Protein AF-A0A5K1K7L3-F1 (afdb_monomer)

Organism: NCBI:txid34458

Foldseek 3Di:
DDDPPDPFPPDDDDDPQQDWAALVRLVVLLVQVLVCLVVLPLVSQLVRDQLQLVQQCVVVVQDDPDPDDDSSRSSVSSSVVSVPDPDSVPRDGDHGDNGTDSGDDDPPDPVVLVVVLVCLVPDDDPPVQDGADSCPPDPPDDDDDPSNVPPDDDPPDDPLSVLVVVLVVLVVQLVVLQADPWADPVSLVSNLVSLVSNLVSCCVNRVDDDDVVSVVSNCVSVVCVVPNHCVRPPCVLVVLLVVVLVPDDDPPPPVCSVVSSVVVVVVLVLVVLLLQQDDDDPDPVNVVVVVVNCQQCVVSCPPPPPPPGPPDDDDDYDHDDDDPVPDDDPDVVVVVVVLVSSVVSDPPDDDDDDDPQPPDDPVPDHDDDDD

Sequence (371 aa):
MQVFGLSGVGETRAPKALTPHTPEQQEVQLKSISTALTRLSSSGLKKIRKDYLLAFVHFNWLPIDQEEPSKADLVSALLEWVEPMMDRSAIQIPPSLLETTVLYQLPDDFDDLNEVHYDIENTIVPRWIEKPPSNFGSAGHGKLRADQWRLWGSRRATQEQQRVLSNFVHLVVAIDAATWRSMSESRVRLFDKHIVRYVKGLHALFNHSLVPNHHMSLHLVHCFELFGPVHGWWSYPFEHYNGMLQHLNTNYKSAEMPSTFMRYWYIGANLRQLLSSMEWLDLKVYQDWFQAFREAFQDATRGMRFTDIVSFLSATDDSFRYDGKRQSLLLRQVYNQLYQLACQTSPGRKTTPLQSAYVRSKSKQPHLPQD

pLDDT: mean 71.28, std 17.8, range [25.52, 98.06]

Structure (mmCIF, N/CA/C/O backbone):
data_AF-A0A5K1K7L3-F1
#
_entry.id   AF-A0A5K1K7L3-F1
#
loop_
_atom_site.group_PDB
_atom_site.id
_atom_site.type_symbol
_atom_site.label_atom_id
_atom_site.label_alt_id
_atom_site.label_comp_id
_atom_site.label_asym_id
_atom_site.label_entity_id
_atom_site.label_seq_id
_atom_site.pdbx_PDB_ins_code
_atom_site.Cartn_x
_atom_site.Cartn_y
_atom_site.Cartn_z
_atom_site.occupancy
_atom_site.B_iso_or_equiv
_atom_site.auth_seq_id
_atom_site.auth_comp_id
_atom_site.auth_asym_id
_atom_site.auth_atom_id
_atom_site.pdbx_PDB_model_num
ATOM 1 N N . MET A 1 1 ? -7.141 11.703 15.118 1.00 28.08 1 MET A N 1
ATOM 2 C CA . MET A 1 1 ? -5.887 11.351 14.412 1.00 28.08 1 MET A CA 1
ATOM 3 C C . MET A 1 1 ? -6.277 10.601 13.139 1.00 28.08 1 MET A C 1
ATOM 5 O O . MET A 1 1 ? -6.895 9.556 13.254 1.00 28.08 1 MET A O 1
ATOM 9 N N . GLN A 1 2 ? -6.027 11.142 11.940 1.00 25.52 2 GLN A N 1
ATOM 10 C CA . GLN A 1 2 ? -6.296 10.419 10.685 1.00 25.52 2 GLN A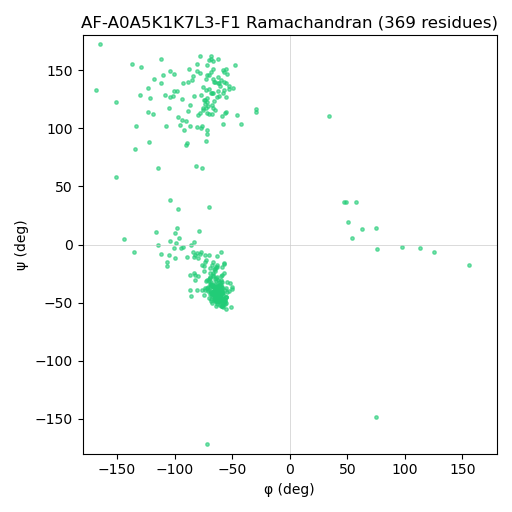 CA 1
ATOM 11 C C . GLN A 1 2 ? -5.192 9.385 10.459 1.00 25.52 2 GLN A C 1
ATOM 13 O O . GLN A 1 2 ? -4.098 9.725 10.006 1.00 25.52 2 GLN A O 1
ATOM 18 N N . VAL A 1 3 ? -5.474 8.129 10.782 1.00 26.27 3 VAL A N 1
ATOM 19 C CA . VAL A 1 3 ? -4.642 6.995 10.377 1.00 26.27 3 VAL A CA 1
ATOM 20 C C . VAL A 1 3 ? -5.349 6.341 9.181 1.00 26.27 3 VAL A C 1
ATOM 22 O O . VAL A 1 3 ? -6.546 6.083 9.235 1.00 26.27 3 VAL A O 1
ATOM 25 N N . PHE A 1 4 ? -4.625 6.141 8.075 1.00 33.31 4 PHE A N 1
ATOM 26 C CA . PHE A 1 4 ? -5.072 5.486 6.826 1.00 33.31 4 PHE A CA 1
ATOM 27 C C . PHE A 1 4 ? -6.011 6.233 5.862 1.00 33.31 4 PHE A C 1
ATOM 29 O O . PHE A 1 4 ? -6.533 5.608 4.944 1.00 33.31 4 PHE A O 1
ATOM 36 N N . GLY A 1 5 ? -6.210 7.550 5.982 1.00 31.23 5 GLY A N 1
ATOM 37 C CA . GLY A 1 5 ? -6.985 8.303 4.974 1.00 31.23 5 GLY A CA 1
ATOM 38 C C . GLY A 1 5 ? -8.456 7.873 4.844 1.00 31.23 5 GLY A C 1
ATOM 39 O O . GLY A 1 5 ? -9.135 8.261 3.897 1.00 31.23 5 GLY A O 1
ATOM 40 N N . LEU A 1 6 ? -8.953 7.092 5.805 1.00 32.06 6 LEU A N 1
ATOM 41 C CA . LEU A 1 6 ? -10.357 6.766 5.993 1.00 32.06 6 LEU A CA 1
ATOM 42 C C . LEU A 1 6 ? -10.901 7.725 7.054 1.00 32.06 6 LEU A C 1
ATOM 44 O O . LEU A 1 6 ? -10.543 7.641 8.227 1.00 32.06 6 LEU A O 1
ATOM 48 N N . SER A 1 7 ? -11.748 8.664 6.642 1.00 30.95 7 SER A N 1
ATOM 49 C CA . SER A 1 7 ? -12.602 9.409 7.569 1.00 30.95 7 SER A CA 1
ATOM 50 C C . SER A 1 7 ? -13.567 8.424 8.239 1.00 30.95 7 SER A C 1
ATOM 52 O O . SER A 1 7 ? -14.252 7.694 7.519 1.00 30.95 7 SER A O 1
ATOM 54 N N . GLY A 1 8 ? -13.636 8.392 9.572 1.00 40.41 8 GLY A N 1
ATOM 55 C CA . GLY A 1 8 ? -14.694 7.664 10.285 1.00 40.41 8 GLY A CA 1
ATOM 56 C C . GLY A 1 8 ? -14.276 6.436 11.098 1.00 40.41 8 GLY A C 1
ATOM 57 O O . GLY A 1 8 ? -15.122 5.863 11.779 1.00 40.41 8 GLY A O 1
ATOM 58 N N . VAL A 1 9 ? -13.006 6.015 11.092 1.00 36.03 9 VAL A N 1
ATOM 59 C CA . VAL A 1 9 ? -12.564 4.938 12.000 1.00 36.03 9 VAL A CA 1
ATOM 60 C C . VAL A 1 9 ? -12.409 5.519 13.409 1.00 36.03 9 VAL A C 1
ATOM 62 O O . VAL A 1 9 ? -11.442 6.223 13.688 1.00 36.03 9 VAL A O 1
ATOM 65 N N . GLY A 1 10 ? -13.395 5.254 14.271 1.00 37.31 10 GLY A N 1
ATOM 66 C CA . GLY A 1 10 ? -13.478 5.764 15.647 1.00 37.31 10 GLY A CA 1
ATOM 67 C C . GLY A 1 10 ? -14.363 7.003 15.830 1.00 37.31 10 GLY A C 1
ATOM 68 O O . GLY A 1 10 ? -14.544 7.458 16.956 1.00 37.31 10 GLY A O 1
ATOM 69 N N . GLU A 1 11 ? -14.952 7.544 14.760 1.00 36.78 11 GLU A N 1
ATOM 70 C CA . GLU A 1 11 ? -15.913 8.647 14.869 1.00 36.78 11 GLU A CA 1
ATOM 71 C C . GLU A 1 11 ? -17.317 8.061 15.035 1.00 36.78 11 GLU A C 1
ATOM 73 O O . GLU A 1 11 ? -18.055 7.835 14.074 1.00 36.78 11 GLU A O 1
ATOM 78 N N . THR A 1 12 ? -17.696 7.792 16.285 1.00 34.41 12 THR A N 1
ATOM 79 C CA . THR A 1 12 ? -19.106 7.608 16.629 1.00 34.41 12 THR A CA 1
ATOM 80 C C . THR A 1 12 ? -19.893 8.817 16.123 1.00 34.41 12 THR A C 1
ATOM 82 O O . THR A 1 12 ? -19.448 9.960 16.240 1.00 34.41 12 THR A O 1
ATOM 85 N N . ARG A 1 13 ? -21.057 8.545 15.512 1.00 36.12 13 ARG A N 1
ATOM 86 C CA . ARG A 1 13 ? -22.062 9.523 15.057 1.00 36.12 13 ARG A CA 1
ATOM 87 C C . ARG A 1 13 ? -22.008 10.758 15.953 1.00 36.12 13 ARG A C 1
ATOM 89 O O . ARG A 1 13 ? -22.308 10.618 17.136 1.00 36.12 13 ARG A O 1
ATOM 96 N N . ALA A 1 14 ? -21.604 11.910 15.405 1.00 35.62 14 ALA A N 1
ATOM 97 C CA . ALA A 1 14 ? -21.367 13.113 16.197 1.00 35.62 14 ALA A CA 1
ATOM 98 C C . ALA A 1 14 ? -22.537 13.324 17.178 1.00 35.62 14 ALA A C 1
ATOM 100 O O . ALA A 1 14 ? -23.659 13.615 16.739 1.00 35.62 14 ALA A O 1
ATOM 101 N N . PRO A 1 15 ? -22.314 13.164 18.498 1.00 42.91 15 PRO A N 1
ATOM 102 C CA . PRO A 1 15 ? -23.236 13.707 19.478 1.00 42.91 15 PRO A CA 1
ATOM 103 C C . PRO A 1 15 ? -23.348 15.202 19.167 1.00 42.91 15 PRO A C 1
ATOM 105 O O . PRO A 1 15 ? -22.392 15.772 18.635 1.00 42.91 15 PRO A O 1
ATOM 108 N N . LYS A 1 16 ? -24.493 15.838 19.461 1.00 49.06 16 LYS A N 1
ATOM 109 C CA . LYS A 1 16 ? -24.651 17.308 19.392 1.00 49.06 16 LYS A CA 1
ATOM 110 C C . LYS A 1 16 ? -23.309 17.979 19.676 1.00 49.06 16 LYS A C 1
ATOM 112 O O . LYS A 1 16 ? -22.799 17.747 20.768 1.00 49.06 16 LYS A O 1
ATOM 117 N N . ALA A 1 17 ? -22.759 18.709 18.698 1.00 52.81 17 ALA A N 1
ATOM 118 C CA . ALA A 1 17 ? -21.402 19.250 18.747 1.00 52.81 17 ALA A CA 1
ATOM 119 C C . ALA A 1 17 ? -21.120 19.808 20.148 1.00 52.81 17 ALA A C 1
ATOM 121 O O . ALA A 1 17 ? -21.691 20.824 20.546 1.00 52.81 17 ALA A O 1
ATOM 122 N N . LEU A 1 18 ? -20.342 19.058 20.933 1.00 64.50 18 LEU A N 1
ATOM 123 C CA . LEU A 1 18 ? -20.030 19.426 22.304 1.00 64.50 18 LEU A CA 1
ATOM 124 C C . LEU A 1 18 ? -19.134 20.655 22.232 1.00 64.50 18 LEU A C 1
ATOM 126 O O . LEU A 1 18 ? -18.162 20.675 21.478 1.00 64.50 18 LEU A O 1
ATOM 130 N N . THR A 1 19 ? -19.470 21.688 22.999 1.00 75.25 19 THR A N 1
ATOM 131 C CA . THR A 1 19 ? -18.656 22.899 23.045 1.00 75.25 19 THR A CA 1
ATOM 132 C C . THR A 1 19 ? -17.255 22.535 23.557 1.00 75.25 19 THR A C 1
ATOM 134 O O . THR A 1 19 ? -17.157 21.888 24.607 1.00 75.25 19 THR A O 1
ATOM 137 N N . PRO A 1 20 ? -16.177 22.907 22.845 1.00 81.88 20 PRO A N 1
ATOM 138 C CA . PRO A 1 20 ? -14.818 22.690 23.326 1.00 81.88 20 PRO A CA 1
ATOM 139 C C . PRO A 1 20 ? -14.597 23.470 24.623 1.00 81.88 20 PRO A C 1
ATOM 141 O O . PRO A 1 20 ? -15.047 24.612 24.728 1.00 81.88 20 PRO A O 1
ATOM 144 N N . HIS A 1 21 ? -13.916 22.870 25.600 1.00 82.69 21 HIS A N 1
ATOM 145 C CA . HIS A 1 21 ? -13.567 23.543 26.853 1.00 82.69 21 HIS A CA 1
ATOM 146 C C . HIS A 1 21 ? -12.065 23.843 26.906 1.00 82.69 21 HIS A C 1
ATOM 148 O O . HIS A 1 21 ? -11.243 22.940 26.722 1.00 82.69 21 HIS A O 1
ATOM 154 N N . THR A 1 22 ? -11.707 25.098 27.190 1.00 86.06 22 THR A N 1
ATOM 155 C CA . THR A 1 22 ? -10.315 25.511 27.455 1.00 86.06 22 THR A CA 1
ATOM 156 C C . THR A 1 22 ? -9.803 24.919 28.779 1.00 86.06 22 THR A C 1
ATOM 158 O O . THR A 1 22 ? -10.624 24.527 29.613 1.00 86.06 22 THR A O 1
ATOM 161 N N . PRO A 1 23 ? -8.479 24.871 29.031 1.00 83.50 23 PRO A N 1
ATOM 162 C CA . PRO A 1 23 ? -7.924 24.350 30.289 1.00 83.50 23 PRO A CA 1
ATOM 163 C C . PRO A 1 23 ? -8.530 24.997 31.547 1.00 83.50 23 PRO A C 1
ATOM 165 O O . PRO A 1 23 ? -8.879 24.308 32.504 1.00 83.50 23 PRO A O 1
ATOM 168 N N . GLU A 1 24 ? -8.761 26.311 31.509 1.00 83.56 24 GLU A N 1
ATOM 169 C CA . GLU A 1 24 ? -9.418 27.062 32.588 1.00 83.56 24 GLU A CA 1
ATOM 170 C C . GLU A 1 24 ? -10.873 26.607 32.799 1.00 83.56 24 GLU A C 1
ATOM 172 O O . GLU A 1 24 ? -11.330 26.409 33.925 1.00 83.56 24 GLU A O 1
ATOM 177 N N . GLN A 1 25 ? -11.615 26.382 31.711 1.00 84.88 25 GLN A N 1
ATOM 178 C CA . GLN A 1 25 ? -12.995 25.892 31.771 1.00 84.88 25 GLN A CA 1
ATOM 179 C C . GLN A 1 25 ? -13.069 24.437 32.251 1.00 84.88 25 GLN A C 1
ATOM 181 O O . GLN A 1 25 ? -14.014 24.075 32.956 1.00 84.88 25 GLN A O 1
ATOM 186 N N . GLN A 1 26 ? -12.081 23.607 31.904 1.00 84.50 26 GLN A N 1
ATOM 187 C CA . GLN A 1 26 ? -11.950 22.241 32.417 1.00 84.50 26 GLN A CA 1
ATOM 188 C C . GLN A 1 26 ? -11.746 22.256 33.935 1.00 84.50 26 GLN A C 1
ATOM 190 O O . GLN A 1 26 ? -12.446 21.542 34.652 1.00 84.50 26 GLN A O 1
ATOM 195 N N . GLU A 1 27 ? -10.861 23.118 34.437 1.00 85.88 27 GLU A N 1
ATOM 196 C CA . GLU A 1 27 ? -10.606 23.261 35.872 1.00 85.88 27 GLU A CA 1
ATOM 197 C C . GLU A 1 27 ? -11.865 23.706 36.638 1.00 85.88 27 GLU A C 1
ATOM 199 O O . GLU A 1 27 ? -12.174 23.165 37.702 1.00 85.88 27 GLU A O 1
ATOM 204 N N . VAL A 1 28 ? -12.649 24.633 36.075 1.00 87.38 28 VAL A N 1
ATOM 205 C CA . VAL A 1 28 ? -13.937 25.055 36.656 1.00 87.38 28 VAL A CA 1
ATOM 206 C C . VAL A 1 28 ? -14.923 23.886 36.747 1.00 87.38 28 VAL A C 1
ATOM 208 O O . VAL A 1 28 ? -15.584 23.725 37.776 1.00 87.38 28 VAL A O 1
ATOM 211 N N . GLN A 1 29 ? -15.018 23.049 35.708 1.00 86.75 29 GLN A N 1
ATOM 212 C CA . GLN A 1 29 ? -15.888 21.865 35.718 1.00 86.75 29 GLN A CA 1
ATOM 213 C C . GLN A 1 29 ? -15.441 20.848 36.779 1.00 86.75 29 GLN A C 1
ATOM 215 O O . GLN A 1 29 ? -16.267 20.387 37.566 1.00 86.75 29 GLN A O 1
ATOM 220 N N . LEU A 1 30 ? -14.141 20.560 36.866 1.00 86.38 30 LEU A N 1
ATOM 221 C CA . LEU A 1 30 ? -13.568 19.622 37.839 1.00 86.38 30 LEU A CA 1
ATOM 222 C C . LEU A 1 30 ? -13.759 20.103 39.289 1.00 86.38 30 LEU A C 1
ATOM 224 O O . LEU A 1 30 ? -14.201 19.340 40.153 1.00 86.38 30 LEU A O 1
ATOM 228 N N . LYS A 1 31 ? -13.546 21.399 39.556 1.00 86.00 31 LYS A N 1
ATOM 229 C CA . LYS A 1 31 ? -13.842 22.016 40.863 1.00 86.00 31 LYS A CA 1
ATOM 230 C C . LYS A 1 31 ? -15.338 22.007 41.184 1.00 86.00 31 LYS A C 1
ATOM 232 O O . LYS A 1 31 ? -15.720 21.847 42.347 1.00 86.00 31 LYS A O 1
ATOM 237 N N . SER A 1 32 ? -16.198 22.145 40.173 1.00 86.06 32 SER A N 1
ATOM 238 C CA . SER A 1 32 ? -17.651 22.043 40.342 1.00 86.06 32 SER A CA 1
ATOM 239 C C . SER A 1 32 ? -18.077 20.635 40.767 1.00 86.06 32 SER A C 1
ATOM 241 O O . SER A 1 32 ? -18.927 20.521 41.652 1.00 86.06 32 SER A O 1
ATOM 243 N N . ILE A 1 33 ? -17.439 19.579 40.236 1.00 86.00 33 ILE A N 1
ATOM 244 C CA . ILE A 1 33 ? -17.653 18.189 40.686 1.00 86.00 33 ILE A CA 1
ATOM 245 C C . ILE A 1 33 ? -17.291 18.054 42.167 1.00 86.00 33 ILE A C 1
ATOM 247 O O . ILE A 1 33 ? -18.136 17.647 42.961 1.00 86.00 33 ILE A O 1
ATOM 251 N N . SER A 1 34 ? -16.086 18.473 42.565 1.00 84.44 34 SER A N 1
ATOM 252 C CA . SER A 1 34 ? -15.645 18.415 43.969 1.00 84.44 34 SER A CA 1
ATOM 253 C C . SER A 1 34 ? -16.585 19.194 44.910 1.00 84.44 34 SER A C 1
ATOM 255 O O . SER A 1 34 ? -16.993 18.702 45.966 1.00 84.44 34 SER A O 1
ATOM 257 N N . THR A 1 35 ? -17.045 20.377 44.492 1.00 85.12 35 THR A N 1
ATOM 258 C CA . THR A 1 35 ? -18.014 21.185 45.258 1.00 85.12 35 THR A CA 1
ATOM 259 C C . THR A 1 35 ? -19.390 20.512 45.355 1.00 85.12 35 THR A C 1
ATOM 261 O O . THR A 1 35 ? -20.086 20.635 46.364 1.00 85.12 35 THR A O 1
ATOM 264 N N . ALA A 1 36 ? -19.820 19.804 44.311 1.00 85.38 36 ALA A N 1
ATOM 265 C CA . ALA A 1 36 ? -21.089 19.085 44.309 1.00 85.38 36 ALA A CA 1
ATOM 266 C C . ALA A 1 36 ? -21.032 17.813 45.172 1.00 85.38 36 ALA A C 1
ATOM 268 O O . ALA A 1 36 ? -21.996 17.542 45.890 1.00 85.38 36 ALA A O 1
ATOM 269 N N . LEU A 1 37 ? -19.903 17.094 45.168 1.00 84.06 37 LEU A N 1
ATOM 270 C CA . LEU A 1 37 ? -19.656 15.923 46.019 1.00 84.06 37 LEU A CA 1
ATOM 271 C C . LEU A 1 37 ? -19.557 16.305 47.497 1.00 84.06 37 LEU A C 1
ATOM 273 O O . LEU A 1 37 ? -20.204 15.690 48.341 1.00 84.06 37 LEU A O 1
ATOM 277 N N . THR A 1 38 ? -18.860 17.399 47.817 1.00 82.31 38 THR A N 1
ATOM 278 C CA . THR A 1 38 ? -18.797 17.917 49.196 1.00 82.31 38 THR A CA 1
ATOM 279 C C . THR A 1 38 ? -20.148 18.387 49.729 1.00 82.31 38 THR A C 1
ATOM 281 O O . THR A 1 38 ? -20.314 18.481 50.941 1.00 82.31 38 THR A O 1
ATOM 284 N N . ARG A 1 39 ? -21.127 18.661 48.862 1.00 84.12 39 ARG A N 1
ATOM 285 C CA . ARG A 1 39 ? -22.505 19.017 49.239 1.00 84.12 39 ARG A CA 1
ATOM 286 C C . ARG A 1 39 ? -23.504 17.871 49.050 1.00 84.12 39 ARG A C 1
ATOM 288 O O . ARG A 1 39 ? -24.692 18.105 49.250 1.00 84.12 39 ARG A O 1
ATOM 295 N N . LEU A 1 40 ? -23.048 16.684 48.633 1.00 82.62 40 LEU A N 1
ATOM 296 C CA . LEU A 1 40 ? -23.885 15.530 48.267 1.00 82.62 40 LEU A CA 1
ATOM 297 C C . LEU A 1 40 ? -25.047 15.908 47.321 1.00 82.62 40 LEU A C 1
ATOM 299 O O . LEU A 1 40 ? -26.168 15.409 47.417 1.00 82.62 40 LEU A O 1
ATOM 303 N N . SER A 1 41 ? -24.796 16.841 46.395 1.00 85.00 41 SER A N 1
ATOM 304 C CA . SER A 1 41 ? -25.833 17.392 45.521 1.00 85.00 41 SER A CA 1
ATOM 305 C C . SER A 1 41 ? -25.938 16.613 44.214 1.00 85.00 41 SER A C 1
ATOM 307 O O . SER A 1 41 ? -25.235 16.890 43.236 1.00 85.00 41 SER A O 1
ATOM 309 N N . SER A 1 42 ? -26.905 15.697 44.154 1.00 84.81 42 SER A N 1
ATOM 310 C CA . SER A 1 42 ? -27.233 14.952 42.929 1.00 84.81 42 SER A CA 1
ATOM 311 C C . SER A 1 42 ? -27.645 15.871 41.769 1.00 84.81 42 SER A C 1
ATOM 313 O O . SER A 1 42 ? -27.315 15.618 40.610 1.00 84.81 42 SER A O 1
ATOM 315 N N . SER A 1 43 ? -28.324 16.984 42.068 1.00 82.12 43 SER A N 1
ATOM 316 C CA . SER A 1 43 ? -28.736 17.976 41.065 1.00 82.12 43 SER A CA 1
ATOM 317 C C . SER A 1 43 ? -27.557 18.747 40.459 1.00 82.12 43 SER A C 1
ATOM 319 O O . SER A 1 43 ? -27.609 19.103 39.280 1.00 82.12 43 SER A O 1
ATOM 321 N N . GLY A 1 44 ? -26.492 18.977 41.237 1.00 81.12 44 GLY A N 1
ATOM 322 C CA . GLY A 1 44 ? -25.257 19.605 40.769 1.00 81.12 44 GLY A CA 1
ATOM 323 C C . GLY A 1 44 ? -24.503 18.700 39.798 1.00 81.12 44 GLY A C 1
ATOM 324 O O . GLY A 1 44 ? -24.191 19.116 38.685 1.00 81.12 44 GLY A O 1
ATOM 325 N N . LEU A 1 45 ? -24.318 17.430 40.168 1.00 83.62 45 LEU A N 1
ATOM 326 C CA . LEU A 1 45 ? -23.606 16.448 39.343 1.00 83.62 45 LEU A CA 1
ATOM 327 C C . LEU A 1 45 ? -24.340 16.140 38.029 1.00 83.62 45 LEU A C 1
ATOM 329 O O . LEU A 1 45 ? -23.720 16.033 36.972 1.00 83.62 45 LEU A O 1
ATOM 333 N N . LYS A 1 46 ? -25.681 16.110 38.042 1.00 86.69 46 LYS A N 1
ATOM 334 C CA . LYS A 1 46 ? -26.495 15.920 36.826 1.00 86.69 46 LYS A CA 1
ATOM 335 C C . LYS A 1 46 ? -26.341 17.040 35.790 1.00 86.69 46 LYS A C 1
ATOM 337 O O . LYS A 1 46 ? -26.669 16.807 34.625 1.00 86.69 46 LYS A O 1
ATOM 342 N N . LYS A 1 47 ? -25.849 18.229 36.156 1.00 85.25 47 LYS A N 1
ATOM 343 C CA . LYS A 1 47 ? -25.601 19.336 35.209 1.00 85.25 47 LYS A CA 1
ATOM 344 C C . LYS A 1 47 ? -24.255 19.217 34.490 1.00 85.25 47 LYS A C 1
ATOM 346 O O . LYS A 1 47 ? -24.122 19.723 33.381 1.00 85.25 47 LYS A O 1
ATOM 351 N N . ILE A 1 48 ? -23.296 18.513 35.082 1.00 85.94 48 ILE A N 1
ATOM 352 C CA . ILE A 1 48 ? -21.921 18.384 34.581 1.00 85.94 48 ILE A CA 1
ATOM 353 C C . ILE A 1 48 ? -21.882 17.377 33.429 1.00 85.94 48 ILE A C 1
ATOM 355 O O . ILE A 1 48 ? -22.710 16.471 33.374 1.00 85.94 48 ILE A O 1
ATOM 359 N N . ARG A 1 49 ? -20.999 17.545 32.444 1.00 84.75 49 ARG A N 1
ATOM 360 C CA . ARG A 1 49 ? -20.940 16.633 31.288 1.00 84.75 49 ARG A CA 1
ATOM 361 C C . ARG A 1 49 ? -20.477 15.224 31.709 1.00 84.75 49 ARG A C 1
ATOM 363 O O . ARG A 1 49 ? -19.766 15.064 32.695 1.00 84.75 49 ARG A O 1
ATOM 370 N N . LYS A 1 50 ? -20.924 14.198 30.970 1.00 84.81 50 LYS A N 1
ATOM 371 C CA . LYS A 1 50 ? -20.691 12.774 31.295 1.00 84.81 50 LYS A CA 1
ATOM 372 C C . LYS A 1 50 ? -19.199 12.405 31.284 1.00 84.81 50 LYS A C 1
ATOM 374 O O . LYS A 1 50 ? -18.780 11.606 32.107 1.00 84.81 50 LYS A O 1
ATOM 379 N N . ASP A 1 51 ? -18.424 12.995 30.382 1.00 81.12 51 ASP A N 1
ATOM 380 C CA . ASP A 1 51 ? -16.991 12.745 30.198 1.00 81.12 51 ASP A CA 1
ATOM 381 C C . ASP A 1 51 ? -16.156 13.127 31.429 1.00 81.12 51 ASP A C 1
ATOM 383 O O . ASP A 1 51 ? -15.363 12.319 31.899 1.00 81.12 51 ASP A O 1
ATOM 387 N N . TYR A 1 52 ? -16.417 14.285 32.043 1.00 86.00 52 TYR A N 1
ATOM 388 C CA . TYR A 1 52 ? -15.748 14.653 33.299 1.00 86.00 52 TYR A CA 1
ATOM 389 C C . TYR A 1 52 ? -16.126 13.740 34.468 1.00 86.00 52 TYR A C 1
ATOM 391 O O . TYR A 1 52 ? -15.277 13.453 35.304 1.00 86.00 52 TYR A O 1
ATOM 399 N N . LEU A 1 53 ? -17.383 13.284 34.542 1.00 85.50 53 LEU A N 1
ATOM 400 C CA . LEU A 1 53 ? -17.818 12.347 35.586 1.00 85.50 53 LEU A CA 1
ATOM 401 C C . LEU A 1 53 ? -17.129 10.987 35.427 1.00 85.50 53 LEU A C 1
ATOM 403 O O . LEU A 1 53 ? -16.657 10.435 36.414 1.00 85.50 53 LEU A O 1
ATOM 407 N N . LEU A 1 54 ? -17.026 10.486 34.191 1.00 82.81 54 LEU A N 1
ATOM 408 C CA . LEU A 1 54 ? -16.269 9.275 33.862 1.00 82.81 54 LEU A CA 1
ATOM 409 C C . LEU A 1 54 ? -14.803 9.408 34.270 1.00 82.81 54 LEU A C 1
ATOM 411 O O . LEU A 1 54 ? -14.303 8.571 35.012 1.00 82.81 54 LEU A O 1
ATOM 415 N N . ALA A 1 55 ? -14.136 10.486 33.856 1.00 81.62 55 ALA A N 1
ATOM 416 C CA . ALA A 1 55 ? -12.741 10.715 34.215 1.00 81.62 55 ALA A CA 1
ATOM 417 C C . ALA A 1 55 ? -12.535 10.774 35.739 1.00 81.62 55 ALA A C 1
ATOM 419 O O . ALA A 1 55 ? -11.555 10.247 36.249 1.00 81.62 55 ALA A O 1
ATOM 420 N N . PHE A 1 56 ? -13.480 11.361 36.479 1.00 84.44 56 PHE A N 1
ATOM 421 C CA . PHE A 1 56 ? -13.427 11.427 37.940 1.00 84.44 56 PHE A CA 1
ATOM 422 C C . PHE A 1 56 ? -13.561 10.051 38.605 1.00 84.44 56 PHE A C 1
ATOM 424 O O . PHE A 1 56 ? -12.857 9.768 39.574 1.00 84.44 56 PHE A O 1
ATOM 431 N N . VAL A 1 57 ? -14.453 9.204 38.078 1.00 82.75 57 VAL A N 1
ATOM 432 C CA . VAL A 1 57 ? -14.627 7.815 38.525 1.00 82.75 57 VAL A CA 1
ATOM 433 C C . VAL A 1 57 ? -13.352 7.015 38.280 1.00 82.75 57 VAL A C 1
ATOM 435 O O . VAL A 1 57 ? -12.851 6.395 39.216 1.00 82.75 57 VAL A O 1
ATOM 438 N N . HIS A 1 58 ? -12.818 7.055 37.056 1.00 78.88 58 HIS A N 1
ATOM 439 C CA . HIS A 1 58 ? -11.605 6.316 36.700 1.00 78.88 58 HIS A CA 1
ATOM 440 C C . HIS A 1 58 ? -10.406 6.767 37.541 1.00 78.88 58 HIS A C 1
ATOM 442 O O . HIS A 1 58 ? -9.698 5.932 38.092 1.00 78.88 58 HIS A O 1
ATOM 448 N N . PHE A 1 59 ? -10.238 8.078 37.739 1.00 81.50 59 PHE A N 1
ATOM 449 C CA . PHE A 1 59 ? -9.128 8.630 38.520 1.00 81.50 59 PHE A CA 1
ATOM 450 C C . PHE A 1 59 ? -9.164 8.245 40.006 1.00 81.50 59 PHE A C 1
ATOM 452 O O . PHE A 1 59 ? -8.121 8.130 40.642 1.00 81.50 59 PHE A O 1
ATOM 459 N N . ASN A 1 60 ? -10.360 8.033 40.566 1.00 81.88 60 ASN A N 1
ATOM 460 C CA . ASN A 1 60 ? -10.540 7.589 41.951 1.00 81.88 60 ASN A CA 1
ATOM 461 C C . ASN A 1 60 ? -10.780 6.069 42.064 1.00 81.88 60 ASN A C 1
ATOM 463 O O . ASN A 1 60 ? -11.172 5.601 43.132 1.00 81.88 60 ASN A O 1
ATOM 467 N N . TRP A 1 61 ? -10.524 5.301 40.996 1.00 75.31 61 TRP A N 1
ATOM 468 C CA . TRP A 1 61 ? -10.561 3.831 40.980 1.00 75.31 61 TRP A CA 1
ATOM 469 C C . TRP A 1 61 ? -11.905 3.217 41.402 1.00 75.31 61 TRP A C 1
ATOM 471 O O . TRP A 1 61 ? -11.955 2.177 42.060 1.00 75.31 61 TRP A O 1
ATOM 481 N N . LEU A 1 62 ? -13.012 3.861 41.031 1.00 78.62 62 LEU A N 1
ATOM 482 C CA . LEU A 1 62 ? -14.352 3.369 41.348 1.00 78.62 62 LEU A CA 1
ATOM 483 C C . LEU A 1 62 ? -14.754 2.212 40.415 1.00 78.62 62 LEU A C 1
ATOM 485 O O . LEU A 1 62 ? -14.681 2.373 39.194 1.00 78.62 62 LEU A O 1
ATOM 489 N N . PRO A 1 63 ? -15.205 1.061 40.950 1.00 71.31 63 PRO A N 1
ATOM 490 C CA . PRO A 1 63 ? -15.622 -0.066 40.127 1.00 71.31 63 PRO A CA 1
ATOM 491 C C . PRO A 1 63 ? -16.950 0.250 39.433 1.00 71.31 63 PRO A C 1
ATOM 493 O O . PRO A 1 63 ? -17.951 0.552 40.082 1.00 71.31 63 PRO A O 1
ATOM 496 N N . ILE A 1 64 ? -16.960 0.172 38.102 1.00 72.75 64 ILE A N 1
ATOM 497 C CA . ILE A 1 64 ? -18.175 0.243 37.289 1.00 72.75 64 ILE A CA 1
ATOM 498 C C . ILE A 1 64 ? -18.250 -1.025 36.447 1.00 72.75 64 ILE A C 1
ATOM 500 O O . ILE A 1 64 ? -17.444 -1.222 35.543 1.00 72.75 64 ILE A O 1
ATOM 504 N N . ASP A 1 65 ? -19.250 -1.860 36.719 1.00 61.31 65 ASP A N 1
ATOM 505 C CA . ASP A 1 65 ? -19.417 -3.160 36.053 1.00 61.31 65 ASP A CA 1
ATOM 506 C C . ASP A 1 65 ? -19.993 -3.055 34.624 1.00 61.31 65 ASP A C 1
ATOM 508 O O . ASP A 1 65 ? -20.097 -4.052 33.911 1.00 61.31 65 ASP A O 1
ATOM 512 N N . GLN A 1 66 ? -20.403 -1.859 34.191 1.00 68.06 66 GLN A N 1
ATOM 513 C CA . GLN A 1 66 ? -21.011 -1.613 32.880 1.00 68.06 66 GLN A CA 1
ATOM 514 C C . GLN A 1 66 ? -20.000 -1.028 31.883 1.00 68.06 66 GLN A C 1
ATOM 516 O O . GLN A 1 66 ? -19.349 -0.033 32.187 1.00 68.06 66 GLN A O 1
ATOM 521 N N . GLU A 1 67 ? -19.943 -1.579 30.661 1.00 57.12 67 GLU A N 1
ATOM 522 C CA . GLU A 1 67 ? -19.081 -1.080 29.566 1.00 57.12 67 GLU A CA 1
ATOM 523 C C . GLU A 1 67 ? -19.428 0.359 29.128 1.00 57.12 67 GLU A C 1
ATOM 525 O O . GLU A 1 67 ? -18.547 1.117 28.733 1.00 57.12 67 GLU A O 1
ATOM 530 N N . GLU A 1 68 ? -20.697 0.776 29.238 1.00 70.56 68 GLU A N 1
ATOM 531 C CA . GLU A 1 68 ? -21.136 2.153 28.976 1.00 70.56 68 GLU A CA 1
ATOM 532 C C . GLU A 1 68 ? -22.090 2.654 30.076 1.00 70.56 68 GLU A C 1
ATOM 534 O O . GLU A 1 68 ? -23.311 2.657 29.891 1.00 70.56 68 GLU A O 1
ATOM 539 N N . PRO A 1 69 ? -21.577 3.135 31.221 1.00 77.38 69 PRO A N 1
ATOM 540 C CA . PRO A 1 69 ? -22.432 3.549 32.328 1.00 77.38 69 PRO A CA 1
ATOM 541 C C . PRO A 1 69 ? -23.291 4.755 31.948 1.00 77.38 69 PRO A C 1
ATOM 543 O O . PRO A 1 69 ? -22.835 5.701 31.280 1.00 77.38 69 PRO A O 1
ATOM 546 N N . SER A 1 70 ? -24.552 4.767 32.380 1.00 84.62 70 SER A N 1
ATOM 547 C CA . SER A 1 70 ? -25.389 5.944 32.182 1.00 84.62 70 SER A CA 1
ATOM 548 C C . SER A 1 70 ? -24.906 7.092 33.075 1.00 84.62 70 SER A C 1
ATOM 550 O O . SER A 1 70 ? -24.237 6.911 34.092 1.00 84.62 70 SER A O 1
ATOM 552 N N . LYS A 1 71 ? -25.269 8.327 32.715 1.00 84.62 71 LYS A N 1
ATOM 553 C CA . LYS A 1 71 ? -24.952 9.494 33.548 1.00 84.62 71 LYS A CA 1
ATOM 554 C C . LYS A 1 71 ? -25.563 9.384 34.951 1.00 84.62 71 LYS A C 1
ATOM 556 O O . LYS A 1 71 ? -25.010 9.944 35.886 1.00 84.62 71 LYS A O 1
ATOM 561 N N . ALA A 1 72 ? -26.708 8.715 35.089 1.00 83.06 72 ALA A N 1
ATOM 562 C CA . ALA A 1 72 ? -27.337 8.513 36.388 1.00 83.06 72 ALA A CA 1
ATOM 563 C C . ALA A 1 72 ? -26.514 7.548 37.250 1.00 83.06 72 ALA A C 1
ATOM 565 O O . ALA A 1 72 ? -26.270 7.864 38.408 1.00 83.06 72 ALA A O 1
ATOM 566 N N . ASP A 1 73 ? -26.015 6.463 36.656 1.00 83.81 73 ASP A N 1
ATOM 567 C CA . ASP A 1 73 ? -25.224 5.444 37.357 1.00 83.81 73 ASP A CA 1
ATOM 568 C C . ASP A 1 73 ? -23.898 6.020 37.862 1.00 83.81 73 ASP A C 1
ATOM 570 O O . ASP A 1 73 ? -23.545 5.831 39.020 1.00 83.81 73 ASP A O 1
ATOM 574 N N . LEU A 1 74 ? -23.223 6.832 37.036 1.00 84.25 74 LEU A N 1
ATOM 575 C CA . LEU A 1 74 ? -22.005 7.553 37.433 1.00 84.25 74 LEU A CA 1
ATOM 576 C C . LEU A 1 74 ? -22.241 8.479 38.632 1.00 84.25 74 LEU A C 1
ATOM 578 O O . LEU A 1 74 ? -21.411 8.571 39.531 1.00 84.25 74 LEU A O 1
ATOM 582 N N . VAL A 1 75 ? -23.372 9.192 38.639 1.00 85.69 75 VAL A N 1
ATOM 583 C CA . VAL A 1 75 ? -23.722 10.104 39.735 1.00 85.69 75 VAL A CA 1
ATOM 584 C C . VAL A 1 75 ? -24.035 9.328 41.010 1.00 85.69 75 VAL A C 1
ATOM 586 O O . VAL A 1 75 ? -23.603 9.755 42.077 1.00 85.69 75 VAL A O 1
ATOM 589 N N . SER A 1 76 ? -24.762 8.214 40.910 1.00 85.25 76 SER A N 1
ATOM 590 C CA . SER A 1 76 ? -25.064 7.354 42.058 1.00 85.25 76 SER A CA 1
ATOM 591 C C . SER A 1 76 ? -23.789 6.758 42.650 1.00 85.25 76 SER A C 1
ATOM 593 O O . SER A 1 76 ? -23.552 6.940 43.839 1.00 85.25 76 SER A O 1
ATOM 595 N N . ALA A 1 77 ? -22.914 6.180 41.821 1.00 84.75 77 ALA A N 1
ATOM 596 C CA . ALA A 1 77 ? -21.651 5.585 42.263 1.00 84.75 77 ALA A CA 1
ATOM 597 C C . ALA A 1 77 ? -20.745 6.596 42.988 1.00 84.75 77 ALA A C 1
ATOM 599 O O . ALA A 1 77 ? -20.174 6.297 44.035 1.00 84.75 77 ALA A O 1
ATOM 600 N N . LEU A 1 78 ? -20.650 7.828 42.473 1.00 84.44 78 LEU A N 1
ATOM 601 C CA . LEU A 1 78 ? -19.874 8.889 43.118 1.00 84.44 78 LEU A CA 1
ATOM 602 C C . LEU A 1 78 ? -20.473 9.336 44.460 1.00 84.44 78 LEU A C 1
ATOM 604 O O . LEU A 1 78 ? -19.726 9.685 45.372 1.00 84.44 78 LEU A O 1
ATOM 608 N N . LEU A 1 79 ? -21.802 9.365 44.592 1.00 85.31 79 LEU A N 1
ATOM 609 C CA . LEU A 1 79 ? -22.455 9.740 45.849 1.00 85.31 79 LEU A CA 1
ATOM 610 C C . LEU A 1 79 ? -22.347 8.627 46.893 1.00 85.31 79 LEU A C 1
ATOM 612 O O . LEU A 1 79 ? -21.993 8.929 48.028 1.00 85.31 79 LEU A O 1
ATOM 616 N N . GLU A 1 80 ? -22.564 7.370 46.501 1.00 85.06 80 GLU A N 1
ATOM 617 C CA . GLU A 1 80 ? -22.401 6.193 47.369 1.00 85.06 80 GLU A CA 1
ATOM 618 C C . GLU A 1 80 ? -20.964 6.061 47.888 1.00 85.06 80 GLU A C 1
ATOM 620 O O . GLU A 1 80 ? -20.746 5.660 49.029 1.00 85.06 80 GLU A O 1
ATOM 625 N N . TRP A 1 81 ? -19.975 6.458 47.084 1.00 83.62 81 TRP A N 1
ATOM 626 C CA . TRP A 1 81 ? -18.574 6.489 47.497 1.00 83.62 81 TRP A CA 1
ATOM 627 C C . TRP A 1 81 ? -18.257 7.590 48.519 1.00 83.62 81 TRP A C 1
ATOM 629 O O . TRP A 1 81 ? -17.502 7.360 49.465 1.00 83.62 81 TRP A O 1
ATOM 639 N N . VAL A 1 82 ? -18.833 8.787 48.353 1.00 83.06 82 VAL A N 1
ATOM 640 C CA . VAL A 1 82 ? -18.531 9.956 49.203 1.00 83.06 82 VAL A CA 1
ATOM 641 C C . VAL A 1 82 ? -19.385 10.002 50.475 1.00 83.06 82 VAL A C 1
ATOM 643 O O . VAL A 1 82 ? -18.958 10.577 51.476 1.00 83.06 82 VAL A O 1
ATOM 646 N N . GLU A 1 83 ? -20.578 9.407 50.474 1.00 81.81 83 GLU A N 1
ATOM 647 C CA . GLU A 1 83 ? -21.492 9.374 51.624 1.00 81.81 83 GLU A CA 1
ATOM 648 C C . GLU A 1 83 ? -20.864 8.804 52.917 1.00 81.81 83 GLU A C 1
ATOM 650 O O . GLU A 1 83 ? -21.000 9.455 53.959 1.00 81.81 83 GLU A O 1
ATOM 655 N N . PRO A 1 84 ? -20.116 7.680 52.896 1.00 81.25 84 PRO A N 1
ATOM 656 C CA . PRO A 1 84 ? -19.464 7.139 54.090 1.00 81.25 84 PRO A CA 1
ATOM 657 C C . PRO A 1 84 ? -18.139 7.834 54.462 1.00 81.25 84 PRO A C 1
ATOM 659 O O . PRO A 1 84 ? -17.577 7.538 55.520 1.00 81.25 84 PRO A O 1
ATOM 662 N N . MET A 1 85 ? -17.604 8.746 53.638 1.00 78.81 85 MET A N 1
ATOM 663 C CA . MET A 1 85 ? -16.329 9.417 53.924 1.00 78.81 85 MET A CA 1
ATOM 664 C C . MET A 1 85 ? -16.482 10.493 55.011 1.00 78.81 85 MET A C 1
ATOM 666 O O . MET A 1 85 ? -17.125 11.526 54.810 1.00 78.81 85 MET A O 1
ATOM 670 N N . MET A 1 86 ? -15.816 10.281 56.155 1.00 62.75 86 MET A N 1
ATOM 671 C CA . MET A 1 86 ? -15.725 11.276 57.235 1.00 62.75 86 MET A CA 1
ATOM 672 C C . MET A 1 86 ? -14.822 12.465 56.876 1.00 62.75 86 MET A C 1
ATOM 674 O O . MET A 1 86 ? -15.081 13.581 57.321 1.00 62.75 86 MET A O 1
ATOM 678 N N . ASP A 1 87 ? -13.793 12.239 56.053 1.00 70.50 87 ASP A N 1
ATOM 679 C CA . ASP A 1 87 ? -12.894 13.278 55.555 1.00 70.50 87 ASP A CA 1
ATOM 680 C C . ASP A 1 87 ? -12.966 13.358 54.027 1.00 70.50 87 ASP A C 1
ATOM 682 O O . ASP A 1 87 ? -12.563 12.451 53.301 1.00 70.50 87 ASP A O 1
ATOM 686 N N . ARG A 1 88 ? -13.507 14.475 53.538 1.00 70.12 88 ARG A N 1
ATOM 687 C CA . ARG A 1 88 ? -13.735 14.729 52.109 1.00 70.12 88 ARG A CA 1
ATOM 688 C C . ARG A 1 88 ? -12.503 15.312 51.414 1.00 70.12 88 ARG A C 1
ATOM 690 O O . ARG A 1 88 ? -12.556 15.564 50.212 1.00 70.12 88 ARG A O 1
ATOM 697 N N . SER A 1 89 ? -11.405 15.525 52.144 1.00 64.12 89 SER A N 1
ATOM 698 C CA . SER A 1 89 ? -10.117 15.939 51.577 1.00 64.12 89 SER A CA 1
ATOM 699 C C . SER A 1 89 ? -9.390 14.808 50.833 1.00 64.12 89 SER A C 1
ATOM 701 O O . SER A 1 89 ? -8.505 15.085 50.029 1.00 64.12 89 SER A O 1
ATOM 703 N N . ALA A 1 90 ? -9.811 13.552 51.030 1.00 67.19 90 ALA A N 1
ATOM 704 C CA . ALA A 1 90 ? -9.286 12.378 50.329 1.00 67.19 90 ALA A CA 1
ATOM 705 C C . ALA A 1 90 ? -9.737 12.269 48.857 1.00 67.19 90 ALA A C 1
ATOM 707 O O . ALA A 1 90 ? -9.241 11.414 48.124 1.00 67.19 90 ALA A O 1
ATOM 708 N N . ILE A 1 91 ? -10.675 13.115 48.416 1.00 78.06 91 ILE A N 1
ATOM 709 C CA . ILE A 1 91 ? -11.169 13.125 47.038 1.00 78.06 91 ILE A CA 1
ATOM 710 C C . ILE A 1 91 ? -10.078 13.687 46.122 1.00 78.06 91 ILE A C 1
ATOM 712 O O . ILE A 1 91 ? -9.772 14.882 46.175 1.00 78.06 91 ILE A O 1
ATOM 716 N N . GLN A 1 92 ? -9.528 12.851 45.241 1.00 78.38 92 GLN A N 1
ATOM 717 C CA . GLN A 1 92 ? -8.523 13.299 44.285 1.00 78.38 92 GLN A CA 1
ATOM 718 C C . GLN A 1 92 ? -9.195 13.931 43.065 1.00 78.38 92 GLN A C 1
ATOM 720 O O . GLN A 1 92 ? -10.089 13.350 42.444 1.00 78.38 92 GLN A O 1
ATOM 725 N N . ILE A 1 93 ? -8.772 15.150 42.728 1.00 81.56 93 ILE A N 1
ATOM 726 C CA . ILE A 1 93 ? -9.283 15.884 41.569 1.00 81.56 93 ILE A CA 1
ATOM 727 C C . ILE A 1 93 ? -8.358 15.597 40.378 1.00 81.56 93 ILE A C 1
ATOM 729 O O . ILE A 1 93 ? -7.157 15.851 40.488 1.00 81.56 93 ILE A O 1
ATOM 733 N N . PRO A 1 94 ? -8.892 15.116 39.242 1.00 81.31 94 PRO A N 1
ATOM 734 C CA . PRO A 1 94 ? -8.125 14.976 38.008 1.00 81.31 94 PRO A CA 1
ATOM 735 C C . PRO A 1 94 ? -7.447 16.288 37.565 1.00 81.31 94 PRO A C 1
ATOM 737 O O . PRO A 1 94 ? -8.026 17.360 37.759 1.00 81.31 94 PRO A O 1
ATOM 740 N N . PRO A 1 95 ? -6.260 16.248 36.932 1.00 81.12 95 PRO A N 1
ATOM 741 C CA . PRO A 1 95 ? -5.618 17.445 36.386 1.00 81.12 95 PRO A CA 1
ATOM 742 C C . PRO A 1 95 ? -6.340 17.961 35.129 1.00 81.12 95 PRO A C 1
ATOM 744 O O . PRO A 1 95 ? -6.843 17.180 34.321 1.00 81.12 95 PRO A O 1
ATOM 747 N N . SER A 1 96 ? -6.376 19.278 34.908 1.00 82.31 96 SER A N 1
ATOM 748 C CA . SER A 1 96 ? -6.818 19.829 33.618 1.00 82.31 96 SER A CA 1
ATOM 749 C C . SER A 1 96 ? -5.810 19.499 32.509 1.00 82.31 96 SER A C 1
ATOM 751 O O . SER A 1 96 ? -4.608 19.383 32.751 1.00 82.31 96 SER A O 1
ATOM 753 N N . LEU A 1 97 ? -6.297 19.328 31.278 1.00 76.94 97 LEU A N 1
ATOM 754 C CA . LEU A 1 97 ? -5.446 19.086 30.113 1.00 76.94 97 LEU A CA 1
ATOM 755 C C . LEU A 1 97 ? -4.871 20.419 29.614 1.00 76.94 97 LEU A C 1
ATOM 757 O O . LEU A 1 97 ? -5.515 21.460 29.723 1.00 76.94 97 LEU A O 1
ATOM 761 N N . LEU A 1 98 ? -3.666 20.388 29.036 1.00 72.31 98 LEU A N 1
ATOM 762 C CA . LEU A 1 98 ? -2.984 21.585 28.515 1.00 72.31 98 LEU A CA 1
ATOM 763 C C . LEU A 1 98 ? -3.669 22.175 27.271 1.00 72.31 98 LEU A C 1
ATOM 765 O O . LEU A 1 98 ? -3.474 23.345 26.946 1.00 72.31 98 LEU A O 1
ATOM 769 N N . GLU A 1 99 ? -4.479 21.376 26.580 1.00 73.62 99 GLU A N 1
ATOM 770 C CA . GLU A 1 99 ? -5.122 21.742 25.323 1.00 73.62 99 GLU A CA 1
ATOM 771 C C . GLU A 1 9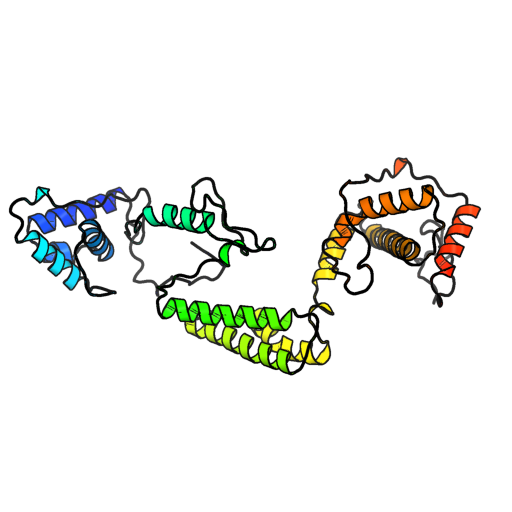9 ? -6.640 21.887 25.471 1.00 73.62 99 GLU A C 1
ATOM 773 O O . GLU A 1 99 ? -7.274 21.365 26.392 1.00 73.62 99 GLU A O 1
ATOM 778 N N . THR A 1 100 ? -7.245 22.609 24.526 1.00 77.31 100 THR A N 1
ATOM 779 C CA . THR A 1 100 ? -8.704 22.719 24.431 1.00 77.31 100 THR A CA 1
ATOM 780 C C . THR A 1 100 ? -9.270 21.406 23.904 1.00 77.31 100 THR A C 1
ATOM 782 O O . THR A 1 100 ? -8.940 20.998 22.791 1.00 77.31 100 THR A O 1
ATOM 785 N N . THR A 1 101 ? -10.149 20.758 24.669 1.00 72.94 101 THR A N 1
ATOM 786 C CA . THR A 1 101 ? -10.682 19.436 24.317 1.00 72.94 101 THR A CA 1
ATOM 787 C C . THR A 1 101 ? -12.192 19.452 24.105 1.00 72.94 101 THR A C 1
ATOM 789 O O . THR A 1 101 ? -12.948 20.157 24.779 1.00 72.94 101 THR A O 1
ATOM 792 N N . VAL A 1 102 ? -12.639 18.669 23.118 1.00 76.00 102 VAL A N 1
ATOM 793 C CA . VAL A 1 102 ? -14.067 18.435 22.840 1.00 76.00 102 VAL A CA 1
ATOM 794 C C . VAL A 1 102 ? -14.626 17.348 23.753 1.00 76.00 102 VAL A C 1
ATOM 796 O O . VAL A 1 102 ? -15.795 17.422 24.110 1.00 76.00 102 VAL A O 1
ATOM 799 N N . LEU A 1 103 ? -13.804 16.380 24.161 1.00 76.44 103 LEU A N 1
ATOM 800 C CA . LEU A 1 103 ? -14.103 15.334 25.138 1.00 76.44 103 LEU A CA 1
ATOM 801 C C . LEU A 1 103 ? -12.973 15.308 26.166 1.00 76.44 103 LEU A C 1
ATOM 803 O O . LEU A 1 103 ? -11.803 15.266 25.787 1.00 76.44 103 LEU A O 1
ATOM 807 N N . TYR A 1 104 ? -13.320 15.356 27.449 1.00 74.81 104 TYR A N 1
ATOM 808 C CA . TYR A 1 104 ? -12.349 15.240 28.529 1.00 74.81 104 TYR A CA 1
ATOM 809 C C . TYR A 1 104 ? -12.128 13.760 28.855 1.00 74.81 104 TYR A C 1
ATOM 811 O O . TYR A 1 104 ? -12.966 13.125 29.494 1.00 74.81 104 TYR A O 1
ATOM 819 N N . GLN A 1 105 ? -11.013 13.218 28.376 1.00 70.06 105 GLN A N 1
ATOM 820 C CA . GLN A 1 105 ? -10.530 11.879 28.696 1.00 70.06 105 GLN A CA 1
ATOM 821 C C . GLN A 1 105 ? -9.141 12.031 29.299 1.00 70.06 105 GLN A C 1
ATOM 823 O O . GLN A 1 105 ? -8.278 12.692 28.715 1.00 70.06 105 GLN A O 1
ATOM 828 N N . LEU A 1 106 ? -8.948 11.462 30.485 1.00 65.88 106 LEU A N 1
ATOM 829 C CA . LEU A 1 106 ? -7.602 11.274 31.002 1.00 65.88 106 LEU A CA 1
ATOM 830 C C . LEU A 1 106 ? -6.910 10.249 30.095 1.00 65.88 106 LEU A C 1
ATOM 832 O O . LEU A 1 106 ? -7.589 9.342 29.616 1.00 65.88 106 LEU A O 1
ATOM 836 N N . PRO A 1 107 ? -5.608 10.400 29.808 1.00 57.91 107 PRO A N 1
ATOM 837 C CA . PRO A 1 107 ? -4.853 9.329 29.182 1.00 57.91 107 PRO A CA 1
ATOM 838 C C . PRO A 1 107 ? -5.010 8.088 30.062 1.00 57.91 107 PRO A C 1
ATOM 840 O O . PRO A 1 107 ? -4.591 8.124 31.219 1.00 57.91 107 PRO A O 1
ATOM 843 N N . ASP A 1 108 ? -5.666 7.050 29.543 1.00 50.62 108 ASP A N 1
ATOM 844 C CA . ASP A 1 108 ? -5.586 5.719 30.134 1.00 50.62 108 ASP A CA 1
ATOM 845 C C . ASP A 1 108 ? -4.092 5.365 30.109 1.00 50.62 108 ASP A C 1
ATOM 847 O O . ASP A 1 108 ? -3.487 5.328 29.042 1.00 50.62 108 ASP A O 1
ATOM 851 N N . ASP A 1 109 ? -3.495 5.324 31.298 1.00 47.12 109 ASP A N 1
ATOM 852 C CA . ASP A 1 109 ? -2.130 4.929 31.633 1.00 47.12 109 ASP A CA 1
ATOM 853 C C . ASP A 1 109 ? -1.016 5.249 30.608 1.00 47.12 109 ASP A C 1
ATOM 855 O O . ASP A 1 109 ? -0.799 4.580 29.603 1.00 47.12 109 ASP A O 1
ATOM 859 N N . PHE A 1 110 ? -0.141 6.199 30.964 1.00 43.41 110 PHE A N 1
ATOM 860 C CA . PHE A 1 110 ? 1.187 6.335 30.338 1.00 43.41 110 PHE A CA 1
ATOM 861 C C . PHE A 1 110 ? 2.069 5.074 30.490 1.00 43.41 110 PHE A C 1
ATOM 863 O O . PHE A 1 110 ? 3.152 5.025 29.902 1.00 43.41 110 PHE A O 1
ATOM 870 N N . ASP A 1 111 ? 1.628 4.072 31.257 1.00 46.62 111 ASP A N 1
ATOM 871 C CA . ASP A 1 111 ? 2.300 2.777 31.396 1.00 46.62 111 ASP A CA 1
ATOM 872 C C . ASP A 1 111 ? 2.225 1.928 30.111 1.00 46.62 111 ASP A C 1
ATOM 874 O O . ASP A 1 111 ? 3.149 1.163 29.829 1.00 46.62 111 ASP A O 1
ATOM 878 N N . ASP A 1 112 ? 1.228 2.158 29.247 1.00 57.28 112 ASP A N 1
ATOM 879 C CA . ASP A 1 112 ? 1.066 1.420 27.986 1.00 57.28 112 ASP A CA 1
ATOM 880 C C . ASP A 1 112 ? 2.227 1.656 27.002 1.00 57.28 112 ASP A C 1
ATOM 882 O O . ASP A 1 112 ? 2.585 0.771 26.227 1.00 57.28 112 ASP A O 1
ATOM 886 N N . LEU A 1 113 ? 2.861 2.837 27.001 1.00 64.69 113 LEU A N 1
ATOM 887 C CA . LEU A 1 113 ? 3.974 3.110 26.078 1.00 64.69 113 LEU A CA 1
ATOM 888 C C . LEU A 1 113 ? 5.236 2.336 26.454 1.00 64.69 113 LEU A C 1
ATOM 890 O O . LEU A 1 113 ? 5.943 1.877 25.557 1.00 64.69 113 LEU A O 1
ATOM 894 N N . ASN A 1 114 ? 5.502 2.171 27.751 1.00 68.75 114 ASN A N 1
ATOM 895 C CA . ASN A 1 114 ? 6.636 1.380 28.222 1.00 68.75 114 ASN A CA 1
ATOM 896 C C . ASN A 1 114 ? 6.420 -0.105 27.921 1.00 68.75 114 ASN A C 1
ATOM 898 O O . ASN A 1 114 ? 7.354 -0.772 27.477 1.00 68.75 114 ASN A O 1
ATOM 902 N N . GLU A 1 115 ? 5.193 -0.607 28.091 1.00 69.69 115 GLU A N 1
ATOM 903 C CA . GLU A 1 115 ? 4.831 -1.967 27.680 1.00 69.69 115 GLU A CA 1
ATOM 904 C C . GLU A 1 115 ? 4.950 -2.149 26.165 1.00 69.69 115 GLU A C 1
ATOM 906 O O . GLU A 1 115 ? 5.547 -3.120 25.703 1.00 69.69 115 GLU A O 1
ATOM 911 N N . VAL A 1 116 ? 4.488 -1.182 25.368 1.00 72.12 116 VAL A N 1
ATOM 912 C CA . VAL A 1 116 ? 4.647 -1.216 23.908 1.00 72.12 116 VAL A CA 1
ATOM 913 C C . VAL A 1 116 ? 6.125 -1.173 23.508 1.00 72.12 116 VAL A C 1
ATOM 915 O O . VAL A 1 116 ? 6.524 -1.890 22.591 1.00 72.12 116 VAL A O 1
ATOM 918 N N . HIS A 1 117 ? 6.965 -0.372 24.171 1.00 77.69 117 HIS A N 1
ATOM 919 C CA . HIS A 1 117 ? 8.414 -0.352 23.916 1.00 77.69 117 HIS A CA 1
ATOM 920 C C . HIS A 1 117 ? 9.059 -1.682 24.284 1.00 77.69 117 HIS A C 1
ATOM 922 O O . HIS A 1 117 ? 9.839 -2.212 23.492 1.00 77.69 117 HIS A O 1
ATOM 928 N N . TYR A 1 118 ? 8.683 -2.252 25.428 1.00 78.81 118 TYR A N 1
ATOM 929 C CA . TYR A 1 118 ? 9.129 -3.569 25.867 1.00 78.81 118 TYR A CA 1
ATOM 930 C C . TYR A 1 118 ? 8.734 -4.660 24.864 1.00 78.81 118 TYR A C 1
ATOM 932 O O . TYR A 1 118 ? 9.575 -5.463 24.451 1.00 78.81 118 TYR A O 1
ATOM 940 N N . ASP A 1 119 ? 7.485 -4.670 24.406 1.00 77.81 119 ASP A N 1
ATOM 941 C CA . ASP A 1 119 ? 6.996 -5.624 23.415 1.00 77.81 119 ASP A CA 1
ATOM 942 C C . ASP A 1 119 ? 7.704 -5.444 22.074 1.00 77.81 119 ASP A C 1
ATOM 944 O O . ASP A 1 119 ? 8.121 -6.431 21.460 1.00 77.81 119 ASP A O 1
ATOM 948 N N . ILE A 1 120 ? 7.912 -4.200 21.625 1.00 77.81 120 ILE A N 1
ATOM 949 C CA . ILE A 1 120 ? 8.701 -3.919 20.424 1.00 77.81 120 ILE A CA 1
ATOM 950 C C . ILE A 1 120 ? 10.096 -4.505 20.605 1.00 77.81 120 ILE A C 1
ATOM 952 O O . ILE A 1 120 ? 10.502 -5.311 19.772 1.00 77.81 120 ILE A O 1
ATOM 956 N N . GLU A 1 121 ? 10.821 -4.193 21.678 1.00 80.06 121 GLU A N 1
ATOM 957 C CA . GLU A 1 121 ? 12.171 -4.715 21.918 1.00 80.06 121 GLU A CA 1
ATOM 958 C C . GLU A 1 121 ? 12.222 -6.247 21.895 1.00 80.06 121 GLU A C 1
ATOM 960 O O . GLU A 1 121 ? 13.057 -6.811 21.176 1.00 80.06 121 GLU A O 1
ATOM 965 N N . ASN A 1 122 ? 11.271 -6.916 22.546 1.00 79.31 122 ASN A N 1
ATOM 966 C CA . ASN A 1 122 ? 11.231 -8.375 22.663 1.00 79.31 122 ASN A CA 1
ATOM 967 C C . ASN A 1 122 ? 10.616 -9.097 21.453 1.00 79.31 122 ASN A C 1
ATOM 969 O O . ASN A 1 122 ? 10.730 -10.320 21.334 1.00 79.31 122 ASN A O 1
ATOM 973 N N . THR A 1 123 ? 10.008 -8.376 20.509 1.00 78.56 123 THR A N 1
ATOM 974 C CA . THR A 1 123 ? 9.426 -9.007 19.324 1.00 78.56 123 THR A CA 1
ATOM 975 C C . THR A 1 123 ? 10.506 -9.475 18.346 1.00 78.56 123 THR A C 1
ATOM 977 O O . THR A 1 123 ? 11.330 -8.693 17.852 1.00 78.56 123 THR A O 1
ATOM 980 N N . ILE A 1 124 ? 10.461 -10.767 18.013 1.00 74.56 124 ILE A N 1
ATOM 981 C CA . ILE A 1 124 ? 11.296 -11.387 16.983 1.00 74.56 124 ILE A CA 1
ATOM 982 C C . ILE A 1 124 ? 10.578 -11.262 15.638 1.00 74.56 124 ILE A C 1
ATOM 984 O O . ILE A 1 124 ? 9.531 -11.871 15.423 1.00 74.56 124 ILE A O 1
ATOM 988 N N . VAL A 1 125 ? 11.165 -10.499 14.716 1.00 74.00 125 VAL A N 1
ATOM 989 C CA . VAL A 1 125 ? 10.674 -10.369 13.338 1.00 74.00 125 VAL A CA 1
ATOM 990 C C . VAL A 1 125 ? 11.635 -11.046 12.352 1.00 74.00 125 VAL A C 1
ATOM 992 O O . VAL A 1 125 ? 12.851 -11.029 12.563 1.00 74.00 125 VAL A O 1
ATOM 995 N N . PRO A 1 126 ? 11.138 -11.655 11.259 1.00 74.25 126 PRO A N 1
ATOM 996 C CA . PRO A 1 126 ? 11.987 -12.121 10.167 1.00 74.25 126 PRO A CA 1
ATOM 997 C C . PRO A 1 126 ? 12.810 -10.974 9.565 1.00 74.25 126 PRO A C 1
ATOM 999 O O . PRO A 1 126 ? 12.331 -9.849 9.480 1.00 74.25 126 PRO A O 1
ATOM 1002 N N . ARG A 1 127 ? 14.009 -11.265 9.041 1.00 69.62 127 ARG A N 1
ATOM 1003 C CA . ARG A 1 127 ? 14.944 -10.251 8.493 1.00 69.62 127 ARG A CA 1
ATOM 1004 C C . ARG A 1 127 ? 14.386 -9.371 7.364 1.00 69.62 127 ARG A C 1
ATOM 1006 O O . ARG A 1 127 ? 14.997 -8.368 7.027 1.00 69.62 127 ARG A O 1
ATOM 1013 N N . TRP A 1 128 ? 13.284 -9.775 6.740 1.00 68.38 128 TRP A N 1
ATOM 1014 C CA . TRP A 1 128 ? 12.638 -9.056 5.641 1.00 68.38 128 TRP A CA 1
ATOM 1015 C C . TRP A 1 128 ? 11.500 -8.126 6.098 1.00 68.38 128 TRP A C 1
ATOM 1017 O O . TRP A 1 128 ? 10.929 -7.437 5.257 1.00 68.38 128 TRP A O 1
ATOM 1027 N N . ILE A 1 129 ? 11.165 -8.104 7.395 1.00 68.50 129 ILE A N 1
ATOM 1028 C CA . ILE A 1 129 ? 10.198 -7.176 7.997 1.00 68.50 129 ILE A CA 1
ATOM 1029 C C . ILE A 1 129 ? 10.964 -6.102 8.766 1.00 68.50 129 ILE A C 1
ATOM 1031 O O . ILE A 1 129 ? 11.787 -6.417 9.625 1.00 68.50 129 ILE A O 1
ATOM 1035 N N . GLU A 1 130 ? 10.672 -4.836 8.476 1.00 68.94 130 GLU A N 1
ATOM 1036 C CA . GLU A 1 130 ? 11.205 -3.714 9.243 1.00 68.94 130 GLU A CA 1
ATOM 1037 C C . GLU A 1 130 ? 10.521 -3.658 10.615 1.00 68.94 130 GLU A C 1
ATOM 1039 O O . GLU A 1 130 ? 9.292 -3.680 10.727 1.00 68.94 130 GLU A O 1
ATOM 1044 N N . LYS A 1 131 ? 11.329 -3.642 11.675 1.00 70.19 131 LYS A N 1
ATOM 1045 C CA . LYS A 1 131 ? 10.837 -3.610 13.051 1.00 70.19 131 LYS A CA 1
ATOM 1046 C C . LYS A 1 131 ? 10.271 -2.215 13.362 1.00 70.19 131 LYS A C 1
ATOM 1048 O O . LYS A 1 131 ? 10.849 -1.226 12.905 1.00 70.19 131 LYS A O 1
ATOM 1053 N N . PRO A 1 132 ? 9.174 -2.102 14.133 1.00 72.81 132 PRO A N 1
ATOM 1054 C CA . PRO A 1 132 ? 8.718 -0.806 14.607 1.00 72.81 132 PRO A CA 1
ATOM 1055 C C . PRO A 1 132 ? 9.822 -0.098 15.415 1.00 72.81 132 PRO A C 1
ATOM 1057 O O . PRO A 1 132 ? 10.632 -0.767 16.064 1.00 72.81 132 PRO A O 1
ATOM 1060 N N . PRO A 1 133 ? 9.872 1.240 15.381 1.00 75.25 133 PRO A N 1
ATOM 1061 C CA . PRO A 1 133 ? 10.840 2.027 16.134 1.00 75.25 133 PRO A CA 1
ATOM 1062 C C . PRO A 1 133 ? 10.656 1.816 17.641 1.00 75.25 133 PRO A C 1
ATOM 1064 O O . PRO A 1 133 ? 9.543 1.917 18.151 1.00 75.25 133 PRO A O 1
ATOM 1067 N N . SER A 1 134 ? 11.752 1.561 18.359 1.00 74.00 134 SER A N 1
ATOM 1068 C CA . SER A 1 134 ? 11.728 1.319 19.810 1.00 74.00 134 SER A CA 1
ATOM 1069 C C . SER A 1 134 ? 11.279 2.535 20.619 1.00 74.00 134 SER A C 1
ATOM 1071 O O . SER A 1 134 ? 10.762 2.378 21.710 1.00 74.00 134 SER A O 1
ATOM 1073 N N . ASN A 1 135 ? 11.413 3.746 20.073 1.00 71.69 135 ASN A N 1
ATOM 1074 C CA . ASN A 1 135 ? 10.969 4.996 20.690 1.00 71.69 135 ASN A CA 1
ATOM 1075 C C . ASN A 1 135 ? 9.588 5.458 20.191 1.00 71.69 135 ASN A C 1
ATOM 1077 O O . ASN A 1 135 ? 9.323 6.664 20.093 1.00 71.69 135 ASN A O 1
ATOM 1081 N N . PHE A 1 136 ? 8.725 4.509 19.828 1.00 71.19 136 PHE A N 1
ATOM 1082 C CA . PHE A 1 136 ? 7.365 4.765 19.364 1.00 71.19 136 PHE A CA 1
ATOM 1083 C C . PHE A 1 136 ? 6.604 5.727 20.304 1.00 71.19 136 PHE A C 1
ATOM 1085 O O . PHE A 1 136 ? 6.667 5.605 21.517 1.00 71.19 136 PHE A O 1
ATOM 1092 N N . GLY A 1 137 ? 5.901 6.727 19.767 1.00 65.62 137 GLY A N 1
ATOM 1093 C CA . GLY A 1 137 ? 5.126 7.674 20.587 1.00 65.62 137 GLY A CA 1
ATOM 1094 C C . GLY A 1 137 ? 5.941 8.746 21.327 1.00 65.62 137 GLY A C 1
ATOM 1095 O O . GLY A 1 137 ? 5.349 9.645 21.919 1.00 65.62 137 GLY A O 1
ATOM 1096 N N . SER A 1 138 ? 7.279 8.726 21.257 1.00 72.12 138 SER A N 1
ATOM 1097 C CA . SER A 1 138 ? 8.103 9.834 21.762 1.00 72.12 138 SER A CA 1
ATOM 1098 C C . SER A 1 138 ? 7.966 11.084 20.882 1.00 72.12 138 SER A C 1
ATOM 1100 O O . SER A 1 138 ? 7.864 10.986 19.659 1.00 72.12 138 SER A O 1
ATOM 1102 N N . ALA A 1 139 ? 8.028 12.279 21.483 1.00 57.72 139 ALA A N 1
ATOM 1103 C CA . ALA A 1 139 ? 7.872 13.559 20.776 1.00 57.72 139 ALA A CA 1
ATOM 1104 C C . ALA A 1 139 ? 8.896 13.792 19.640 1.00 57.72 139 ALA A C 1
ATOM 1106 O O . ALA A 1 139 ? 8.670 14.622 18.763 1.00 57.72 139 ALA A O 1
ATOM 1107 N N . GLY A 1 140 ? 10.019 13.064 19.648 1.00 58.25 140 GLY A N 1
ATOM 1108 C CA . GLY A 1 140 ? 11.042 13.114 18.602 1.00 58.25 140 GLY A CA 1
ATOM 1109 C C . GLY A 1 140 ? 10.829 12.130 17.448 1.00 58.25 140 GLY A C 1
ATOM 1110 O O . GLY A 1 140 ? 11.537 12.229 16.445 1.00 58.25 140 GLY A O 1
ATOM 1111 N N . HIS A 1 141 ? 9.894 11.181 17.560 1.00 57.56 141 HIS A N 1
ATOM 1112 C CA . HIS A 1 141 ? 9.659 10.192 16.514 1.00 57.56 141 HIS A CA 1
ATOM 1113 C C . HIS A 1 141 ? 8.484 10.589 15.613 1.00 57.56 141 HIS A C 1
ATOM 1115 O O . HIS A 1 141 ? 7.417 10.990 16.071 1.00 57.56 141 HIS A O 1
ATOM 1121 N N . GLY A 1 142 ? 8.701 10.501 14.299 1.00 62.31 142 GLY A N 1
ATOM 1122 C CA . GLY A 1 142 ? 7.690 10.813 13.292 1.00 62.31 142 GLY A CA 1
ATOM 1123 C C . GLY A 1 142 ? 6.571 9.767 13.214 1.00 62.31 142 GLY A C 1
ATOM 1124 O O . GLY A 1 142 ? 6.476 8.838 14.012 1.00 62.31 142 GLY A O 1
ATOM 1125 N N . LYS A 1 143 ? 5.705 9.905 12.205 1.00 61.88 143 LYS A N 1
ATOM 1126 C CA . LYS A 1 143 ? 4.621 8.944 11.950 1.00 61.88 143 LYS A CA 1
ATOM 1127 C C . LYS A 1 143 ? 5.186 7.582 11.532 1.00 61.88 143 LYS A C 1
ATOM 1129 O O . LYS A 1 143 ? 6.098 7.524 10.709 1.00 61.88 143 LYS A O 1
ATOM 1134 N N . LEU A 1 144 ? 4.575 6.507 12.029 1.00 65.00 144 LEU A N 1
ATOM 1135 C CA . LEU A 1 144 ? 4.860 5.144 11.580 1.00 65.00 144 LEU A CA 1
ATOM 1136 C C . LEU A 1 144 ? 4.574 4.973 10.085 1.00 65.00 144 LEU A C 1
ATOM 1138 O O . LEU A 1 144 ? 3.573 5.481 9.562 1.00 65.00 144 LEU A O 1
ATOM 1142 N N . ARG A 1 145 ? 5.433 4.207 9.413 1.00 57.84 145 ARG A N 1
ATOM 1143 C CA . ARG A 1 145 ? 5.246 3.787 8.020 1.00 57.84 145 ARG A CA 1
ATOM 1144 C C . ARG A 1 145 ? 4.281 2.599 7.939 1.00 57.84 145 ARG A C 1
ATOM 1146 O O . ARG A 1 145 ? 4.091 1.865 8.903 1.00 57.84 145 ARG A O 1
ATOM 1153 N N . ALA A 1 146 ? 3.624 2.423 6.791 1.00 54.19 146 ALA A N 1
ATOM 1154 C CA . ALA A 1 146 ? 2.539 1.447 6.606 1.00 54.19 146 ALA A CA 1
ATOM 1155 C C . ALA A 1 146 ? 2.947 -0.022 6.861 1.00 54.19 146 ALA A C 1
ATOM 1157 O O . ALA A 1 146 ? 2.117 -0.854 7.217 1.00 54.19 146 ALA A O 1
ATOM 1158 N N . ASP A 1 147 ? 4.217 -0.348 6.668 1.00 56.16 147 ASP A N 1
ATOM 1159 C CA . ASP A 1 147 ? 4.847 -1.633 6.966 1.00 56.16 147 ASP A CA 1
ATOM 1160 C C . ASP A 1 147 ? 5.055 -1.880 8.469 1.00 56.16 147 ASP A C 1
ATOM 1162 O O . ASP A 1 147 ? 4.905 -3.019 8.909 1.00 56.16 147 ASP A O 1
ATOM 1166 N N . GLN A 1 148 ? 5.276 -0.829 9.261 1.00 64.31 148 GLN A N 1
ATOM 1167 C CA . GLN A 1 148 ? 5.444 -0.909 10.720 1.00 64.31 148 GLN A CA 1
ATOM 1168 C C . GLN A 1 148 ? 4.120 -1.164 11.465 1.00 64.31 148 GLN A C 1
ATOM 1170 O O . GLN A 1 148 ? 4.122 -1.731 12.554 1.00 64.31 148 GLN A O 1
ATOM 1175 N N . TRP A 1 149 ? 2.972 -0.828 10.864 1.00 59.34 149 TRP A N 1
ATOM 1176 C CA . TRP A 1 149 ? 1.639 -1.075 11.442 1.00 59.34 149 TRP A CA 1
ATOM 1177 C C . TRP A 1 149 ? 1.202 -2.547 11.425 1.00 59.34 149 TRP A C 1
ATOM 1179 O O . TRP A 1 149 ? 0.218 -2.910 12.065 1.00 59.34 149 TRP A O 1
ATOM 1189 N N . ARG A 1 150 ? 1.899 -3.414 10.682 1.00 54.69 150 ARG A N 1
ATOM 1190 C CA . ARG A 1 150 ? 1.461 -4.799 10.419 1.00 54.69 150 ARG A CA 1
ATOM 1191 C C . ARG A 1 150 ? 1.515 -5.725 11.638 1.00 54.69 150 ARG A C 1
ATOM 1193 O O . ARG A 1 150 ? 1.045 -6.854 11.547 1.00 54.69 150 ARG A O 1
ATOM 1200 N N . LEU A 1 151 ? 2.106 -5.270 12.740 1.00 55.25 151 LEU A N 1
ATOM 1201 C CA . LEU A 1 151 ? 2.461 -6.094 13.894 1.00 55.25 151 LEU A CA 1
ATOM 1202 C C . LEU A 1 151 ? 1.495 -5.998 15.077 1.00 55.25 151 LEU A C 1
ATOM 1204 O O . LEU A 1 151 ? 1.686 -6.702 16.063 1.00 55.25 151 LEU A O 1
ATOM 1208 N N . TRP A 1 152 ? 0.468 -5.153 15.004 1.00 59.00 152 TRP A N 1
ATOM 1209 C CA . TRP A 1 152 ? -0.373 -4.864 16.163 1.00 59.00 152 TRP A CA 1
ATOM 1210 C C . TRP A 1 152 ? -1.730 -5.560 16.087 1.00 59.00 152 TRP A C 1
ATOM 1212 O O . TRP A 1 152 ? -2.549 -5.285 15.211 1.00 59.00 152 TRP A O 1
ATOM 1222 N N . GLY A 1 153 ? -1.974 -6.452 17.047 1.00 54.19 153 GLY A N 1
ATOM 1223 C CA . GLY A 1 153 ? -3.273 -7.061 17.310 1.00 54.19 153 GLY A CA 1
ATOM 1224 C C . GLY A 1 153 ? -3.383 -7.425 18.789 1.00 54.19 153 GLY A C 1
ATOM 1225 O O . GLY A 1 153 ? -2.551 -8.164 19.303 1.00 54.19 153 GLY A O 1
ATOM 1226 N N . SER A 1 154 ? -4.397 -6.901 19.481 1.00 56.47 154 SER A N 1
ATOM 1227 C CA . SER A 1 154 ? -4.629 -7.197 20.901 1.00 56.47 154 SER A CA 1
ATOM 1228 C C . SER A 1 154 ? -5.437 -8.486 21.080 1.00 56.47 154 SER A C 1
ATOM 1230 O O . SER A 1 154 ? -6.390 -8.744 20.341 1.00 56.47 154 SER A O 1
ATOM 1232 N N . ARG A 1 155 ? -5.101 -9.282 22.106 1.00 56.12 155 ARG A N 1
ATOM 1233 C CA . ARG A 1 155 ? -5.880 -10.471 22.514 1.00 56.12 155 ARG A CA 1
ATOM 1234 C C . ARG A 1 155 ? -7.255 -10.116 23.099 1.00 56.12 155 ARG A C 1
ATOM 1236 O O . ARG A 1 155 ? -8.121 -10.985 23.142 1.00 56.12 155 ARG A O 1
ATOM 1243 N N . ARG A 1 156 ? -7.469 -8.863 23.520 1.00 64.56 156 ARG A N 1
ATOM 1244 C CA . ARG A 1 156 ? -8.738 -8.343 24.069 1.00 64.56 156 ARG A CA 1
ATOM 1245 C C . ARG A 1 156 ? -9.495 -7.465 23.062 1.00 64.56 156 ARG A C 1
ATOM 1247 O O . ARG A 1 156 ? -10.059 -6.442 23.428 1.00 64.56 156 ARG A O 1
ATOM 1254 N N . ALA A 1 157 ? -9.482 -7.827 21.781 1.00 67.06 157 ALA A N 1
ATOM 1255 C CA . ALA A 1 157 ? -10.187 -7.052 20.763 1.00 67.06 157 ALA A CA 1
ATOM 1256 C C . ALA A 1 157 ? -11.711 -7.121 20.960 1.00 67.06 157 ALA A C 1
ATOM 1258 O O . ALA A 1 157 ? -12.274 -8.220 21.049 1.00 67.06 157 ALA A O 1
ATOM 1259 N N . THR A 1 158 ? -12.379 -5.964 20.958 1.00 78.12 158 THR A N 1
ATOM 1260 C CA . THR A 1 158 ? -13.848 -5.882 20.979 1.00 78.12 158 THR A CA 1
ATOM 1261 C C . THR A 1 158 ? -14.442 -6.533 19.729 1.00 78.12 158 THR A C 1
ATOM 1263 O O . THR A 1 158 ? -13.778 -6.685 18.698 1.00 78.12 158 THR A O 1
ATOM 1266 N N . GLN A 1 159 ? -15.723 -6.911 19.774 1.00 77.81 159 GLN A N 1
ATOM 1267 C CA . GLN A 1 159 ? -16.372 -7.547 18.623 1.00 77.81 159 GLN A CA 1
ATOM 1268 C C . GLN A 1 159 ? -16.361 -6.642 17.374 1.00 77.81 159 GLN A C 1
ATOM 1270 O O . GLN A 1 159 ? -16.252 -7.133 16.250 1.00 77.81 159 GLN A O 1
ATOM 1275 N N . GLU A 1 160 ? -16.428 -5.323 17.552 1.00 77.94 160 GLU A N 1
ATOM 1276 C CA . GLU A 1 160 ? -16.320 -4.354 16.460 1.00 77.94 160 GLU A CA 1
ATOM 1277 C C . GLU A 1 160 ? -14.910 -4.331 15.854 1.00 77.94 160 GLU A C 1
ATOM 1279 O O . GLU A 1 160 ? -14.760 -4.461 14.636 1.00 77.94 160 GLU A O 1
ATOM 1284 N N . GLN A 1 161 ? -13.868 -4.286 16.690 1.00 75.31 161 GLN A N 1
ATOM 1285 C CA . GLN A 1 161 ? -12.472 -4.357 16.246 1.00 75.31 161 GLN A CA 1
ATOM 1286 C C . GLN A 1 161 ? -12.177 -5.665 15.498 1.00 75.31 161 GLN A C 1
ATOM 1288 O O . GLN A 1 161 ? -11.504 -5.655 14.465 1.00 75.31 161 GLN A O 1
ATOM 1293 N N . GLN A 1 162 ? -12.738 -6.789 15.954 1.00 79.50 162 GLN A N 1
ATOM 1294 C CA . GLN A 1 162 ? -12.622 -8.075 15.261 1.00 79.50 162 GLN A CA 1
ATOM 1295 C C . GLN A 1 162 ? -13.276 -8.048 13.872 1.00 79.50 162 GLN A C 1
ATOM 1297 O O . GLN A 1 162 ? -12.715 -8.589 12.917 1.00 79.50 162 GLN A O 1
ATOM 1302 N N . ARG A 1 163 ? -14.438 -7.397 13.722 1.00 83.31 163 ARG A N 1
ATOM 1303 C CA . ARG A 1 163 ? -15.104 -7.243 12.416 1.00 83.31 163 ARG A CA 1
ATOM 1304 C C . ARG A 1 163 ? -14.291 -6.364 11.468 1.00 83.31 163 ARG A C 1
ATOM 1306 O O . ARG A 1 163 ? -14.160 -6.709 10.293 1.00 83.31 163 ARG A O 1
ATOM 1313 N N . VAL A 1 164 ? -13.707 -5.278 11.975 1.00 84.75 164 VAL A N 1
ATOM 1314 C CA . VAL A 1 164 ? -12.805 -4.408 11.203 1.00 84.75 164 VAL A CA 1
ATOM 1315 C C . VAL A 1 164 ? -11.575 -5.181 10.734 1.00 84.75 164 VAL A C 1
ATOM 1317 O O . VAL A 1 164 ? -11.264 -5.168 9.540 1.00 84.75 164 VAL A O 1
ATOM 1320 N N . LEU A 1 165 ? -10.923 -5.917 11.638 1.00 85.12 165 LEU A N 1
ATOM 1321 C CA . LEU A 1 165 ? -9.777 -6.758 11.302 1.00 85.12 165 LEU A CA 1
ATOM 1322 C C . LEU A 1 165 ? -10.157 -7.827 10.273 1.00 85.12 165 LEU A C 1
ATOM 1324 O O . LEU A 1 165 ? -9.454 -7.999 9.282 1.00 85.12 165 LEU A O 1
ATOM 1328 N N . SER A 1 166 ? -11.294 -8.503 10.450 1.00 89.56 166 SER A N 1
ATOM 1329 C CA . SER A 1 166 ? -11.784 -9.496 9.488 1.00 89.56 166 SER A CA 1
ATOM 1330 C C . SER A 1 166 ? -12.002 -8.889 8.100 1.00 89.56 166 SER A C 1
ATOM 1332 O O . SER A 1 166 ? -11.681 -9.525 7.093 1.00 89.56 166 SER A O 1
ATOM 1334 N N . ASN A 1 167 ? -12.534 -7.667 8.026 1.00 93.12 167 ASN A N 1
ATOM 1335 C CA . ASN A 1 167 ? -12.705 -6.969 6.757 1.00 93.12 167 ASN A CA 1
ATOM 1336 C C . ASN A 1 167 ? -11.353 -6.626 6.116 1.00 93.12 167 ASN A C 1
ATOM 1338 O O . ASN A 1 167 ? -11.161 -6.837 4.920 1.00 93.12 167 ASN A O 1
ATOM 1342 N N . PHE A 1 168 ? -10.388 -6.163 6.913 1.00 90.38 168 PHE A N 1
ATOM 1343 C CA . PHE A 1 168 ? -9.026 -5.907 6.446 1.00 90.38 168 PHE A CA 1
ATOM 1344 C C . PHE A 1 168 ? -8.335 -7.183 5.943 1.00 90.38 168 PHE A C 1
ATOM 1346 O O . PHE A 1 168 ? -7.723 -7.178 4.878 1.00 90.38 168 PHE A O 1
ATOM 1353 N N . VAL A 1 169 ? -8.498 -8.307 6.642 1.00 92.00 169 VAL A N 1
ATOM 1354 C CA . VAL A 1 169 ? -7.962 -9.607 6.213 1.00 92.00 169 VAL A CA 1
ATOM 1355 C C . VAL A 1 169 ? -8.532 -10.019 4.854 1.00 92.00 169 VAL A C 1
ATOM 1357 O O . VAL A 1 169 ? -7.797 -10.557 4.029 1.00 92.00 169 VAL A O 1
ATOM 1360 N N . HIS A 1 170 ? -9.805 -9.730 4.561 1.00 96.12 170 HIS A N 1
ATOM 1361 C CA . HIS A 1 170 ? -10.349 -9.958 3.219 1.00 96.12 170 HIS A CA 1
ATOM 1362 C C . HIS A 1 170 ? -9.613 -9.155 2.139 1.00 96.12 170 HIS A C 1
ATOM 1364 O O . HIS A 1 170 ? -9.297 -9.722 1.095 1.00 96.12 170 HIS A O 1
ATOM 1370 N N . LEU A 1 171 ? -9.271 -7.891 2.395 1.00 95.38 171 LEU A N 1
ATOM 1371 C CA . LEU A 1 171 ? -8.444 -7.111 1.471 1.00 95.38 171 LEU A CA 1
ATOM 1372 C C . LEU A 1 171 ? -7.054 -7.729 1.293 1.00 95.38 171 LEU A C 1
ATOM 1374 O O . LEU A 1 171 ? -6.599 -7.883 0.164 1.00 95.38 171 LEU A O 1
ATOM 1378 N N . VAL A 1 172 ? -6.391 -8.098 2.391 1.00 92.94 172 VAL A N 1
ATOM 1379 C CA . VAL A 1 172 ? -5.038 -8.676 2.350 1.00 92.94 172 VAL A CA 1
ATOM 1380 C C . VAL A 1 172 ? -5.019 -9.963 1.529 1.00 92.94 172 VAL A C 1
ATOM 1382 O O . VAL A 1 172 ? -4.171 -10.104 0.653 1.00 92.94 172 VAL A O 1
ATOM 1385 N N . VAL A 1 173 ? -5.978 -10.866 1.753 1.00 94.50 173 VAL A N 1
ATOM 1386 C CA . VAL A 1 173 ? -6.085 -12.121 0.990 1.00 94.50 173 VAL A CA 1
ATOM 1387 C C . VAL A 1 173 ? -6.370 -11.852 -0.488 1.00 94.50 173 VAL A C 1
ATOM 1389 O O . VAL A 1 173 ? -5.792 -12.517 -1.344 1.00 94.50 173 VAL A O 1
ATOM 1392 N N . ALA A 1 174 ? -7.224 -10.875 -0.809 1.00 95.69 174 ALA A N 1
ATOM 1393 C CA . ALA A 1 174 ? -7.474 -10.496 -2.197 1.00 95.69 174 ALA A CA 1
ATOM 1394 C C . ALA A 1 174 ? -6.196 -9.963 -2.870 1.00 95.69 174 ALA A C 1
ATOM 1396 O O . ALA A 1 174 ? -5.826 -10.430 -3.943 1.00 95.69 174 ALA A O 1
ATOM 1397 N N . ILE A 1 175 ? -5.477 -9.034 -2.234 1.00 92.69 175 ILE A N 1
ATOM 1398 C CA . ILE A 1 175 ? -4.229 -8.483 -2.784 1.00 92.69 175 ILE A CA 1
ATOM 1399 C C . ILE A 1 175 ? -3.173 -9.578 -2.944 1.00 92.69 175 ILE A C 1
ATOM 1401 O O . ILE A 1 175 ? -2.509 -9.632 -3.979 1.00 92.69 175 ILE A O 1
ATOM 1405 N N . ASP A 1 176 ? -3.026 -10.463 -1.960 1.00 91.75 176 ASP A N 1
ATOM 1406 C CA . ASP A 1 176 ? -2.097 -11.587 -2.056 1.00 91.75 176 ASP A CA 1
ATOM 1407 C C . ASP A 1 176 ? -2.446 -12.468 -3.265 1.00 91.75 176 ASP A C 1
ATOM 1409 O O . ASP A 1 176 ? -1.629 -12.613 -4.170 1.00 91.75 176 ASP A O 1
ATOM 1413 N N . ALA A 1 177 ? -3.697 -12.923 -3.382 1.00 92.31 177 ALA A N 1
ATOM 1414 C CA . ALA A 1 177 ? -4.145 -13.730 -4.519 1.00 92.31 177 ALA A CA 1
ATOM 1415 C C . ALA A 1 177 ? -3.921 -13.041 -5.883 1.00 92.31 177 ALA A C 1
ATOM 1417 O O . ALA A 1 177 ? -3.522 -13.699 -6.845 1.00 92.31 177 ALA A O 1
ATOM 1418 N N . ALA A 1 178 ? -4.136 -11.724 -5.961 1.00 90.12 178 ALA A N 1
ATOM 1419 C CA . ALA A 1 178 ? -3.941 -10.925 -7.173 1.00 90.12 178 ALA A CA 1
ATOM 1420 C C . ALA A 1 178 ? -2.467 -10.753 -7.573 1.00 90.12 178 ALA A C 1
ATOM 1422 O O . ALA A 1 178 ? -2.156 -10.607 -8.756 1.00 90.12 178 ALA A O 1
ATOM 1423 N N . THR A 1 179 ? -1.563 -10.731 -6.592 1.00 86.94 179 THR A N 1
ATOM 1424 C CA . THR A 1 179 ? -0.146 -10.384 -6.781 1.00 86.94 179 THR A CA 1
ATOM 1425 C C . THR A 1 179 ? 0.768 -11.603 -6.874 1.00 86.94 179 THR A C 1
ATOM 1427 O O . THR A 1 179 ? 1.993 -11.463 -6.899 1.00 86.94 179 THR A O 1
ATOM 1430 N N . TRP A 1 180 ? 0.223 -12.814 -6.980 1.00 83.44 180 TRP A N 1
ATOM 1431 C CA . TRP A 1 180 ? 1.041 -13.988 -7.272 1.00 83.44 180 TRP A CA 1
ATOM 1432 C C . TRP A 1 180 ? 1.540 -13.981 -8.720 1.00 83.44 180 TRP A C 1
ATOM 1434 O O . TRP A 1 180 ? 0.934 -13.410 -9.622 1.00 83.44 180 TRP A O 1
ATOM 1444 N N . ARG A 1 181 ? 2.673 -14.654 -8.955 1.00 81.50 181 ARG A N 1
ATOM 1445 C CA . ARG A 1 181 ? 3.307 -14.752 -10.285 1.00 81.50 181 ARG A CA 1
ATOM 1446 C C . ARG A 1 181 ? 2.645 -15.749 -11.232 1.00 81.50 181 ARG A C 1
ATOM 1448 O O . ARG A 1 181 ? 3.017 -15.827 -12.393 1.00 81.50 181 ARG A O 1
ATOM 1455 N N . SER A 1 182 ? 1.696 -16.531 -10.742 1.00 85.12 182 SER A N 1
ATOM 1456 C CA . SER A 1 182 ? 0.889 -17.428 -11.561 1.00 85.12 182 SER A CA 1
ATOM 1457 C C . SER A 1 182 ? -0.582 -17.199 -11.253 1.00 85.12 182 SER A C 1
ATOM 1459 O O . SER A 1 182 ? -0.936 -16.766 -10.155 1.00 85.12 182 SER A O 1
ATOM 1461 N N . MET A 1 183 ? -1.440 -17.472 -12.229 1.00 88.75 183 MET A N 1
ATOM 1462 C CA . MET A 1 183 ? -2.880 -17.307 -12.093 1.00 88.75 183 MET A CA 1
ATOM 1463 C C . MET A 1 183 ? -3.550 -18.640 -12.395 1.00 88.75 183 MET A C 1
ATOM 1465 O O . MET A 1 183 ? -3.172 -19.333 -13.336 1.00 88.75 183 MET A O 1
ATOM 1469 N N . SER A 1 184 ? -4.507 -19.017 -11.558 1.00 93.25 184 SER A N 1
ATOM 1470 C CA . SER A 1 184 ? -5.319 -20.218 -11.725 1.00 93.25 184 SER A CA 1
ATOM 1471 C C . SER A 1 184 ? -6.762 -19.873 -11.410 1.00 93.25 184 SER A C 1
ATOM 1473 O O . SER A 1 184 ? -7.030 -18.974 -10.614 1.00 93.25 184 SER A O 1
ATOM 1475 N N . GLU A 1 185 ? -7.698 -20.632 -11.964 1.00 94.69 185 GLU A N 1
ATOM 1476 C CA . GLU A 1 185 ? -9.130 -20.422 -11.741 1.00 94.69 185 GLU A CA 1
ATOM 1477 C C . GLU A 1 185 ? -9.493 -20.425 -10.240 1.00 94.69 185 GLU A C 1
ATOM 1479 O O . GLU A 1 185 ? -10.275 -19.609 -9.757 1.00 94.69 185 GLU A O 1
ATOM 1484 N N . SER A 1 186 ? -8.843 -21.289 -9.451 1.00 95.50 186 SER A N 1
ATOM 1485 C CA . SER A 1 186 ? -8.996 -21.317 -7.992 1.00 95.50 186 SER A CA 1
ATOM 1486 C C . SER A 1 186 ? -8.573 -20.015 -7.304 1.00 95.50 186 SER A C 1
ATOM 1488 O O . SER A 1 186 ? -9.213 -19.614 -6.333 1.00 95.50 186 SER A O 1
ATOM 1490 N N . ARG A 1 187 ? -7.529 -19.342 -7.800 1.00 94.12 187 ARG A N 1
ATOM 1491 C CA . ARG A 1 187 ? -7.061 -18.052 -7.271 1.00 94.12 187 ARG A CA 1
ATOM 1492 C C . ARG A 1 187 ? -7.957 -16.909 -7.701 1.00 94.12 187 ARG A C 1
ATOM 1494 O O . ARG A 1 187 ? -8.254 -16.060 -6.872 1.00 94.12 187 ARG A O 1
ATOM 1501 N N . VAL A 1 188 ? -8.436 -16.931 -8.943 1.00 96.19 188 VAL A N 1
ATOM 1502 C CA . VAL A 1 188 ? -9.424 -15.961 -9.432 1.00 96.19 188 VAL A CA 1
ATOM 1503 C C . VAL A 1 188 ? -10.675 -16.003 -8.550 1.00 96.19 188 VAL A C 1
ATOM 1505 O O . VAL A 1 188 ? -11.097 -14.973 -8.030 1.00 96.19 188 VAL A O 1
ATOM 1508 N N . ARG A 1 189 ? -11.195 -17.203 -8.254 1.00 96.94 189 ARG A N 1
ATOM 1509 C CA . ARG A 1 189 ? -12.325 -17.377 -7.322 1.00 96.94 189 ARG A CA 1
ATOM 1510 C C . ARG A 1 189 ? -12.012 -16.920 -5.897 1.00 96.94 189 ARG A C 1
ATOM 1512 O O . ARG A 1 189 ? -12.886 -16.380 -5.219 1.00 96.94 189 ARG A O 1
ATOM 1519 N N . LEU A 1 190 ? -10.787 -17.156 -5.418 1.00 97.00 190 LEU A N 1
ATOM 1520 C CA . LEU A 1 190 ? -10.356 -16.691 -4.099 1.00 97.00 190 LEU A CA 1
ATOM 1521 C C . LEU A 1 190 ? -10.351 -15.158 -4.045 1.00 97.00 190 LEU A C 1
ATOM 1523 O O . LEU A 1 190 ? -10.937 -14.585 -3.127 1.00 97.00 190 LEU A O 1
ATOM 1527 N N . PHE A 1 191 ? -9.751 -14.510 -5.044 1.00 97.25 191 PHE A N 1
ATOM 1528 C CA . PHE A 1 191 ? -9.757 -13.060 -5.189 1.00 97.25 191 PHE A CA 1
ATOM 1529 C C . PHE A 1 191 ? -11.186 -12.513 -5.200 1.00 97.25 191 PHE A C 1
ATOM 1531 O O . PHE A 1 191 ? -11.509 -11.687 -4.349 1.00 97.25 191 PHE A O 1
ATOM 1538 N N . ASP A 1 192 ? -12.041 -13.013 -6.098 1.00 97.56 192 ASP A N 1
ATOM 1539 C CA . ASP A 1 192 ? -13.416 -12.531 -6.286 1.00 97.56 192 ASP A CA 1
ATOM 1540 C C . ASP A 1 192 ? -14.217 -12.585 -4.976 1.00 97.56 192 ASP A C 1
ATOM 1542 O O . ASP A 1 192 ? -14.754 -11.585 -4.486 1.00 97.56 192 ASP A O 1
ATOM 1546 N N . LYS A 1 193 ? -14.180 -13.742 -4.305 1.00 97.88 193 LYS A N 1
ATOM 1547 C CA . LYS A 1 193 ? -14.826 -13.932 -3.003 1.00 97.88 193 LYS A CA 1
ATOM 1548 C C . LYS A 1 193 ? -14.365 -12.898 -1.976 1.00 97.88 193 LYS A C 1
ATOM 1550 O O . LYS A 1 193 ? -15.185 -12.389 -1.207 1.00 97.88 193 LYS A O 1
ATOM 1555 N N . HIS A 1 194 ? -13.063 -12.640 -1.900 1.00 98.06 194 HIS A N 1
ATOM 1556 C CA . HIS A 1 194 ? -12.487 -11.791 -0.865 1.00 98.06 194 HIS A CA 1
ATOM 1557 C C . HIS A 1 194 ? -12.632 -10.297 -1.171 1.00 98.06 194 HIS A C 1
ATOM 1559 O O . HIS A 1 194 ? -12.988 -9.544 -0.261 1.00 98.06 194 HIS A O 1
ATOM 1565 N N . ILE A 1 195 ? -12.475 -9.869 -2.426 1.00 97.31 195 ILE A N 1
ATOM 1566 C CA . ILE A 1 195 ? -12.656 -8.465 -2.806 1.00 97.31 195 ILE A CA 1
ATOM 1567 C C . ILE A 1 195 ? -14.119 -8.032 -2.643 1.00 97.31 195 ILE A C 1
ATOM 1569 O O . ILE A 1 195 ? -14.384 -6.969 -2.080 1.00 97.31 195 ILE A O 1
ATOM 1573 N N . VAL A 1 196 ? -15.082 -8.890 -3.006 1.00 97.31 196 VAL A N 1
ATOM 1574 C CA . VAL A 1 196 ? -16.515 -8.611 -2.814 1.00 97.31 196 VAL A CA 1
ATOM 1575 C C . VAL A 1 196 ? -16.854 -8.495 -1.329 1.00 97.31 196 VAL A C 1
ATOM 1577 O O . VAL A 1 196 ? -17.595 -7.593 -0.930 1.00 97.31 196 VAL A O 1
ATOM 1580 N N . ARG A 1 197 ? -16.317 -9.389 -0.486 1.00 97.31 197 ARG A N 1
ATOM 1581 C CA . ARG A 1 197 ? -16.523 -9.323 0.970 1.00 97.31 197 ARG A CA 1
ATOM 1582 C C . ARG A 1 197 ? -15.921 -8.059 1.572 1.00 97.31 197 ARG A C 1
ATOM 1584 O O . ARG A 1 197 ? -16.585 -7.437 2.394 1.00 97.31 197 ARG A O 1
ATOM 1591 N N . TYR A 1 198 ? -14.728 -7.667 1.131 1.00 97.12 198 TYR A N 1
ATOM 1592 C CA . TYR A 1 198 ? -14.083 -6.433 1.567 1.00 97.12 198 TYR A CA 1
ATOM 1593 C C . TYR A 1 198 ? -14.914 -5.189 1.219 1.00 97.12 198 TYR A C 1
ATOM 1595 O O . TYR A 1 198 ? -15.196 -4.366 2.088 1.00 97.12 198 TYR A O 1
ATOM 1603 N N . VAL A 1 199 ? -15.365 -5.072 -0.035 1.00 95.69 199 VAL A N 1
ATOM 1604 C CA . VAL A 1 199 ? -16.165 -3.923 -0.494 1.00 95.69 199 VAL A CA 1
ATOM 1605 C C . VAL A 1 199 ? -17.511 -3.855 0.237 1.00 95.69 199 VAL A C 1
ATOM 1607 O O . VAL A 1 199 ? -17.924 -2.782 0.678 1.00 95.69 199 VAL A O 1
ATOM 1610 N N . LYS A 1 200 ? -18.181 -4.997 0.443 1.00 95.38 200 LYS A N 1
ATOM 1611 C CA . LYS A 1 200 ? -19.416 -5.056 1.247 1.00 95.38 200 LYS A CA 1
ATOM 1612 C C . LYS A 1 200 ? -19.167 -4.678 2.709 1.00 95.38 200 LYS A C 1
ATOM 1614 O O . LYS A 1 200 ? -19.970 -3.952 3.291 1.00 95.38 200 LYS A O 1
ATOM 1619 N N . GLY A 1 201 ? -18.066 -5.146 3.294 1.00 93.69 201 GLY A N 1
ATOM 1620 C CA . GLY A 1 201 ? -17.697 -4.829 4.669 1.00 93.69 201 GLY A CA 1
ATOM 1621 C C . GLY A 1 201 ? -17.308 -3.364 4.860 1.00 93.69 201 GLY A C 1
ATOM 1622 O O . GLY A 1 201 ? -17.665 -2.789 5.882 1.00 93.69 201 GLY A O 1
ATOM 1623 N N . LEU A 1 202 ? -16.687 -2.717 3.865 1.00 92.19 202 LEU A N 1
ATOM 1624 C CA . LEU A 1 202 ? -16.437 -1.270 3.889 1.00 92.19 202 LEU A CA 1
ATOM 1625 C C . LEU A 1 202 ? -17.734 -0.469 4.043 1.00 92.19 202 LEU A C 1
ATOM 1627 O O . LEU A 1 202 ? -17.815 0.432 4.878 1.00 92.19 202 LEU A O 1
ATOM 1631 N N . HIS A 1 203 ? -18.756 -0.816 3.260 1.00 89.56 203 HIS A N 1
ATOM 1632 C CA . HIS A 1 203 ? -20.058 -0.163 3.352 1.00 89.56 203 HIS A CA 1
ATOM 1633 C C . HIS A 1 203 ? -20.760 -0.490 4.678 1.00 89.56 203 HIS A C 1
ATOM 1635 O O . HIS A 1 203 ? -21.297 0.400 5.325 1.00 89.56 203 HIS A O 1
ATOM 1641 N N . ALA A 1 204 ? -20.745 -1.751 5.116 1.00 90.88 204 ALA A N 1
ATOM 1642 C CA . ALA A 1 204 ? -21.454 -2.167 6.326 1.00 90.88 204 ALA A CA 1
ATOM 1643 C C . ALA A 1 204 ? -20.827 -1.638 7.629 1.00 90.88 204 ALA A C 1
ATOM 1645 O O . ALA A 1 204 ? -21.560 -1.288 8.548 1.00 90.88 204 ALA A O 1
ATOM 1646 N N . LEU A 1 205 ? -19.493 -1.602 7.720 1.00 89.12 205 LEU A N 1
ATOM 1647 C CA . LEU A 1 205 ? -18.779 -1.212 8.941 1.00 89.12 205 LEU A CA 1
ATOM 1648 C C . LEU A 1 205 ? -18.580 0.298 9.042 1.00 89.12 205 LEU A C 1
ATOM 1650 O O . LEU A 1 205 ? -18.704 0.853 10.125 1.00 89.12 205 LEU A O 1
ATOM 1654 N N . PHE A 1 206 ? -18.281 0.960 7.924 1.00 85.25 206 PHE A N 1
ATOM 1655 C CA . PHE A 1 206 ? -17.887 2.372 7.934 1.00 85.25 206 PHE A CA 1
ATOM 1656 C C . PHE A 1 206 ? -18.885 3.289 7.231 1.00 85.25 206 PHE A C 1
ATOM 1658 O O . PHE A 1 206 ? -18.638 4.489 7.144 1.00 85.25 206 PHE A O 1
ATOM 1665 N N . ASN A 1 207 ? -19.978 2.745 6.676 1.00 88.62 207 ASN A N 1
ATOM 1666 C CA . ASN A 1 207 ? -20.884 3.484 5.792 1.00 88.62 207 ASN A CA 1
ATOM 1667 C C . ASN A 1 207 ? -20.113 4.233 4.683 1.00 88.62 207 ASN A C 1
ATOM 1669 O O . ASN A 1 207 ? -20.417 5.376 4.341 1.00 88.62 207 ASN A O 1
ATOM 1673 N N . HIS A 1 208 ? -19.042 3.603 4.182 1.00 87.06 208 HIS A N 1
ATOM 1674 C CA . HIS A 1 208 ? -18.093 4.240 3.279 1.00 87.06 208 HIS A CA 1
ATOM 1675 C C . HIS A 1 208 ? -18.698 4.438 1.887 1.00 87.06 208 HIS A C 1
ATOM 1677 O O . HIS A 1 208 ? -19.254 3.508 1.297 1.00 87.06 208 HIS A O 1
ATOM 1683 N N . SER A 1 209 ? -18.529 5.640 1.334 1.00 90.25 209 SER A N 1
ATOM 1684 C CA . SER A 1 209 ? -18.926 5.936 -0.041 1.00 90.25 209 SER A CA 1
ATOM 1685 C C . SER A 1 209 ? -17.968 5.264 -1.022 1.00 90.25 209 SER A C 1
ATOM 1687 O O . SER A 1 209 ? -16.771 5.551 -1.043 1.00 90.25 209 SER A O 1
ATOM 1689 N N . LEU A 1 210 ? -18.486 4.351 -1.840 1.00 90.19 210 LEU A N 1
ATOM 1690 C CA . LEU A 1 210 ? -17.666 3.592 -2.777 1.00 90.19 210 LEU A CA 1
ATOM 1691 C C . LEU A 1 210 ? -17.147 4.494 -3.906 1.00 90.19 210 LEU A C 1
ATOM 1693 O O . LEU A 1 210 ? -17.901 4.944 -4.762 1.00 90.19 210 LEU A O 1
ATOM 1697 N N . VAL A 1 211 ? -15.832 4.716 -3.930 1.00 90.75 211 VAL A N 1
ATOM 1698 C CA . VAL A 1 211 ? -15.143 5.392 -5.044 1.00 90.75 211 VAL A CA 1
ATOM 1699 C C . VAL A 1 211 ? -14.917 4.473 -6.261 1.00 90.75 211 VAL A C 1
ATOM 1701 O O . VAL A 1 211 ? -14.915 3.248 -6.097 1.00 90.75 211 VAL A O 1
ATOM 1704 N N . PRO A 1 212 ? -14.645 5.022 -7.467 1.00 95.44 212 PRO A N 1
ATOM 1705 C CA . PRO A 1 212 ? -14.456 4.236 -8.692 1.00 95.44 212 PRO A CA 1
ATOM 1706 C C . PRO A 1 212 ? -13.429 3.105 -8.583 1.00 95.44 212 PRO A C 1
ATOM 1708 O O . PRO A 1 212 ? -13.638 2.043 -9.156 1.00 95.44 212 PRO A O 1
ATOM 1711 N N . ASN A 1 213 ? -12.364 3.270 -7.794 1.00 92.12 213 ASN A N 1
ATOM 1712 C CA . ASN A 1 213 ? -11.360 2.218 -7.598 1.00 92.12 213 ASN A CA 1
ATOM 1713 C C . ASN A 1 213 ? -11.942 0.942 -6.967 1.00 92.12 213 ASN A C 1
ATOM 1715 O O . ASN A 1 213 ? -11.506 -0.152 -7.314 1.00 92.12 213 ASN A O 1
ATOM 1719 N N . HIS A 1 214 ? -12.953 1.059 -6.097 1.00 93.69 214 HIS A N 1
ATOM 1720 C CA . HIS A 1 214 ? -13.657 -0.108 -5.554 1.00 93.69 214 HIS A CA 1
ATOM 1721 C C . HIS A 1 214 ? -14.480 -0.821 -6.621 1.00 93.69 214 HIS A C 1
ATOM 1723 O O . HIS A 1 214 ? -14.604 -2.035 -6.582 1.00 93.69 214 HIS A O 1
ATOM 1729 N N . HIS A 1 215 ? -15.052 -0.081 -7.571 1.00 92.06 215 HIS A N 1
ATOM 1730 C CA . HIS A 1 215 ? -15.754 -0.680 -8.700 1.00 92.06 215 HIS A CA 1
ATOM 1731 C C . HIS A 1 215 ? -14.767 -1.360 -9.656 1.00 92.06 215 HIS A C 1
ATOM 1733 O O . HIS A 1 215 ? -14.969 -2.507 -10.044 1.00 92.06 215 HIS A O 1
ATOM 1739 N N . MET A 1 216 ? -13.664 -0.683 -9.984 1.00 93.00 216 MET A N 1
ATOM 1740 C CA . MET A 1 216 ? -12.632 -1.216 -10.873 1.00 93.00 216 MET A CA 1
ATOM 1741 C C . MET A 1 216 ? -11.965 -2.474 -10.316 1.00 93.00 216 MET A C 1
ATOM 1743 O O . MET A 1 216 ? -11.653 -3.378 -11.088 1.00 93.00 216 MET A O 1
ATOM 1747 N N . SER A 1 217 ? -11.787 -2.581 -8.995 1.00 94.06 217 SER A N 1
ATOM 1748 C CA . SER A 1 217 ? -11.203 -3.783 -8.392 1.00 94.06 217 SER A CA 1
ATOM 1749 C C . SER A 1 217 ? -12.068 -5.034 -8.583 1.00 94.06 217 SER A C 1
ATOM 1751 O O . SER A 1 217 ? -11.518 -6.127 -8.689 1.00 94.06 217 SER A O 1
ATOM 1753 N N . LEU A 1 218 ? -13.394 -4.890 -8.700 1.00 94.56 218 LEU A N 1
ATOM 1754 C CA . LEU A 1 218 ? -14.307 -6.006 -8.985 1.00 94.56 218 LEU A CA 1
ATOM 1755 C C . LEU A 1 218 ? -14.141 -6.537 -10.416 1.00 94.56 218 LEU A C 1
ATOM 1757 O O . LEU A 1 218 ? -14.349 -7.720 -10.666 1.00 94.56 218 LEU A O 1
ATOM 1761 N N . HIS A 1 219 ? -13.711 -5.688 -11.353 1.00 94.00 219 HIS A N 1
ATOM 1762 C CA . HIS A 1 219 ? -13.469 -6.088 -12.743 1.00 94.00 219 HIS A CA 1
ATOM 1763 C C . HIS A 1 219 ? -12.134 -6.801 -12.955 1.00 94.00 219 HIS A C 1
ATOM 1765 O O . HIS A 1 219 ? -11.941 -7.410 -14.006 1.00 94.00 219 HIS A O 1
ATOM 1771 N N . LEU A 1 220 ? -11.233 -6.790 -11.964 1.00 93.88 220 LEU A N 1
ATOM 1772 C CA . LEU A 1 220 ? -9.935 -7.468 -12.066 1.00 93.88 220 LEU A CA 1
ATOM 1773 C C . LEU A 1 220 ? -10.075 -8.972 -12.330 1.00 93.88 220 LEU A C 1
ATOM 1775 O O . LEU A 1 220 ? -9.197 -9.540 -12.966 1.00 93.88 220 LEU A O 1
ATOM 1779 N N . VAL A 1 221 ? -11.189 -9.589 -11.921 1.00 94.81 221 VAL A N 1
ATOM 1780 C CA . VAL A 1 221 ? -11.536 -10.989 -12.222 1.00 94.81 221 VAL A CA 1
ATOM 1781 C C . VAL A 1 221 ? -11.424 -11.285 -13.719 1.00 94.81 221 VAL A C 1
ATOM 1783 O O . VAL A 1 221 ? -10.659 -12.161 -14.112 1.00 94.81 221 VAL A O 1
ATOM 1786 N N . HIS A 1 222 ? -12.089 -10.485 -14.556 1.00 93.56 222 HIS A N 1
ATOM 1787 C CA . HIS A 1 222 ? -12.043 -10.642 -16.011 1.00 93.56 222 HIS A CA 1
ATOM 1788 C C . HIS A 1 222 ? -10.629 -10.408 -16.558 1.00 93.56 222 HIS A C 1
ATOM 1790 O O . HIS A 1 222 ? -10.182 -11.104 -17.467 1.00 93.56 222 HIS A O 1
ATOM 1796 N N . CYS A 1 223 ? -9.888 -9.454 -15.985 1.00 93.38 223 CYS A N 1
ATOM 1797 C CA . CYS A 1 223 ? -8.501 -9.215 -16.378 1.00 93.38 223 CYS A CA 1
ATOM 1798 C C . CYS A 1 223 ? -7.598 -10.412 -16.049 1.00 93.38 223 CYS A C 1
ATOM 1800 O O . CYS A 1 223 ? -6.731 -10.750 -16.850 1.00 93.38 223 CYS A O 1
ATOM 1802 N N . PHE A 1 224 ? -7.798 -11.073 -14.907 1.00 93.81 224 PHE A N 1
ATOM 1803 C CA . PHE A 1 224 ? -7.034 -12.266 -14.542 1.00 93.81 224 PHE A CA 1
ATOM 1804 C C . PHE A 1 224 ? -7.304 -13.438 -15.482 1.00 93.81 224 PHE A C 1
ATOM 1806 O O . PHE A 1 224 ? -6.376 -14.171 -15.820 1.00 93.81 224 PHE A O 1
ATOM 1813 N N . GLU A 1 225 ? -8.554 -13.614 -15.902 1.00 91.50 225 GLU A N 1
ATOM 1814 C CA . GLU A 1 225 ? -8.953 -14.682 -16.823 1.00 91.50 225 GLU A CA 1
ATOM 1815 C C . GLU A 1 225 ? -8.399 -14.462 -18.235 1.00 91.50 225 GLU A C 1
ATOM 1817 O O . GLU A 1 225 ? -7.990 -15.421 -18.887 1.00 91.50 225 GLU A O 1
ATOM 1822 N N . LEU A 1 226 ? -8.339 -13.207 -18.692 1.00 91.94 226 LEU A N 1
ATOM 1823 C CA . LEU A 1 226 ? -7.872 -12.858 -20.037 1.00 91.94 226 LEU A CA 1
ATOM 1824 C C . LEU A 1 226 ? -6.349 -12.707 -20.137 1.00 91.94 226 LEU A C 1
ATOM 1826 O O . LEU A 1 226 ? -5.742 -13.174 -21.099 1.00 91.94 226 LEU A O 1
ATOM 1830 N N . PHE A 1 227 ? -5.732 -12.030 -19.169 1.00 88.38 227 PHE A N 1
ATOM 1831 C CA . PHE A 1 227 ? -4.328 -11.605 -19.234 1.00 88.38 227 PHE A CA 1
ATOM 1832 C C . PHE A 1 227 ? -3.426 -12.338 -18.237 1.00 88.38 227 PHE A C 1
ATOM 1834 O O . PHE A 1 227 ? -2.205 -12.184 -18.279 1.00 88.38 227 PHE A O 1
ATOM 1841 N N . GLY A 1 228 ? -4.000 -13.136 -17.332 1.00 88.31 228 GLY A N 1
ATOM 1842 C CA . GLY A 1 228 ? -3.246 -13.845 -16.308 1.00 88.31 228 GLY A CA 1
ATOM 1843 C C . GLY A 1 228 ? -2.762 -12.926 -15.171 1.00 88.31 228 GLY A C 1
ATOM 1844 O O . GLY A 1 228 ? -3.450 -11.974 -14.793 1.00 88.31 228 GLY A O 1
ATOM 1845 N N . PRO A 1 229 ? -1.598 -13.220 -14.561 1.00 86.44 229 PRO A N 1
ATOM 1846 C CA . PRO A 1 229 ? -1.071 -12.485 -13.406 1.00 86.44 229 PRO A CA 1
ATOM 1847 C C . PRO A 1 229 ? -0.922 -10.974 -13.633 1.00 86.44 229 PRO A C 1
ATOM 1849 O O . PRO A 1 229 ? -0.391 -10.558 -14.660 1.00 86.44 229 PRO A O 1
ATOM 1852 N N . VAL A 1 230 ? -1.269 -10.157 -12.626 1.00 85.25 230 VAL A N 1
ATOM 1853 C CA . VAL A 1 230 ? -1.149 -8.677 -12.675 1.00 85.25 230 VAL A CA 1
ATOM 1854 C C . VAL A 1 230 ? 0.254 -8.199 -13.032 1.00 85.25 230 VAL A C 1
ATOM 1856 O O . VAL A 1 230 ? 0.400 -7.192 -13.716 1.00 85.25 230 VAL A O 1
ATOM 1859 N N . HIS A 1 231 ? 1.295 -8.936 -12.640 1.00 81.06 231 HIS A N 1
ATOM 1860 C CA . HIS A 1 231 ? 2.685 -8.596 -12.973 1.00 81.06 231 HIS A CA 1
ATOM 1861 C C . HIS A 1 231 ? 2.954 -8.477 -14.478 1.00 81.06 231 HIS A C 1
ATOM 1863 O O . HIS A 1 231 ? 3.880 -7.767 -14.861 1.00 81.06 231 HIS A O 1
ATOM 1869 N N . GLY A 1 232 ? 2.161 -9.140 -15.326 1.00 77.25 232 GLY A N 1
ATOM 1870 C CA . GLY A 1 232 ? 2.308 -9.062 -16.781 1.00 77.25 232 GLY A CA 1
ATOM 1871 C C . GLY A 1 232 ? 1.776 -7.766 -17.399 1.00 77.25 232 GLY A C 1
ATOM 1872 O O . GLY A 1 232 ? 2.125 -7.450 -18.532 1.00 77.25 232 GLY A O 1
ATOM 1873 N N . TRP A 1 233 ? 0.937 -7.016 -16.681 1.00 83.25 233 TRP A N 1
ATOM 1874 C CA . TRP A 1 233 ? 0.199 -5.880 -17.247 1.00 83.25 233 TRP A CA 1
ATOM 1875 C C . TRP A 1 233 ? 0.022 -4.689 -16.292 1.00 83.25 233 TRP A C 1
ATOM 1877 O O . TRP A 1 233 ? -0.623 -3.702 -16.643 1.00 83.25 233 TRP A O 1
ATOM 1887 N N . TRP A 1 234 ? 0.609 -4.731 -15.094 1.00 83.06 234 TRP A N 1
ATOM 1888 C CA . TRP A 1 234 ? 0.645 -3.589 -14.180 1.00 83.06 234 TRP A CA 1
ATOM 1889 C C . TRP A 1 234 ? 1.494 -2.427 -14.713 1.00 83.06 234 TRP A C 1
ATOM 1891 O O . TRP A 1 234 ? 2.396 -2.601 -15.531 1.00 83.06 234 TRP A O 1
ATOM 1901 N N . SER A 1 235 ? 1.229 -1.222 -14.208 1.00 77.62 235 SER A N 1
ATOM 1902 C CA . SER A 1 235 ? 1.886 0.001 -14.678 1.00 77.62 235 SER A CA 1
ATOM 1903 C C . SER A 1 235 ? 3.261 0.274 -14.058 1.00 77.62 235 SER A C 1
ATOM 1905 O O . SER A 1 235 ? 3.990 1.137 -14.543 1.00 77.62 235 SER A O 1
ATOM 1907 N N . TYR A 1 236 ? 3.641 -0.462 -13.009 1.00 74.06 236 TYR A N 1
ATOM 1908 C CA . TYR A 1 236 ? 4.876 -0.228 -12.255 1.00 74.06 236 TYR A CA 1
ATOM 1909 C C . TYR A 1 236 ? 6.156 -0.201 -13.120 1.00 74.06 236 TYR A C 1
ATOM 1911 O O . TYR A 1 236 ? 6.982 0.691 -12.920 1.00 74.06 236 TYR A O 1
ATOM 1919 N N . PRO A 1 237 ? 6.333 -1.086 -14.126 1.00 68.25 237 PRO A N 1
ATOM 1920 C CA . PRO A 1 237 ? 7.497 -1.033 -15.007 1.00 68.25 237 PRO A CA 1
ATOM 1921 C C . PRO A 1 237 ? 7.590 0.279 -15.796 1.00 68.25 237 PRO A C 1
ATOM 1923 O O . PRO A 1 237 ? 8.688 0.795 -15.990 1.00 68.25 237 PRO A O 1
ATOM 1926 N N . PHE A 1 238 ? 6.455 0.851 -16.211 1.00 71.88 238 PHE A N 1
ATOM 1927 C CA . PHE A 1 238 ? 6.433 2.116 -16.948 1.00 71.88 238 PHE A CA 1
ATOM 1928 C C . PHE A 1 238 ? 6.771 3.308 -16.050 1.00 71.88 238 PHE A C 1
ATOM 1930 O O . PHE A 1 238 ? 7.496 4.196 -16.487 1.00 71.88 238 PHE A O 1
ATOM 1937 N N . GLU A 1 239 ? 6.323 3.315 -14.792 1.00 74.62 239 GLU A N 1
ATOM 1938 C CA . GLU A 1 239 ? 6.717 4.355 -13.828 1.00 74.62 239 GLU A CA 1
ATOM 1939 C C . GLU A 1 239 ? 8.224 4.347 -13.569 1.00 74.62 239 GLU A C 1
ATOM 1941 O O . 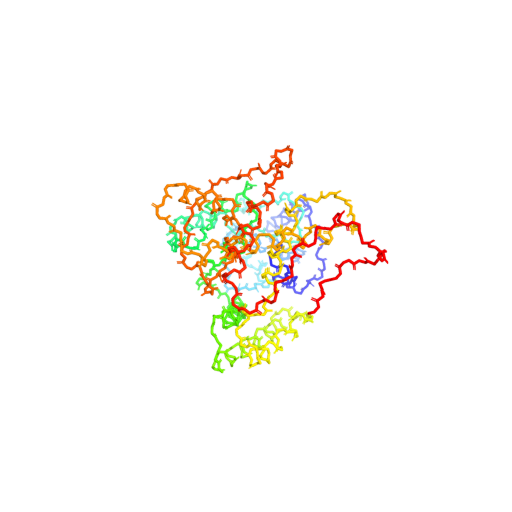GLU A 1 239 ? 8.871 5.395 -13.513 1.00 74.62 239 GLU A O 1
ATOM 1946 N N . HIS A 1 240 ? 8.818 3.157 -13.502 1.00 67.00 240 HIS A N 1
ATOM 1947 C CA . HIS A 1 240 ? 10.268 3.031 -13.403 1.00 67.00 240 HIS A CA 1
ATOM 1948 C C . HIS A 1 240 ? 10.974 3.558 -14.659 1.00 67.00 240 HIS A C 1
ATOM 1950 O O . HIS A 1 240 ? 11.973 4.270 -14.554 1.00 67.00 240 HIS A O 1
ATOM 1956 N N . TYR A 1 241 ? 10.435 3.286 -15.854 1.00 72.31 241 TYR A N 1
ATOM 1957 C CA . TYR A 1 241 ? 10.955 3.857 -17.102 1.00 72.31 241 TYR A CA 1
ATOM 1958 C C . TYR A 1 241 ? 10.850 5.380 -17.132 1.00 72.31 241 TYR A C 1
ATOM 1960 O O . TYR A 1 241 ? 11.807 6.039 -17.538 1.00 72.31 241 TYR A O 1
ATOM 1968 N N . ASN A 1 242 ? 9.746 5.949 -16.648 1.00 74.75 242 ASN A N 1
ATOM 1969 C CA . ASN A 1 242 ? 9.602 7.395 -16.497 1.00 74.75 242 ASN A CA 1
ATOM 1970 C C . ASN A 1 242 ? 10.703 7.953 -15.591 1.00 74.75 242 ASN A C 1
ATOM 1972 O O . ASN A 1 242 ? 11.365 8.921 -15.965 1.00 74.75 242 ASN A O 1
ATOM 1976 N N . GLY A 1 243 ? 10.957 7.299 -14.454 1.00 71.88 243 GLY A N 1
ATOM 1977 C CA . GLY A 1 243 ? 12.067 7.635 -13.567 1.00 71.88 243 GLY A CA 1
ATOM 1978 C C . GLY A 1 243 ? 13.412 7.603 -14.295 1.00 71.88 243 GLY A C 1
ATOM 1979 O O . GLY A 1 243 ? 14.142 8.589 -14.278 1.00 71.88 243 GLY A O 1
ATOM 1980 N N . MET A 1 244 ? 13.732 6.524 -15.013 1.00 72.31 244 MET A N 1
ATOM 1981 C CA . MET A 1 244 ? 14.979 6.432 -15.787 1.00 72.31 244 MET A CA 1
ATOM 1982 C C . MET A 1 244 ? 15.118 7.560 -16.819 1.00 72.31 244 MET A C 1
ATOM 1984 O O . MET A 1 244 ? 16.192 8.145 -16.954 1.00 72.31 244 MET A O 1
ATOM 1988 N N . LEU A 1 245 ? 14.040 7.880 -17.539 1.00 72.56 245 LEU A N 1
ATOM 1989 C CA . LEU A 1 245 ? 14.036 8.940 -18.546 1.00 72.56 245 LEU A CA 1
ATOM 1990 C C . LEU A 1 245 ? 14.234 10.328 -17.925 1.00 72.56 245 LEU A C 1
ATOM 1992 O O . LEU A 1 245 ? 14.928 11.153 -18.515 1.00 72.56 245 LEU A O 1
ATOM 1996 N N . GLN A 1 246 ? 13.696 10.574 -16.727 1.00 67.94 246 GLN A N 1
ATOM 1997 C CA . GLN A 1 246 ? 13.896 11.833 -15.997 1.00 67.94 246 GLN A CA 1
ATOM 1998 C C . GLN A 1 246 ? 15.362 12.080 -15.608 1.00 67.94 246 GLN A C 1
ATOM 2000 O O . GLN A 1 246 ? 15.776 13.232 -15.514 1.00 67.94 246 GLN A O 1
ATOM 2005 N N . HIS A 1 247 ? 16.159 11.023 -15.420 1.00 70.94 247 HIS A N 1
ATOM 2006 C CA . HIS A 1 247 ? 17.583 11.137 -15.084 1.00 70.94 247 HIS A CA 1
ATOM 2007 C C . HIS A 1 247 ? 18.487 11.324 -16.312 1.00 70.94 247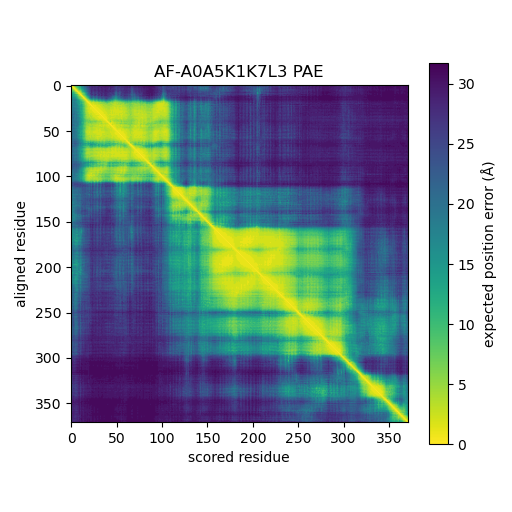 HIS A C 1
ATOM 2009 O O . HIS A 1 247 ? 19.689 11.558 -16.168 1.00 70.94 247 HIS A O 1
ATOM 2015 N N . LEU A 1 248 ? 17.944 11.229 -17.531 1.00 72.94 248 LEU A N 1
ATOM 2016 C CA . LEU A 1 248 ? 18.719 11.501 -18.735 1.00 72.94 248 LEU A CA 1
ATOM 2017 C C . LEU A 1 248 ? 19.027 12.993 -18.832 1.00 72.94 248 LEU A C 1
ATOM 2019 O O . LEU A 1 248 ? 18.148 13.841 -18.698 1.00 72.94 248 LEU A O 1
ATOM 2023 N N . ASN A 1 249 ? 20.286 13.314 -19.129 1.00 68.62 249 ASN A N 1
ATOM 2024 C CA . ASN A 1 249 ? 20.666 14.691 -19.390 1.00 68.62 249 ASN A CA 1
ATOM 2025 C C . ASN A 1 249 ? 19.985 15.156 -20.683 1.00 68.62 249 ASN A C 1
ATOM 2027 O O . ASN A 1 249 ? 20.221 14.601 -21.761 1.00 68.62 249 ASN A O 1
ATOM 2031 N N . THR A 1 250 ? 19.124 16.160 -20.568 1.00 69.44 250 THR A N 1
ATOM 2032 C CA . THR A 1 250 ? 18.414 16.731 -21.707 1.00 69.44 250 THR A CA 1
ATOM 2033 C C . THR A 1 250 ? 19.035 18.066 -22.078 1.00 69.44 250 THR A C 1
ATOM 2035 O O . THR A 1 250 ? 19.540 18.809 -21.241 1.00 69.44 250 THR A O 1
ATOM 2038 N N . ASN A 1 251 ? 18.987 18.409 -23.361 1.00 68.00 251 ASN A N 1
ATOM 2039 C CA . ASN A 1 251 ? 19.430 19.719 -23.833 1.00 68.00 251 ASN A CA 1
ATOM 2040 C C . ASN A 1 251 ? 18.384 20.828 -23.583 1.00 68.00 251 ASN A C 1
ATOM 2042 O O . ASN A 1 251 ? 18.523 21.914 -24.143 1.00 68.00 251 ASN A O 1
ATOM 2046 N N . TYR A 1 252 ? 17.339 20.547 -22.787 1.00 73.31 252 TYR A N 1
ATOM 2047 C CA . TYR A 1 252 ? 16.189 21.411 -22.481 1.00 73.31 252 TYR A CA 1
ATOM 2048 C C . TYR A 1 252 ? 15.478 22.012 -23.704 1.00 73.31 252 TYR A C 1
ATOM 2050 O O . TYR A 1 252 ? 14.727 22.981 -23.591 1.00 73.31 252 TYR A O 1
ATOM 2058 N N . LYS A 1 253 ? 15.669 21.431 -24.893 1.00 79.75 253 LYS A N 1
ATOM 2059 C CA . LYS A 1 253 ? 14.948 21.827 -26.101 1.00 79.75 253 LYS A CA 1
ATOM 2060 C C . LYS A 1 253 ? 13.750 20.913 -26.281 1.00 79.75 253 LYS A C 1
ATOM 2062 O O . LYS A 1 253 ? 13.890 19.794 -26.772 1.00 79.75 253 LYS A O 1
ATOM 2067 N N . SER A 1 254 ? 12.562 21.401 -25.941 1.00 80.31 254 SER A N 1
ATOM 2068 C CA . SER A 1 254 ? 11.311 20.627 -25.993 1.00 80.31 254 SER A CA 1
ATOM 2069 C C . SER A 1 254 ? 11.078 19.915 -27.332 1.00 80.31 254 SER A C 1
ATOM 2071 O O . SER A 1 254 ? 10.623 18.778 -27.343 1.00 80.31 254 SER A O 1
ATOM 2073 N N . ALA A 1 255 ? 11.460 20.536 -28.454 1.00 84.38 255 ALA A N 1
ATOM 2074 C CA . ALA A 1 255 ? 11.338 19.938 -29.787 1.00 84.38 255 ALA A CA 1
ATOM 2075 C C . ALA A 1 255 ? 12.287 18.744 -30.030 1.00 84.38 255 ALA A C 1
ATOM 2077 O O . ALA A 1 255 ? 11.965 17.848 -30.804 1.00 84.38 255 ALA A O 1
ATOM 2078 N N . GLU A 1 256 ? 13.452 18.714 -29.376 1.00 81.19 256 GLU A N 1
ATOM 2079 C CA . GLU A 1 256 ? 14.471 17.667 -29.540 1.00 81.19 256 GLU A CA 1
ATOM 2080 C C . GLU A 1 256 ? 14.416 16.612 -28.414 1.00 81.19 256 GLU A C 1
ATOM 2082 O O . GLU A 1 256 ? 15.026 15.544 -28.534 1.00 81.19 256 GLU A O 1
ATOM 2087 N N . MET A 1 257 ? 13.667 16.870 -27.335 1.00 79.00 257 MET A N 1
ATOM 2088 C CA . MET A 1 257 ? 13.566 15.990 -26.163 1.00 79.00 257 MET A CA 1
ATOM 2089 C C . MET A 1 257 ? 13.105 14.562 -26.495 1.00 79.00 257 MET A C 1
ATOM 2091 O O . MET A 1 257 ? 13.805 13.632 -26.086 1.00 79.00 257 MET A O 1
ATOM 2095 N N . PRO A 1 258 ? 12.034 14.330 -27.288 1.00 84.00 258 PRO A N 1
ATOM 2096 C CA . PRO A 1 258 ? 11.625 12.967 -27.633 1.00 84.00 258 PRO A CA 1
ATOM 2097 C C . PRO A 1 258 ? 12.731 12.199 -28.366 1.00 84.00 258 PRO A C 1
ATOM 2099 O O . PRO A 1 258 ? 12.999 11.040 -28.060 1.00 84.00 258 PRO A O 1
ATOM 2102 N N . SER A 1 259 ? 13.436 12.863 -29.291 1.00 81.56 259 SER A N 1
ATOM 2103 C CA . SER A 1 259 ? 14.547 12.250 -30.032 1.00 81.56 259 SER A CA 1
ATOM 2104 C C . SER A 1 259 ? 15.733 11.907 -29.125 1.00 81.56 259 SER A C 1
ATOM 2106 O O . SER A 1 259 ? 16.367 10.866 -29.293 1.00 81.56 259 SER A O 1
ATOM 2108 N N . THR A 1 260 ? 15.994 12.754 -28.128 1.00 77.81 260 THR A N 1
ATOM 2109 C CA . THR A 1 260 ? 17.059 12.568 -27.141 1.00 77.81 260 THR A CA 1
ATOM 2110 C C . THR A 1 260 ? 16.753 11.366 -26.252 1.00 77.81 260 THR A C 1
ATOM 2112 O O . THR A 1 260 ? 17.581 10.458 -26.152 1.00 77.81 260 THR A O 1
ATOM 2115 N N . PHE A 1 261 ? 15.542 11.302 -25.690 1.00 79.06 261 PHE A N 1
ATOM 2116 C CA . PHE A 1 261 ? 15.083 10.162 -24.896 1.00 79.06 261 PHE A CA 1
ATOM 2117 C C . PHE A 1 261 ? 15.141 8.855 -25.680 1.00 79.06 261 PHE A C 1
ATOM 2119 O O . PHE A 1 261 ? 15.763 7.902 -25.216 1.00 79.06 261 PHE A O 1
ATOM 2126 N N . MET A 1 262 ? 14.593 8.828 -26.898 1.00 82.25 262 MET A N 1
ATOM 2127 C CA . MET A 1 262 ? 14.614 7.626 -27.736 1.00 82.25 262 MET A CA 1
ATOM 2128 C C . MET A 1 262 ? 16.043 7.184 -28.055 1.00 82.25 262 MET A C 1
ATOM 2130 O O . MET A 1 262 ? 16.374 6.005 -27.926 1.00 82.25 262 MET A O 1
ATOM 2134 N N . ARG A 1 263 ? 16.930 8.120 -28.410 1.00 79.38 263 ARG A N 1
ATOM 2135 C CA . ARG A 1 263 ? 18.329 7.807 -28.715 1.00 79.38 263 ARG A CA 1
ATOM 2136 C C . ARG A 1 263 ? 19.045 7.173 -27.523 1.00 79.38 263 ARG A C 1
ATOM 2138 O O . ARG A 1 263 ? 19.660 6.121 -27.688 1.00 79.38 263 ARG A O 1
ATOM 2145 N N . TYR A 1 264 ? 18.981 7.790 -26.346 1.00 75.38 264 TYR A N 1
ATOM 2146 C CA . TYR A 1 264 ? 19.653 7.259 -25.156 1.00 75.38 264 TYR A CA 1
ATOM 2147 C C . TYR A 1 264 ? 19.023 5.951 -24.671 1.00 75.38 264 TYR A C 1
ATOM 2149 O O . TYR A 1 264 ? 19.753 5.041 -24.274 1.00 75.38 264 TYR A O 1
ATOM 2157 N N . TRP A 1 265 ? 17.700 5.816 -24.785 1.00 76.06 265 TRP A N 1
ATOM 2158 C CA . TRP A 1 265 ? 16.991 4.579 -24.474 1.00 76.06 265 TRP A CA 1
ATOM 2159 C C . TRP A 1 265 ? 17.494 3.404 -25.318 1.00 76.06 265 TRP A C 1
ATOM 2161 O O . TRP A 1 265 ? 17.910 2.382 -24.767 1.00 76.06 265 TRP A O 1
ATOM 2171 N N . TYR A 1 266 ? 17.533 3.560 -26.647 1.00 76.06 266 TYR A N 1
ATOM 2172 C CA . TYR A 1 266 ? 18.003 2.504 -27.547 1.00 76.06 266 TYR A CA 1
ATOM 2173 C C . TYR A 1 266 ? 19.496 2.216 -27.405 1.00 76.06 266 TYR A C 1
ATOM 2175 O O . TYR A 1 266 ? 19.887 1.054 -27.487 1.00 76.06 266 TYR A O 1
ATOM 2183 N N . ILE A 1 267 ? 20.333 3.230 -27.157 1.00 76.69 267 ILE A N 1
ATOM 2184 C CA . ILE A 1 267 ? 21.757 3.006 -26.858 1.00 76.69 267 ILE A CA 1
ATOM 2185 C C . ILE A 1 267 ? 21.892 2.122 -25.614 1.00 76.69 267 ILE A C 1
ATOM 2187 O O . ILE A 1 267 ? 22.599 1.117 -25.659 1.00 76.69 267 ILE A O 1
ATOM 2191 N N . GLY A 1 268 ? 21.178 2.451 -24.533 1.00 74.75 268 GLY A N 1
ATOM 2192 C CA . GLY A 1 268 ? 21.197 1.657 -23.306 1.00 74.75 268 GLY A CA 1
ATOM 2193 C C . GLY A 1 268 ? 20.656 0.238 -23.504 1.00 74.75 268 GLY A C 1
ATOM 2194 O O . GLY A 1 268 ? 21.244 -0.715 -22.999 1.00 74.75 268 GLY A O 1
ATOM 2195 N N . ALA A 1 269 ? 19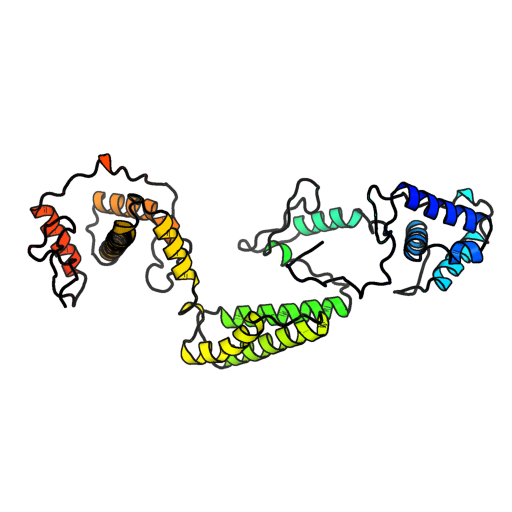.562 0.081 -24.256 1.00 73.44 269 ALA A N 1
ATOM 2196 C CA . ALA A 1 269 ? 18.965 -1.223 -24.541 1.00 73.44 269 ALA A CA 1
ATOM 2197 C C . ALA A 1 269 ? 19.899 -2.121 -25.368 1.00 73.44 269 ALA A C 1
ATOM 2199 O O . ALA A 1 269 ? 20.150 -3.259 -24.977 1.00 73.44 269 ALA A O 1
ATOM 2200 N N . ASN A 1 270 ? 20.469 -1.592 -26.455 1.00 73.88 270 ASN A N 1
ATOM 2201 C CA . ASN A 1 270 ? 21.400 -2.332 -27.309 1.00 73.88 270 ASN A CA 1
ATOM 2202 C C . ASN A 1 270 ? 22.681 -2.702 -26.553 1.00 73.88 270 ASN A C 1
ATOM 2204 O O . ASN A 1 270 ? 23.196 -3.801 -26.728 1.00 73.88 270 ASN A O 1
ATOM 2208 N N . LEU A 1 271 ? 23.185 -1.810 -25.692 1.00 75.19 271 LEU A N 1
ATOM 2209 C CA . LEU A 1 271 ? 24.370 -2.084 -24.881 1.00 75.19 271 LEU A CA 1
ATOM 2210 C C . LEU A 1 271 ? 24.116 -3.206 -23.862 1.00 75.19 271 LEU A C 1
ATOM 2212 O O . LEU A 1 271 ? 24.928 -4.122 -23.763 1.00 75.19 271 LEU A O 1
ATOM 2216 N N . ARG A 1 272 ? 22.967 -3.188 -23.167 1.00 74.19 272 ARG A N 1
ATOM 2217 C CA . ARG A 1 272 ? 22.544 -4.290 -22.280 1.00 74.19 272 ARG A CA 1
ATOM 2218 C C . ARG A 1 272 ? 22.442 -5.612 -23.037 1.00 74.19 272 ARG A C 1
ATOM 2220 O O . ARG A 1 272 ? 22.975 -6.616 -22.575 1.00 74.19 272 ARG A O 1
ATOM 2227 N N . GLN A 1 273 ? 21.795 -5.598 -24.204 1.00 67.62 273 GLN A N 1
ATOM 2228 C CA . GLN A 1 273 ? 21.651 -6.788 -25.038 1.00 67.62 273 GLN A CA 1
ATOM 2229 C C . GLN A 1 273 ? 23.018 -7.333 -25.463 1.00 67.62 273 GLN A C 1
ATOM 2231 O O . GLN A 1 273 ? 23.274 -8.522 -25.282 1.00 67.62 273 GLN A O 1
ATOM 2236 N N . LEU A 1 274 ? 23.908 -6.477 -25.973 1.00 72.88 274 LEU A N 1
ATOM 2237 C CA . LEU A 1 274 ? 25.258 -6.854 -26.394 1.00 72.88 274 LEU A CA 1
ATOM 2238 C C . LEU A 1 274 ? 26.031 -7.521 -25.249 1.00 72.88 274 LEU A C 1
ATOM 2240 O O . LEU A 1 274 ? 26.562 -8.612 -25.424 1.00 72.88 274 LEU A O 1
ATOM 2244 N N . LEU A 1 275 ? 26.023 -6.907 -24.065 1.00 73.69 275 LEU A N 1
ATOM 2245 C CA . LEU A 1 275 ? 26.685 -7.441 -22.873 1.00 73.69 275 LEU A CA 1
ATOM 2246 C C . LEU A 1 275 ? 26.126 -8.802 -22.444 1.00 73.69 275 LEU A C 1
ATOM 2248 O O . LEU A 1 275 ? 26.895 -9.662 -22.031 1.00 73.69 275 LEU A O 1
ATOM 2252 N N . SER A 1 276 ? 24.813 -9.011 -22.568 1.00 68.56 276 SER A N 1
ATOM 2253 C CA . SER A 1 276 ? 24.156 -10.263 -22.163 1.00 68.56 276 SER A CA 1
ATOM 2254 C C . SER A 1 276 ? 24.233 -11.405 -23.183 1.00 68.56 276 SER A C 1
ATOM 2256 O O . SER A 1 276 ? 24.120 -12.561 -22.795 1.00 68.56 276 SER A O 1
ATOM 2258 N N . SER A 1 277 ? 24.363 -11.094 -24.477 1.00 68.06 277 SER A N 1
ATOM 2259 C CA . SER A 1 277 ? 24.203 -12.072 -25.570 1.00 68.06 277 SER A CA 1
ATOM 2260 C C . SER A 1 277 ? 25.512 -12.486 -26.231 1.00 68.06 277 SER A C 1
ATOM 2262 O O . SER A 1 277 ? 25.547 -13.495 -26.929 1.00 68.06 277 SER A O 1
ATOM 2264 N N . MET A 1 278 ? 26.574 -11.704 -26.049 1.00 72.25 278 MET A N 1
ATOM 2265 C CA . MET A 1 278 ? 27.870 -11.991 -26.641 1.00 72.25 278 MET A CA 1
ATOM 2266 C C . MET A 1 278 ? 28.700 -12.885 -25.715 1.00 72.25 278 MET A C 1
ATOM 2268 O O . MET A 1 278 ? 28.714 -12.698 -24.501 1.00 72.25 278 MET A O 1
ATOM 2272 N N . GLU A 1 279 ? 29.418 -13.843 -26.296 1.00 71.38 279 GLU A N 1
ATOM 2273 C CA . GLU A 1 279 ? 30.470 -14.573 -25.592 1.00 71.38 279 GLU A CA 1
ATOM 2274 C C . GLU A 1 279 ? 31.730 -13.707 -25.564 1.00 71.38 279 GLU A C 1
ATOM 2276 O O . GLU A 1 279 ? 32.341 -13.414 -26.596 1.00 71.38 279 GLU A O 1
ATOM 2281 N N . TRP A 1 280 ? 32.094 -13.246 -24.372 1.00 75.44 280 TRP A N 1
ATOM 2282 C CA . TRP A 1 280 ? 33.259 -12.396 -24.172 1.00 75.44 280 TRP A CA 1
ATOM 2283 C C . TRP A 1 280 ? 34.466 -13.253 -23.825 1.00 75.44 280 TRP A C 1
ATOM 2285 O O . TRP A 1 280 ? 34.370 -14.197 -23.043 1.00 75.44 280 TRP A O 1
ATOM 2295 N N . LEU A 1 281 ? 35.619 -12.906 -24.392 1.00 79.44 281 LEU A N 1
ATOM 2296 C CA . LEU A 1 281 ? 36.880 -13.537 -24.021 1.00 79.44 281 LEU A CA 1
ATOM 2297 C C . LEU A 1 281 ? 37.183 -13.250 -22.547 1.00 79.44 281 LEU A C 1
ATOM 2299 O O . LEU A 1 281 ? 36.939 -12.137 -22.074 1.00 79.44 281 LEU A O 1
ATOM 2303 N N . ASP A 1 282 ? 37.771 -14.220 -21.848 1.00 77.88 282 ASP A N 1
ATOM 2304 C CA . ASP A 1 282 ? 38.160 -14.079 -20.442 1.00 77.88 282 ASP A CA 1
ATOM 2305 C C . ASP A 1 282 ? 39.435 -13.231 -20.297 1.00 77.88 282 ASP A C 1
ATOM 2307 O O . ASP A 1 282 ? 40.523 -13.699 -19.965 1.00 77.88 282 ASP A O 1
ATOM 2311 N N . LEU A 1 283 ? 39.315 -11.954 -20.655 1.00 86.38 283 LEU A N 1
ATOM 2312 C CA . LEU A 1 283 ? 40.359 -10.952 -20.517 1.00 86.38 283 LEU A CA 1
ATOM 2313 C C . LEU A 1 283 ? 39.938 -9.949 -19.451 1.00 86.38 283 LEU A C 1
ATOM 2315 O O . LEU A 1 283 ? 38.804 -9.467 -19.445 1.00 86.38 283 LEU A O 1
ATOM 2319 N N . LYS A 1 284 ? 40.899 -9.549 -18.616 1.00 81.50 284 LYS A N 1
ATOM 2320 C CA . LYS A 1 284 ? 40.697 -8.568 -17.542 1.00 81.50 284 LYS A CA 1
ATOM 2321 C C . LYS A 1 284 ? 39.999 -7.285 -18.019 1.00 81.50 284 LYS A C 1
ATOM 2323 O O . LYS A 1 284 ? 39.115 -6.783 -17.346 1.00 81.50 284 LYS A O 1
ATOM 2328 N N . VAL A 1 285 ? 40.323 -6.806 -19.222 1.00 83.25 285 VAL A N 1
ATOM 2329 C CA . VAL A 1 285 ? 39.709 -5.600 -19.809 1.00 83.25 285 VAL A CA 1
ATOM 2330 C C . VAL A 1 285 ? 38.190 -5.737 -19.968 1.00 83.25 285 VAL A C 1
ATOM 2332 O O . VAL A 1 285 ? 37.459 -4.782 -19.715 1.00 83.25 285 VAL A O 1
ATOM 2335 N N . TYR A 1 286 ? 37.700 -6.914 -20.367 1.00 79.88 286 TYR A N 1
ATOM 2336 C CA . TYR A 1 286 ? 36.262 -7.150 -20.481 1.00 79.88 286 TYR A CA 1
ATOM 2337 C C . TYR A 1 286 ? 35.617 -7.289 -19.107 1.00 79.88 286 TYR A C 1
ATOM 2339 O O . TYR A 1 286 ? 34.545 -6.732 -18.896 1.00 79.88 286 TYR A O 1
ATOM 2347 N N . GLN A 1 287 ? 36.283 -7.951 -18.158 1.00 78.94 287 GLN A N 1
ATOM 2348 C CA . GLN A 1 287 ? 35.807 -8.053 -16.775 1.00 78.94 287 GLN A CA 1
ATOM 2349 C C . GLN A 1 287 ? 35.655 -6.670 -16.117 1.00 78.94 287 GLN A C 1
ATOM 2351 O O . GLN A 1 287 ? 34.599 -6.383 -15.551 1.00 78.94 287 GLN A O 1
ATOM 2356 N N . ASP A 1 288 ? 36.655 -5.795 -16.269 1.00 80.81 288 ASP A N 1
ATOM 2357 C CA . ASP A 1 288 ? 36.640 -4.418 -15.759 1.00 80.81 288 ASP A CA 1
ATOM 2358 C C . ASP A 1 288 ? 35.504 -3.604 -16.407 1.00 80.81 288 ASP A C 1
ATOM 2360 O O . ASP A 1 288 ? 34.780 -2.866 -15.738 1.00 80.81 288 ASP A O 1
ATOM 2364 N N . TRP A 1 289 ? 35.289 -3.770 -17.717 1.00 79.12 289 TRP A N 1
ATOM 2365 C CA . TRP A 1 289 ? 34.206 -3.092 -18.431 1.00 79.12 289 TRP A CA 1
ATOM 2366 C C . TRP A 1 289 ? 32.816 -3.580 -18.006 1.00 79.12 289 TRP A C 1
ATOM 2368 O O . TRP A 1 289 ? 31.915 -2.769 -17.784 1.00 79.12 289 TRP A O 1
ATOM 2378 N N . PHE A 1 290 ? 32.645 -4.892 -17.836 1.00 76.50 290 PHE A N 1
ATOM 2379 C CA . PHE A 1 290 ? 31.431 -5.482 -17.276 1.00 76.50 290 PHE A CA 1
ATOM 2380 C C . PHE A 1 290 ? 31.146 -4.974 -15.871 1.00 76.50 290 PHE A C 1
ATOM 2382 O O . PHE A 1 290 ? 29.994 -4.711 -15.529 1.00 76.50 290 PHE A O 1
ATOM 2389 N N . GLN A 1 291 ? 32.185 -4.853 -15.052 1.00 75.06 291 GLN A N 1
ATOM 2390 C CA . GLN A 1 291 ? 32.069 -4.327 -13.706 1.00 75.06 291 GLN A CA 1
ATOM 2391 C C . GLN A 1 291 ? 31.624 -2.861 -13.718 1.00 75.06 291 GLN A C 1
ATOM 2393 O O . GLN A 1 291 ? 30.577 -2.568 -13.147 1.00 75.06 291 GLN A O 1
ATOM 2398 N N . ALA A 1 292 ? 32.306 -1.991 -14.464 1.00 76.88 292 ALA A N 1
ATOM 2399 C CA . ALA A 1 292 ? 31.929 -0.582 -14.588 1.00 76.88 292 ALA A CA 1
ATOM 2400 C C . ALA A 1 292 ? 30.506 -0.401 -15.149 1.00 76.88 292 ALA A C 1
ATOM 2402 O O . ALA A 1 292 ? 29.761 0.487 -14.734 1.00 76.88 292 ALA A O 1
ATOM 2403 N N . PHE A 1 293 ? 30.100 -1.258 -16.091 1.00 74.81 293 PHE A N 1
ATOM 2404 C CA . PHE A 1 293 ? 28.731 -1.268 -16.590 1.00 74.81 293 PHE A CA 1
ATOM 2405 C C . PHE A 1 293 ? 27.730 -1.666 -15.498 1.00 74.81 293 PHE A C 1
ATOM 2407 O O . PHE A 1 293 ? 26.709 -1.005 -15.326 1.00 74.81 293 PHE A O 1
ATOM 2414 N N . ARG A 1 294 ? 28.002 -2.737 -14.746 1.00 69.56 294 ARG A N 1
ATOM 2415 C CA . ARG A 1 294 ? 27.122 -3.170 -13.651 1.00 69.56 294 ARG A CA 1
ATOM 2416 C C . ARG A 1 294 ? 26.981 -2.091 -12.581 1.00 69.56 294 ARG A C 1
ATOM 2418 O O . ARG A 1 294 ? 25.853 -1.820 -12.187 1.00 69.56 294 ARG A O 1
ATOM 2425 N N . GLU A 1 295 ? 28.082 -1.458 -12.185 1.00 65.25 295 GLU A N 1
ATOM 2426 C CA . GLU A 1 295 ? 28.112 -0.348 -11.220 1.00 65.25 295 GLU A CA 1
ATOM 2427 C C . GLU A 1 295 ? 27.242 0.823 -11.704 1.00 65.25 295 GLU A C 1
ATOM 2429 O O . GLU A 1 295 ? 26.318 1.251 -11.016 1.00 65.25 295 GLU A O 1
ATOM 2434 N N . ALA A 1 296 ? 27.429 1.267 -12.950 1.00 64.88 296 ALA A N 1
ATOM 2435 C CA . ALA A 1 296 ? 26.695 2.409 -13.496 1.00 64.88 296 ALA A CA 1
ATOM 2436 C C . ALA A 1 296 ? 25.180 2.171 -13.677 1.00 64.88 296 ALA A C 1
ATOM 2438 O O . ALA A 1 296 ? 24.410 3.132 -13.728 1.00 64.88 296 ALA A O 1
ATOM 2439 N N . PHE A 1 297 ? 24.737 0.917 -13.816 1.00 62.53 297 PHE A N 1
ATOM 2440 C CA . PHE A 1 297 ? 23.337 0.573 -14.102 1.00 62.53 297 PHE A CA 1
ATOM 2441 C C . PHE A 1 297 ? 22.647 -0.224 -12.982 1.00 62.53 297 PHE A C 1
ATOM 2443 O O . PHE A 1 297 ? 21.518 -0.689 -13.171 1.00 62.53 297 PHE A O 1
ATOM 2450 N N . GLN A 1 298 ? 23.272 -0.343 -11.808 1.00 56.62 298 GLN A N 1
ATOM 2451 C CA . GLN A 1 298 ? 22.757 -1.113 -10.675 1.00 56.62 298 GLN A CA 1
ATOM 2452 C C . GLN A 1 298 ? 21.391 -0.599 -10.176 1.00 56.62 298 GLN A C 1
ATOM 2454 O O . GLN A 1 298 ? 20.464 -1.387 -9.966 1.00 56.62 298 GLN A O 1
ATOM 2459 N N . ASP A 1 299 ? 21.210 0.719 -10.066 1.00 48.53 299 ASP A N 1
ATOM 2460 C CA . ASP A 1 299 ? 19.968 1.323 -9.554 1.00 48.53 299 ASP A CA 1
ATOM 2461 C C . ASP A 1 299 ? 18.774 1.170 -10.503 1.00 48.53 299 ASP A C 1
ATOM 2463 O O . ASP A 1 299 ? 17.636 0.992 -10.062 1.00 48.53 299 ASP A O 1
ATOM 2467 N N . ALA A 1 300 ? 19.022 1.116 -11.815 1.00 48.38 300 ALA A N 1
ATOM 2468 C CA . ALA A 1 300 ? 17.981 0.842 -12.804 1.00 48.38 300 ALA A CA 1
ATOM 2469 C C . ALA A 1 300 ? 17.425 -0.594 -12.697 1.00 48.38 300 ALA A C 1
ATOM 2471 O O . ALA A 1 300 ? 16.354 -0.869 -13.238 1.00 48.38 300 ALA A O 1
ATOM 2472 N N . THR A 1 301 ? 18.115 -1.496 -11.987 1.00 44.03 301 THR A N 1
ATOM 2473 C CA . THR A 1 301 ? 17.761 -2.923 -11.870 1.00 44.03 301 THR A CA 1
ATOM 2474 C C . THR A 1 301 ? 17.181 -3.326 -10.510 1.00 44.03 301 THR A C 1
ATOM 2476 O O . THR A 1 301 ? 16.528 -4.364 -10.418 1.00 44.03 301 THR A O 1
ATOM 2479 N N . ARG A 1 302 ? 17.311 -2.497 -9.461 1.00 41.62 302 ARG A N 1
ATOM 2480 C CA . ARG A 1 302 ? 16.854 -2.819 -8.087 1.00 41.62 302 ARG A CA 1
ATOM 2481 C C . ARG A 1 302 ? 15.330 -2.956 -7.921 1.00 41.62 302 ARG A C 1
ATOM 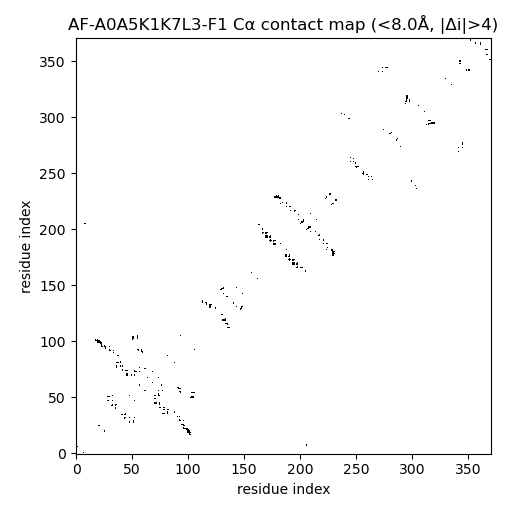2483 O O . ARG A 1 302 ? 14.887 -3.631 -6.994 1.00 41.62 302 ARG A O 1
ATOM 2490 N N . GLY A 1 303 ? 14.536 -2.378 -8.825 1.00 40.81 303 GLY A N 1
ATOM 2491 C CA . GLY A 1 303 ? 13.074 -2.550 -8.903 1.00 40.81 303 GLY A CA 1
ATOM 2492 C C . GLY A 1 303 ? 12.606 -3.457 -10.048 1.00 40.81 303 GLY A C 1
ATOM 2493 O O . GLY A 1 303 ? 11.436 -3.833 -10.113 1.00 40.81 303 GLY A O 1
ATOM 2494 N N . MET A 1 304 ? 13.517 -3.845 -10.944 1.00 42.72 304 MET A N 1
ATOM 2495 C CA . MET A 1 304 ? 13.227 -4.711 -12.079 1.00 42.72 304 MET A CA 1
ATOM 2496 C C . MET A 1 304 ? 13.430 -6.160 -11.636 1.00 42.72 304 MET A C 1
ATOM 2498 O O . MET A 1 304 ? 14.503 -6.737 -11.805 1.00 42.72 304 MET A O 1
ATOM 2502 N N . ARG A 1 305 ? 12.402 -6.777 -11.034 1.00 42.38 305 ARG A N 1
ATOM 2503 C CA . ARG A 1 305 ? 12.419 -8.234 -10.839 1.00 42.38 305 ARG A CA 1
ATOM 2504 C C . ARG A 1 305 ? 12.199 -8.922 -12.169 1.00 42.38 305 ARG A C 1
ATOM 2506 O O . ARG A 1 305 ? 11.104 -9.264 -12.590 1.00 42.38 305 ARG A O 1
ATOM 2513 N N . PHE A 1 306 ? 13.329 -9.137 -12.779 1.00 40.19 306 PHE A N 1
ATOM 2514 C CA . PHE A 1 306 ? 13.574 -9.872 -13.975 1.00 40.19 306 PHE A CA 1
ATOM 2515 C C . PHE A 1 306 ? 13.631 -11.366 -13.612 1.00 40.19 306 PHE A C 1
ATOM 2517 O O . PHE A 1 306 ? 14.681 -11.998 -13.656 1.00 40.19 306 PHE A O 1
ATOM 2524 N N . THR A 1 307 ? 12.499 -11.949 -13.196 1.00 41.53 307 THR A N 1
ATOM 2525 C CA . THR A 1 307 ? 12.348 -13.417 -13.291 1.00 41.53 307 THR A CA 1
ATOM 2526 C C . THR A 1 307 ? 12.377 -13.887 -14.748 1.00 41.53 307 THR A C 1
ATOM 2528 O O . THR A 1 307 ? 12.577 -15.067 -14.990 1.00 41.53 307 THR A O 1
ATOM 2531 N N . ASP A 1 308 ? 12.329 -12.948 -15.695 1.00 40.09 308 ASP A N 1
ATOM 2532 C CA . ASP A 1 308 ? 12.503 -13.173 -17.120 1.00 40.09 308 ASP A CA 1
ATOM 2533 C C . ASP A 1 308 ? 13.784 -12.479 -17.641 1.00 40.09 308 ASP A C 1
ATOM 2535 O O . ASP A 1 308 ? 13.622 -11.533 -18.385 1.00 40.09 308 ASP A O 1
ATOM 2539 N N . ILE A 1 309 ? 15.025 -12.862 -17.241 1.00 39.59 309 ILE A N 1
ATOM 2540 C CA . ILE A 1 309 ? 16.286 -12.884 -18.082 1.00 39.59 309 ILE A CA 1
ATOM 2541 C C . ILE A 1 309 ? 17.665 -12.797 -17.294 1.00 39.59 309 ILE A C 1
ATOM 2543 O O . ILE A 1 309 ? 18.696 -13.140 -17.846 1.00 39.59 309 ILE A O 1
ATOM 2547 N N . VAL A 1 310 ? 17.794 -12.380 -16.021 1.00 37.88 310 VAL A N 1
ATOM 2548 C CA . VAL A 1 310 ? 19.056 -11.924 -15.301 1.00 37.88 310 VAL A CA 1
ATOM 2549 C C . VAL A 1 310 ? 18.870 -12.255 -13.826 1.00 37.88 310 VAL A C 1
ATOM 2551 O O . VAL A 1 310 ? 18.973 -11.440 -12.916 1.00 37.88 310 VAL A O 1
ATOM 2554 N N . SER A 1 311 ? 18.654 -13.526 -13.548 1.00 29.42 311 SER A N 1
ATOM 2555 C CA . SER A 1 311 ? 18.974 -14.085 -12.241 1.00 29.42 311 SER A CA 1
ATOM 2556 C C . SER A 1 311 ? 20.499 -14.185 -12.015 1.00 29.42 311 SER A C 1
ATOM 2558 O O . SER A 1 311 ? 20.929 -15.132 -11.369 1.00 29.42 311 SER A O 1
ATOM 2560 N N . PHE A 1 312 ? 21.339 -13.280 -12.561 1.00 34.06 312 PHE A N 1
ATOM 2561 C CA . PHE A 1 312 ? 22.785 -13.543 -12.669 1.00 34.06 312 PHE A CA 1
ATOM 2562 C C . PHE A 1 312 ? 23.804 -12.454 -12.297 1.00 34.06 312 PHE A C 1
ATOM 2564 O O . PHE A 1 312 ? 24.981 -12.794 -12.280 1.00 34.06 312 PHE A O 1
ATOM 2571 N N . LEU A 1 313 ? 23.483 -11.190 -11.989 1.00 33.84 313 LEU A N 1
ATOM 2572 C CA . LEU A 1 313 ? 24.566 -10.202 -11.782 1.00 33.84 313 LEU A CA 1
ATOM 2573 C C . LEU A 1 313 ? 24.379 -9.344 -10.523 1.00 33.84 313 LEU A C 1
ATOM 2575 O O . LEU A 1 313 ? 23.573 -8.422 -10.474 1.00 33.84 313 LEU A O 1
ATOM 2579 N N . SER A 1 314 ? 25.143 -9.727 -9.502 1.00 30.91 314 SER A N 1
ATOM 2580 C CA . SER A 1 314 ? 25.217 -9.211 -8.134 1.00 30.91 314 SER A CA 1
ATOM 2581 C C . SER A 1 314 ? 25.811 -7.792 -8.026 1.00 30.91 314 SER A C 1
ATOM 2583 O O . SER A 1 314 ? 26.522 -7.343 -8.919 1.00 30.91 314 SER A O 1
ATOM 2585 N N . ALA A 1 315 ? 25.504 -7.144 -6.892 1.00 32.72 315 ALA A N 1
ATOM 2586 C CA . ALA A 1 315 ? 25.832 -5.783 -6.420 1.00 32.72 315 ALA A CA 1
ATOM 2587 C C . ALA A 1 315 ? 27.316 -5.351 -6.561 1.00 32.72 315 ALA A C 1
ATOM 2589 O O . ALA A 1 315 ? 28.176 -6.221 -6.592 1.00 32.72 315 ALA A O 1
ATOM 2590 N N . THR A 1 316 ? 27.683 -4.062 -6.659 1.00 34.00 316 THR A N 1
ATOM 2591 C CA . THR A 1 316 ? 27.640 -3.004 -5.613 1.00 34.00 316 THR A CA 1
ATOM 2592 C C . THR A 1 316 ? 27.782 -1.567 -6.167 1.00 34.00 316 THR A C 1
ATOM 2594 O O . THR A 1 316 ? 28.059 -1.374 -7.344 1.00 34.00 316 THR A O 1
ATOM 2597 N N . ASP A 1 317 ? 27.582 -0.619 -5.245 1.00 38.75 317 ASP A N 1
ATOM 2598 C CA . ASP A 1 317 ? 27.387 0.838 -5.309 1.00 38.75 317 ASP A CA 1
ATOM 2599 C C . ASP A 1 317 ? 28.632 1.629 -5.771 1.00 38.75 317 ASP A C 1
ATOM 2601 O O . ASP A 1 317 ? 29.660 1.562 -5.099 1.00 38.75 317 ASP A O 1
ATOM 2605 N N . ASP A 1 318 ? 28.536 2.373 -6.883 1.00 36.31 318 ASP A N 1
ATOM 2606 C CA . ASP A 1 318 ? 29.234 3.662 -7.062 1.00 36.31 318 ASP A CA 1
ATOM 2607 C C . ASP A 1 318 ? 28.738 4.441 -8.303 1.00 36.31 318 ASP A C 1
ATOM 2609 O O . ASP A 1 318 ? 28.610 3.920 -9.416 1.00 36.31 318 ASP A O 1
ATOM 2613 N N . SER A 1 319 ? 28.462 5.738 -8.131 1.00 37.06 319 SER A N 1
ATOM 2614 C CA . SER A 1 319 ? 27.858 6.590 -9.164 1.00 37.06 319 SER A CA 1
ATOM 2615 C C . SER A 1 319 ? 28.882 7.079 -10.204 1.00 37.06 319 SER A C 1
ATOM 2617 O O . SER A 1 319 ? 29.598 8.061 -9.977 1.00 37.06 319 SER A O 1
ATOM 2619 N N . PHE A 1 320 ? 28.931 6.460 -11.388 1.00 43.19 320 PHE A N 1
ATOM 2620 C CA . PHE A 1 320 ? 29.727 6.977 -12.509 1.00 43.19 320 PHE A CA 1
ATOM 2621 C C . PHE A 1 320 ? 29.103 8.255 -13.100 1.00 43.19 320 PHE A C 1
ATOM 2623 O O . PHE A 1 320 ? 27.991 8.252 -13.631 1.00 43.19 320 PHE A O 1
ATOM 2630 N N . ARG A 1 321 ? 29.843 9.371 -13.064 1.00 37.66 321 ARG A N 1
ATOM 2631 C CA . ARG A 1 321 ? 29.394 10.669 -13.593 1.00 37.66 321 ARG A CA 1
ATOM 2632 C C . ARG A 1 321 ? 29.866 10.862 -15.039 1.00 37.66 321 ARG A C 1
ATOM 2634 O O . ARG A 1 321 ? 31.039 11.127 -15.289 1.00 37.66 321 ARG A O 1
ATOM 2641 N N . TYR A 1 322 ? 28.942 10.760 -15.995 1.00 42.81 322 TYR A N 1
ATOM 2642 C CA . TYR A 1 322 ? 29.209 10.993 -17.420 1.00 42.81 322 TYR A CA 1
ATOM 2643 C C . TYR A 1 322 ? 29.574 12.463 -17.709 1.00 42.81 322 TYR A C 1
ATOM 2645 O O . TYR A 1 322 ? 28.791 13.370 -17.424 1.00 42.81 322 TYR A O 1
ATOM 2653 N N . ASP A 1 323 ? 30.741 12.696 -18.323 1.00 50.22 323 ASP A N 1
ATOM 2654 C CA . ASP A 1 323 ? 31.195 14.016 -18.782 1.00 50.22 323 ASP A CA 1
ATOM 2655 C C . ASP A 1 323 ? 31.132 14.120 -20.315 1.00 50.22 323 ASP A C 1
ATOM 2657 O O . ASP A 1 323 ? 32.005 13.637 -21.041 1.00 50.22 323 ASP A O 1
ATOM 2661 N N . GLY A 1 324 ? 30.097 14.801 -20.814 1.00 48.81 324 GLY A N 1
ATOM 2662 C CA . GLY A 1 324 ? 29.881 15.017 -22.247 1.00 48.81 324 GLY A CA 1
ATOM 2663 C C . GLY A 1 324 ? 30.977 15.836 -22.938 1.00 48.81 324 GLY A C 1
ATOM 2664 O O . GLY A 1 324 ? 31.099 15.766 -24.160 1.00 48.81 324 GLY A O 1
ATOM 2665 N N . LYS A 1 325 ? 31.822 16.572 -22.197 1.00 50.31 325 LYS A N 1
ATOM 2666 C CA . LYS A 1 325 ? 32.936 17.340 -22.787 1.00 50.31 325 LYS A CA 1
ATOM 2667 C C . LYS A 1 325 ? 34.106 16.457 -23.221 1.00 50.31 325 LYS A C 1
ATOM 2669 O O . LYS A 1 325 ? 34.926 16.893 -24.024 1.00 50.31 325 LYS A O 1
ATOM 2674 N N . ARG A 1 326 ? 34.180 15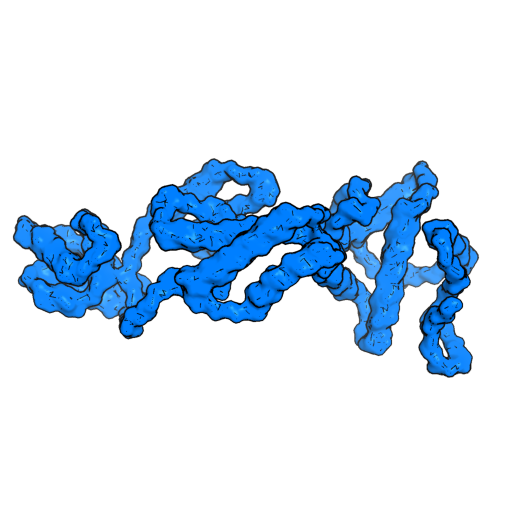.224 -22.710 1.00 52.66 326 ARG A N 1
ATOM 2675 C CA . ARG A 1 326 ? 35.204 14.228 -23.068 1.00 52.66 326 ARG A CA 1
ATOM 2676 C C . ARG A 1 326 ? 34.740 13.249 -24.145 1.00 52.66 326 ARG A C 1
ATOM 2678 O O . ARG A 1 326 ? 35.459 12.307 -24.466 1.00 52.66 326 ARG A O 1
ATOM 2685 N N . GLN A 1 327 ? 33.550 13.453 -24.709 1.00 57.75 327 GLN A N 1
ATOM 2686 C CA . GLN A 1 327 ? 33.042 12.616 -25.786 1.00 57.75 327 GLN A CA 1
ATOM 2687 C C . GLN A 1 327 ? 33.925 12.767 -27.034 1.0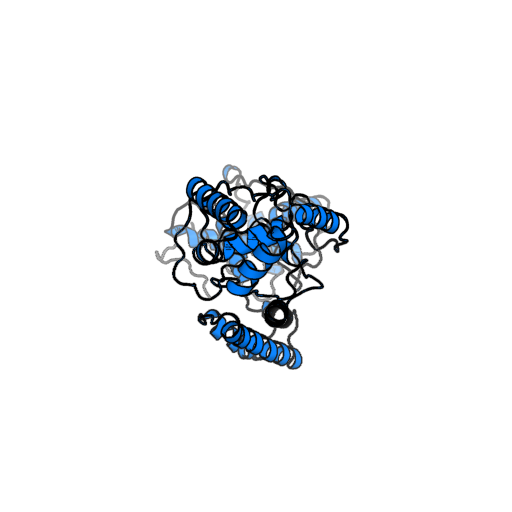0 57.75 327 GLN A C 1
ATOM 2689 O O . GLN A 1 327 ? 33.971 13.830 -27.650 1.00 57.75 327 GLN A O 1
ATOM 2694 N N . SER A 1 328 ? 34.592 11.689 -27.438 1.00 71.62 328 SER A N 1
ATOM 2695 C CA . SER A 1 328 ? 35.309 11.610 -28.710 1.00 71.62 328 SER A CA 1
ATOM 2696 C C . SER A 1 328 ? 34.482 10.852 -29.750 1.00 71.62 328 SER A C 1
ATOM 2698 O O . SER A 1 328 ? 33.706 9.946 -29.437 1.00 71.62 328 SER A O 1
ATOM 2700 N N . LEU A 1 329 ? 34.613 11.251 -31.016 1.00 64.44 329 LEU A N 1
ATOM 2701 C CA . LEU A 1 329 ? 34.029 10.505 -32.124 1.00 64.44 329 LEU A CA 1
ATOM 2702 C C . LEU A 1 329 ? 34.860 9.243 -32.351 1.00 64.44 329 LEU A C 1
ATOM 2704 O O . LEU A 1 329 ? 36.065 9.319 -32.583 1.00 64.44 329 LEU A O 1
ATOM 2708 N N . LEU A 1 330 ? 34.205 8.084 -32.310 1.00 68.88 330 LEU A N 1
ATOM 2709 C CA . LEU A 1 330 ? 34.828 6.826 -32.704 1.00 68.88 330 LEU A CA 1
ATOM 2710 C C . LEU A 1 330 ? 35.268 6.910 -34.170 1.00 68.88 330 LEU A C 1
ATOM 2712 O O . LEU A 1 330 ? 34.516 7.372 -35.034 1.00 68.88 330 LEU A O 1
ATOM 2716 N N . LEU A 1 331 ? 36.479 6.423 -34.455 1.00 83.81 331 LEU A N 1
ATOM 2717 C CA . LEU A 1 331 ? 36.948 6.224 -35.824 1.00 83.81 331 LEU A CA 1
ATOM 2718 C C . LEU A 1 331 ? 35.917 5.395 -36.590 1.00 83.81 331 LEU A C 1
ATOM 2720 O O . LEU A 1 331 ? 35.430 4.377 -36.098 1.00 83.81 331 LEU A O 1
ATOM 2724 N N . ARG A 1 332 ? 35.588 5.819 -37.812 1.00 69.44 332 ARG A N 1
ATOM 2725 C CA . ARG A 1 332 ? 34.471 5.244 -38.576 1.00 69.44 332 ARG A CA 1
ATOM 2726 C C . ARG A 1 332 ? 34.612 3.739 -38.816 1.00 69.44 332 ARG A C 1
ATOM 2728 O O . ARG A 1 332 ? 33.613 3.035 -38.842 1.00 69.44 332 ARG A O 1
ATOM 2735 N N . GLN A 1 333 ? 35.845 3.253 -38.946 1.00 73.75 333 GLN A N 1
ATOM 2736 C CA . GLN A 1 333 ? 36.145 1.824 -39.055 1.00 73.75 333 GLN A CA 1
ATOM 2737 C C . GLN A 1 333 ? 35.782 1.066 -37.772 1.00 73.75 333 GLN A C 1
ATOM 2739 O O . GLN A 1 333 ? 35.072 0.070 -37.844 1.00 73.75 333 GLN A O 1
ATOM 2744 N N . VAL A 1 334 ? 36.182 1.588 -36.609 1.00 72.81 334 VAL A N 1
ATOM 2745 C CA . VAL A 1 334 ? 35.865 1.008 -35.294 1.00 72.81 334 VAL A CA 1
ATOM 2746 C C . VAL A 1 334 ? 34.358 1.043 -35.043 1.00 72.81 334 VAL A C 1
ATOM 2748 O O . VAL A 1 334 ? 33.776 0.046 -34.630 1.00 72.81 334 VAL A O 1
ATOM 2751 N N . TYR A 1 335 ? 33.701 2.161 -35.365 1.00 73.75 335 TYR A N 1
ATOM 2752 C CA . TYR A 1 335 ? 32.245 2.269 -35.291 1.00 73.75 335 TYR A CA 1
ATOM 2753 C C . TYR A 1 335 ? 31.550 1.214 -36.161 1.00 73.75 335 TYR A C 1
ATOM 2755 O O . TYR A 1 335 ? 30.654 0.529 -35.681 1.00 73.75 335 TYR A O 1
ATOM 2763 N N . ASN A 1 336 ? 31.971 1.056 -37.420 1.00 72.25 336 ASN A N 1
ATOM 2764 C CA . ASN A 1 336 ? 31.376 0.084 -38.335 1.00 72.25 336 ASN A CA 1
ATOM 2765 C C . ASN A 1 336 ? 31.586 -1.360 -37.858 1.00 72.25 336 ASN A C 1
ATOM 2767 O O . ASN A 1 336 ? 30.665 -2.160 -37.969 1.00 72.25 336 ASN A O 1
ATOM 2771 N N . GLN A 1 337 ? 32.759 -1.683 -37.304 1.00 73.75 337 GLN A N 1
ATOM 2772 C CA . GLN A 1 337 ? 33.043 -3.004 -36.734 1.00 73.75 337 GLN A CA 1
ATOM 2773 C C . GLN A 1 337 ? 32.176 -3.287 -35.502 1.00 73.75 337 GLN A C 1
ATOM 2775 O O . GLN A 1 337 ? 31.544 -4.337 -35.431 1.00 73.75 337 GLN A O 1
ATOM 2780 N N . LEU A 1 338 ? 32.074 -2.332 -34.571 1.00 66.12 338 LEU A N 1
ATOM 2781 C CA . LEU A 1 338 ? 31.201 -2.446 -33.397 1.00 66.12 338 LEU A CA 1
ATOM 2782 C C . LEU A 1 338 ? 29.722 -2.541 -33.789 1.00 66.12 338 LEU A C 1
ATOM 2784 O O . LEU A 1 338 ? 28.969 -3.308 -33.196 1.00 66.12 338 LEU A O 1
ATOM 2788 N N . TYR A 1 339 ? 29.307 -1.785 -34.805 1.00 66.88 339 TYR A N 1
ATOM 2789 C CA . TYR A 1 339 ? 27.951 -1.825 -35.341 1.00 66.88 339 TYR A CA 1
ATOM 2790 C C . TYR A 1 339 ? 27.642 -3.184 -35.982 1.00 66.88 339 TYR A C 1
ATOM 2792 O O . TYR A 1 339 ? 26.608 -3.773 -35.687 1.00 66.88 339 TYR A O 1
ATOM 2800 N N . GLN A 1 340 ? 28.553 -3.723 -36.800 1.00 68.19 340 GLN A N 1
ATOM 2801 C CA . GLN A 1 340 ? 28.406 -5.057 -37.390 1.00 68.19 340 GLN A CA 1
ATOM 2802 C C . GLN A 1 340 ? 28.332 -6.149 -36.319 1.00 68.19 340 GLN A C 1
ATOM 2804 O O . GLN A 1 340 ? 27.459 -7.009 -36.399 1.00 68.19 340 GLN A O 1
ATOM 2809 N N . LEU A 1 341 ? 29.184 -6.073 -35.296 1.00 66.06 341 LEU A N 1
ATOM 2810 C CA . LEU A 1 341 ? 29.181 -6.997 -34.164 1.00 66.06 341 LEU A CA 1
ATOM 2811 C C . LEU A 1 341 ? 27.852 -6.950 -33.388 1.00 66.06 341 LEU A C 1
ATOM 2813 O O . LEU A 1 341 ? 27.251 -7.987 -33.124 1.00 66.06 341 LEU A O 1
ATOM 2817 N N . ALA A 1 342 ? 27.343 -5.751 -33.089 1.00 57.22 342 ALA A N 1
ATOM 2818 C CA . ALA A 1 342 ? 26.059 -5.578 -32.408 1.00 57.22 342 ALA A CA 1
ATOM 2819 C C . ALA A 1 342 ? 24.854 -6.024 -33.257 1.00 57.22 342 ALA A C 1
ATOM 2821 O O . ALA A 1 342 ? 23.822 -6.407 -32.711 1.00 57.22 342 ALA A O 1
ATOM 2822 N N . CYS A 1 343 ? 24.958 -5.978 -34.588 1.00 60.91 343 CYS A N 1
ATOM 2823 C CA . CYS A 1 343 ? 23.903 -6.451 -35.483 1.00 60.91 343 CYS A CA 1
ATOM 2824 C C . CYS A 1 343 ? 23.895 -7.979 -35.658 1.00 60.91 343 CYS A C 1
ATOM 2826 O O . CYS A 1 343 ? 22.830 -8.540 -35.905 1.00 60.91 343 CYS A O 1
ATOM 2828 N N . GLN A 1 344 ? 25.037 -8.661 -35.512 1.00 59.91 344 GLN A N 1
ATOM 2829 C CA . GLN A 1 344 ? 25.131 -10.123 -35.645 1.00 59.91 344 GLN A CA 1
ATOM 2830 C C . GLN A 1 344 ? 24.383 -10.882 -34.536 1.00 59.91 344 GLN A C 1
ATOM 2832 O O . GLN A 1 344 ? 23.907 -11.989 -34.771 1.00 59.91 344 GLN A O 1
ATOM 2837 N N . THR A 1 345 ? 24.212 -10.282 -33.356 1.00 51.28 345 THR A N 1
ATOM 2838 C CA . THR A 1 345 ? 23.536 -10.900 -32.200 1.00 51.28 345 THR A CA 1
ATOM 2839 C C . THR A 1 345 ? 22.001 -10.797 -32.234 1.00 51.28 345 THR A C 1
ATOM 2841 O O . THR A 1 345 ? 21.335 -11.251 -31.306 1.00 51.28 345 THR A O 1
ATOM 2844 N N . SER A 1 346 ? 21.404 -10.222 -33.291 1.00 45.97 346 SER A N 1
ATOM 2845 C CA . SER A 1 346 ? 19.943 -10.113 -33.472 1.00 45.97 346 SER A CA 1
ATOM 2846 C C . SER A 1 346 ? 19.486 -10.772 -34.783 1.00 45.97 346 SER A C 1
ATOM 2848 O O . SER A 1 346 ? 19.394 -10.092 -35.811 1.00 45.97 346 SER A O 1
ATOM 2850 N N . PRO A 1 347 ? 19.176 -12.082 -34.788 1.00 43.00 347 PRO A N 1
ATOM 2851 C CA . PRO A 1 347 ? 18.727 -12.769 -35.995 1.00 43.00 347 PRO A CA 1
ATOM 2852 C C . PRO A 1 347 ? 17.342 -12.251 -36.421 1.00 43.00 347 PRO A C 1
ATOM 2854 O O . PRO A 1 347 ? 16.354 -12.451 -35.723 1.00 43.00 347 PRO A O 1
ATOM 2857 N N . GLY A 1 348 ? 17.273 -11.554 -37.565 1.00 51.66 348 GLY A N 1
ATOM 2858 C CA . GLY A 1 348 ? 16.014 -11.143 -38.212 1.00 51.66 348 GLY A CA 1
ATOM 2859 C C . GLY A 1 348 ? 15.840 -9.650 -38.529 1.00 51.66 348 GLY A C 1
ATOM 2860 O O . GLY A 1 348 ? 14.879 -9.295 -39.210 1.00 51.66 348 GLY A O 1
ATOM 2861 N N . ARG A 1 349 ? 16.742 -8.752 -38.104 1.00 48.66 349 ARG A N 1
ATOM 2862 C CA . ARG A 1 349 ? 16.651 -7.320 -38.462 1.00 48.66 349 ARG A CA 1
ATOM 2863 C C . ARG A 1 349 ? 17.341 -7.036 -39.799 1.00 48.66 349 ARG A C 1
ATOM 2865 O O . ARG A 1 349 ? 18.551 -7.215 -39.916 1.00 48.66 349 ARG A O 1
ATOM 2872 N N . LYS A 1 350 ? 16.600 -6.524 -40.793 1.00 48.84 350 LYS A N 1
ATOM 2873 C CA . LYS A 1 350 ? 17.206 -5.862 -41.961 1.00 48.84 350 LYS A CA 1
ATOM 2874 C C . LYS A 1 350 ? 18.063 -4.695 -41.459 1.00 48.84 350 LYS A C 1
ATOM 2876 O O . LYS A 1 350 ? 17.635 -3.906 -40.620 1.00 48.84 350 LYS A O 1
ATOM 2881 N N . THR A 1 351 ? 19.302 -4.630 -41.928 1.00 48.91 351 THR A N 1
ATOM 2882 C CA . THR A 1 351 ? 20.305 -3.660 -41.483 1.00 48.91 351 THR A CA 1
ATOM 2883 C C . THR A 1 351 ? 19.971 -2.265 -42.006 1.00 48.91 351 THR A C 1
ATOM 2885 O O . THR A 1 351 ? 20.304 -1.941 -43.146 1.00 48.91 351 THR A O 1
ATOM 2888 N N . THR A 1 352 ? 19.345 -1.420 -41.188 1.00 48.50 352 THR A N 1
ATOM 2889 C CA . THR A 1 352 ? 19.218 0.012 -41.492 1.00 48.50 352 THR A CA 1
ATOM 2890 C C . THR A 1 352 ? 20.426 0.736 -40.893 1.00 48.50 352 THR A C 1
ATOM 2892 O O . THR A 1 352 ? 20.495 0.866 -39.666 1.00 48.50 352 THR A O 1
ATOM 2895 N N . PRO A 1 353 ? 21.409 1.182 -41.702 1.00 49.81 353 PRO A N 1
ATOM 2896 C CA . PRO A 1 353 ? 22.574 1.888 -41.180 1.00 49.81 353 PRO A CA 1
ATOM 2897 C C . PRO A 1 353 ? 22.125 3.119 -40.389 1.00 49.81 353 PRO A C 1
ATOM 2899 O O . PRO A 1 353 ? 21.204 3.823 -40.805 1.00 49.81 353 PRO A O 1
ATOM 2902 N N . LEU A 1 354 ? 22.780 3.390 -39.254 1.00 45.69 354 LEU A N 1
ATOM 2903 C CA . LEU A 1 354 ? 22.486 4.565 -38.434 1.00 45.69 354 LEU A CA 1
ATOM 2904 C C . LEU A 1 354 ? 22.663 5.838 -39.281 1.00 45.69 354 LEU A C 1
ATOM 2906 O O . LEU A 1 354 ? 23.784 6.295 -39.519 1.00 45.69 354 LEU A O 1
ATOM 2910 N N . GLN A 1 355 ? 21.558 6.442 -39.711 1.00 48.25 355 GLN A N 1
ATOM 2911 C CA . GLN A 1 355 ? 21.569 7.813 -40.200 1.00 48.25 355 GLN A CA 1
ATOM 2912 C C . GLN A 1 355 ? 21.615 8.736 -38.987 1.00 48.25 355 GLN A C 1
ATOM 2914 O O . GLN A 1 355 ? 20.693 8.786 -38.176 1.00 48.25 355 GLN A O 1
ATOM 2919 N N . SER A 1 356 ? 22.733 9.448 -38.829 1.00 45.59 356 SER A N 1
ATOM 2920 C CA . SER A 1 356 ? 22.853 10.473 -37.794 1.00 45.59 356 SER A CA 1
ATOM 2921 C C . SER A 1 356 ? 21.742 11.508 -37.980 1.00 45.59 356 SER A C 1
ATOM 2923 O O . SER A 1 356 ? 21.551 12.021 -39.081 1.00 45.59 356 SER A O 1
ATOM 2925 N N . ALA A 1 357 ? 21.054 11.861 -36.891 1.00 46.53 357 ALA A N 1
ATOM 2926 C CA . ALA A 1 357 ? 20.019 12.897 -36.885 1.00 46.53 357 ALA A CA 1
ATOM 2927 C C . ALA A 1 357 ? 20.530 14.270 -37.377 1.00 46.53 357 ALA A C 1
ATOM 2929 O O . ALA A 1 357 ? 19.739 15.137 -37.731 1.00 46.53 357 ALA A O 1
ATOM 2930 N N . TYR A 1 358 ? 21.854 14.462 -37.433 1.00 47.47 358 TYR A N 1
ATOM 2931 C CA . TYR A 1 358 ? 22.507 15.676 -37.927 1.00 47.47 358 TYR A CA 1
ATOM 2932 C C . TYR A 1 358 ? 22.859 15.624 -39.426 1.00 47.47 358 TYR A C 1
ATOM 2934 O O . TYR A 1 358 ? 23.385 16.597 -39.969 1.00 47.47 358 TYR A O 1
ATOM 2942 N N . VAL A 1 359 ? 22.594 14.510 -40.119 1.00 54.16 359 VAL A N 1
ATOM 2943 C CA . VAL A 1 359 ? 22.776 14.412 -41.575 1.00 54.16 359 VAL A CA 1
ATOM 2944 C C . VAL A 1 359 ? 21.635 15.157 -42.263 1.00 54.16 359 VAL A C 1
ATOM 2946 O O . VAL A 1 359 ? 20.465 14.794 -42.128 1.00 54.16 359 VAL A O 1
ATOM 2949 N N . ARG A 1 360 ? 21.980 16.212 -43.017 1.00 48.91 360 ARG A N 1
ATOM 2950 C CA . ARG A 1 360 ? 21.015 17.013 -43.787 1.00 48.91 360 ARG A CA 1
ATOM 2951 C C . ARG A 1 360 ? 20.231 16.112 -44.747 1.00 48.91 360 ARG A C 1
ATOM 2953 O O . ARG A 1 360 ? 20.791 15.591 -45.709 1.00 48.91 360 ARG A O 1
ATOM 2960 N N . SER A 1 361 ? 18.930 15.962 -44.493 1.00 51.22 361 SER A N 1
ATOM 2961 C CA . SER A 1 361 ? 17.996 15.346 -45.437 1.00 51.22 361 SER A CA 1
ATOM 2962 C C . SER A 1 361 ? 17.844 16.241 -46.667 1.00 51.22 361 SER A C 1
ATOM 2964 O O . SER A 1 361 ? 17.580 17.438 -46.534 1.00 51.22 361 SER A O 1
ATOM 2966 N N . LYS A 1 362 ? 17.973 15.671 -47.872 1.00 55.69 362 LYS A N 1
ATOM 2967 C CA . LYS A 1 362 ? 17.692 16.393 -49.126 1.00 55.69 362 LYS A CA 1
ATOM 2968 C C . LYS A 1 362 ? 16.211 16.784 -49.255 1.00 55.69 362 LYS A C 1
ATOM 2970 O O . LYS A 1 362 ? 15.914 17.714 -49.994 1.00 55.69 362 LYS A O 1
ATOM 2975 N N . SER A 1 363 ? 15.297 16.119 -48.539 1.00 61.97 363 SER A N 1
ATOM 2976 C CA . SER A 1 363 ? 13.845 16.288 -48.703 1.00 61.97 363 SER A CA 1
ATOM 2977 C C . SER A 1 363 ? 13.175 17.212 -47.676 1.00 61.97 363 SER A C 1
ATOM 2979 O O . SER A 1 363 ? 11.962 17.375 -47.734 1.00 61.97 363 SER A O 1
ATOM 2981 N N . LYS A 1 364 ? 13.914 17.819 -46.729 1.00 51.47 364 LYS A N 1
ATOM 2982 C CA . LYS A 1 364 ? 13.361 18.576 -45.574 1.00 51.47 364 LYS A CA 1
ATOM 2983 C C . LYS A 1 364 ? 12.343 17.803 -44.704 1.00 51.47 364 LYS A C 1
ATOM 2985 O O . LYS A 1 364 ? 11.792 18.386 -43.776 1.00 51.47 364 LYS A O 1
ATOM 2990 N N . GLN A 1 365 ? 12.105 16.516 -44.957 1.00 44.72 365 GLN A N 1
ATOM 2991 C CA . GLN A 1 365 ? 11.237 15.668 -44.140 1.00 44.72 365 GLN A CA 1
ATOM 2992 C C . GLN A 1 365 ? 12.019 15.029 -42.978 1.00 44.72 365 GLN A C 1
ATOM 2994 O O . GLN A 1 365 ? 13.230 14.811 -43.113 1.00 44.72 365 GLN A O 1
ATOM 2999 N N . PRO A 1 366 ? 11.354 14.737 -41.842 1.00 45.59 366 PRO A N 1
ATOM 3000 C CA . PRO A 1 366 ? 11.953 13.994 -40.736 1.00 45.59 366 PRO A CA 1
ATOM 3001 C C . PRO A 1 366 ? 12.373 12.586 -41.185 1.00 45.59 366 PRO A C 1
ATOM 3003 O O . PRO A 1 366 ? 11.660 11.923 -41.935 1.00 45.59 366 PRO A O 1
ATOM 3006 N N . HIS A 1 367 ? 13.543 12.136 -40.724 1.00 52.09 367 HIS A N 1
ATOM 3007 C CA . HIS A 1 367 ? 14.067 10.798 -41.012 1.00 52.09 367 HIS A CA 1
ATOM 3008 C C . HIS A 1 367 ? 13.262 9.754 -40.231 1.00 52.09 367 HIS A C 1
ATOM 3010 O O . HIS A 1 367 ? 13.527 9.517 -39.053 1.00 52.09 367 HIS A O 1
ATOM 3016 N N . LEU A 1 368 ? 12.257 9.158 -40.870 1.00 41.25 368 LEU A N 1
ATOM 3017 C CA . LEU A 1 368 ? 11.594 7.960 -40.357 1.00 41.25 368 LEU A CA 1
ATOM 3018 C C . LEU A 1 368 ? 12.404 6.716 -40.765 1.00 41.25 368 LEU A C 1
ATOM 3020 O O . LEU A 1 368 ? 12.987 6.714 -41.855 1.00 41.25 368 LEU A O 1
ATOM 3024 N N . PRO A 1 369 ? 12.464 5.663 -39.927 1.00 36.53 369 PRO A N 1
ATOM 3025 C CA . PRO A 1 369 ? 12.977 4.366 -40.357 1.00 36.53 369 PRO A CA 1
ATOM 3026 C C . PRO A 1 369 ? 12.181 3.906 -41.583 1.00 36.53 369 PRO A C 1
ATOM 3028 O O . PRO A 1 369 ? 10.955 3.923 -41.546 1.00 36.53 369 PRO A O 1
ATOM 3031 N N . GLN A 1 370 ? 12.862 3.557 -42.675 1.00 36.00 370 GLN A N 1
ATOM 3032 C CA . GLN A 1 370 ? 12.209 2.909 -43.813 1.00 36.00 370 GLN A CA 1
ATOM 3033 C C . GLN A 1 370 ? 11.939 1.442 -43.455 1.00 36.00 370 GLN A C 1
ATOM 3035 O O . GLN A 1 370 ? 12.818 0.806 -42.864 1.00 36.00 370 GLN A O 1
ATOM 3040 N N . ASP A 1 371 ? 10.733 0.970 -43.782 1.00 34.53 371 ASP A N 1
ATOM 3041 C CA . ASP A 1 371 ? 10.220 -0.384 -43.510 1.00 34.53 371 ASP A CA 1
ATOM 3042 C C . ASP A 1 371 ? 11.095 -1.527 -44.066 1.00 34.53 371 ASP A C 1
ATOM 3044 O O . ASP A 1 371 ? 11.661 -1.391 -45.181 1.00 34.53 371 ASP A O 1
#

Radius of gyration: 34.13 Å; Cα contacts (8 Å, |Δi|>4): 228; chains: 1; bounding box: 69×48×106 Å

Nearest PDB structures (foldseek):
  6qv5-assembly1_A  TM=3.340E-01  e=7.815E+00  Ricinus communis

Solvent-accessible surface area (backbone atoms only — not comparable to full-atom values): 23468 Å² total; per-residue (Å²): 132,86,68,86,87,51,87,57,85,85,59,69,79,78,62,80,85,57,75,66,35,44,37,70,54,42,43,52,52,54,52,47,48,54,56,20,59,79,63,70,33,66,74,54,51,70,71,50,63,60,44,57,54,49,40,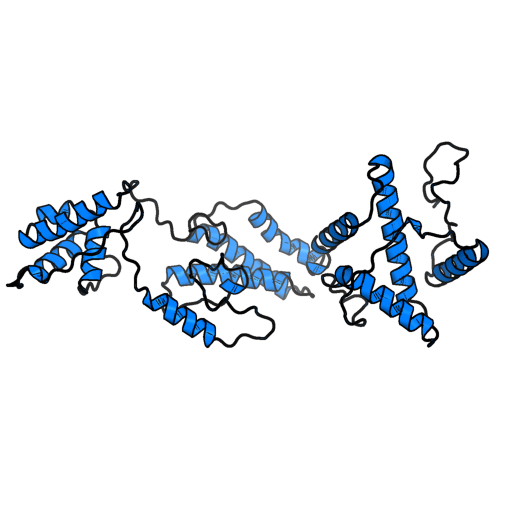45,36,60,74,66,70,56,92,68,97,55,99,78,68,51,69,66,54,55,50,49,54,54,45,66,63,50,69,80,48,90,62,75,82,76,66,74,78,76,81,61,53,95,55,70,34,66,68,59,69,68,80,81,57,81,62,56,56,56,51,50,30,50,49,48,69,71,56,88,70,61,96,89,55,72,74,59,65,63,61,63,91,38,95,88,51,78,84,83,52,82,73,44,62,77,78,77,78,68,97,81,59,50,75,66,55,48,52,52,50,54,33,48,48,24,43,52,53,17,51,51,48,49,66,34,92,63,67,49,74,71,41,46,53,48,22,52,58,21,45,55,50,21,57,52,37,42,36,71,76,61,68,48,81,84,52,69,67,65,60,55,59,66,51,46,52,60,47,39,75,74,67,35,26,44,85,78,73,56,64,64,68,58,55,50,48,50,54,58,57,71,71,50,90,69,89,83,43,79,90,51,43,67,61,50,52,52,50,54,50,51,51,52,50,51,51,53,48,47,69,73,70,54,90,73,71,100,41,71,71,52,54,54,50,51,47,55,49,47,29,62,46,44,77,79,43,77,82,53,83,41,90,82,85,63,91,75,82,80,89,68,92,54,89,72,81,86,60,78,90,74,68,73,83,70,56,68,68,60,46,50,51,54,50,51,57,61,51,69,80,48,93,83,70,81,86,74,77,86,74,58,92,82,60,83,57,94,77,82,58,82,90,68,87,80,134

Mean predicted aligned error: 19.87 Å

Secondary structure (DSSP, 8-state):
---TT-TTTT--S--S-PPPB-HHHHHHHHHHHHHHHHTT-HHHHTTS-HHHHHHHHHHTT-----SS--HHHHHHHHHHHHTT-S-GGG-PPPPPPSS-BSS----S-THHHHHHHHHHHH----TTSPPPPTTTT-TT--PPPTTGGGG---TT--HHHHHHHHHHHHHHHHHHHHTSSS--HHHHHHHHHHHHHHHHHHHHHH-----HHHHHHHHHHHHHHHH-SGGGT-SHHHHHHHHHHHTS---S-TTTHHHHHHHHHHHHHHHHHHHHHS---S-HHHHHHHHHHHHHHSTTTTT---TTT-S------------GGG-PPPPHHHHHHHHHHHHHTSTT--------TTS--TTSS--PPP-